Protein AF-0000000084989763 (afdb_homodimer)

Organism: Thermoproteus tenax (strain ATCC 35583 / DSM 2078 / JCM 9277 / NBRC 100435 / Kra 1) (NCBI:txid768679)

Radius of gyration: 21.75 Å; Cα contacts (8 Å, |Δi|>4): 710; chains: 2; bounding box: 57×63×53 Å

Solvent-accessible surface area (backbone atoms only — not comparable to full-atom values): 23289 Å² total; per-residue (Å²): 103,70,65,58,42,51,50,49,52,45,48,52,48,46,46,50,47,49,53,52,47,49,42,39,72,73,65,63,42,58,65,61,62,42,30,52,40,52,25,35,37,29,48,50,50,16,61,47,36,40,51,41,38,16,74,46,88,92,23,65,33,43,52,11,53,61,39,42,52,49,23,50,28,28,46,48,45,36,16,50,30,62,29,41,73,55,35,47,44,52,48,52,40,50,36,54,45,50,54,49,52,52,52,48,31,51,52,60,64,69,45,64,49,71,62,73,62,58,67,63,47,43,61,51,49,54,73,52,71,44,45,64,51,16,50,41,54,15,46,46,56,13,53,48,46,23,34,50,39,38,62,66,47,72,81,56,68,58,58,20,44,63,60,15,46,54,53,17,52,48,47,24,50,66,43,21,48,53,58,44,35,60,89,73,45,59,67,71,58,45,53,50,40,52,50,26,46,50,50,52,54,54,70,45,44,64,58,31,37,48,50,38,57,74,44,45,86,71,21,48,60,54,36,50,49,50,51,51,50,56,69,69,97,102,70,66,57,41,50,50,48,52,45,48,51,48,45,46,51,46,50,53,52,47,48,42,38,70,73,66,64,42,58,65,61,61,42,31,52,42,50,25,36,36,29,47,48,49,16,61,46,37,40,52,41,39,15,75,46,89,90,23,65,35,43,53,12,52,62,38,41,53,49,23,52,28,28,47,48,45,37,15,50,31,63,31,42,72,53,35,46,46,52,49,51,39,50,38,54,44,49,53,49,52,52,52,47,31,52,50,59,66,68,46,63,47,71,64,71,61,58,66,65,48,42,62,51,50,53,75,53,71,43,44,65,51,18,48,38,53,14,45,47,55,13,53,48,47,22,36,48,41,37,63,64,46,74,81,55,68,58,56,19,43,63,59,15,46,55,56,16,52,48,46,24,49,66,44,22,46,54,58,46,35,60,89,74,44,57,67,71,58,44,53,49,39,51,50,25,45,47,50,53,54,52,69,45,44,64,57,32,36,49,50,40,57,75,44,43,86,72,22,49,59,54,38,49,49,49,53,50,50,55,69,69,96

Foldseek 3Di:
DQVVLVVLLCVLLVVLLVVLVCCCVPVVPQSLVSLLVLLLVLLLVLLQQQLDWDDDPRATGRSSLSSNLSSLLSLLLNCLAPNLVRSLVSLVVSLVVLLVLLVVLVVVLVDDDPDDDSVVSCSRSPDDPQQSVQQSVLSSQLSSQLSVQLRPDDDDNLVSLLVRQLVSQLSSLVRRLCSRPNVNDDPVSSVSHSVRSSVSSNVSSVSSSVSNVVCVVSRCDVSVVVVVVVVVD/DQVVLVVLLCVLLVVLLVVLVCCCPPVVPQSLVSLLVLLLVLLLVLLQQQLDWDDDPRATGRSSLSSNLSSLLSLLLNCLAPNLVRSLVSLVVSLVVLLVLLVVLVVVLVDDDPDDDSVVSCSRSPDDPLQSVQQSVLSNQLSSQLSVQLRPDDDDNLVSLLVRQLVSQLSSLVRNLCSRPNVNDDPVSSVSHSVRSSVSSNVSSVSSSVSNVVCVVSRCDVSVVVVVVVVVD

Structure (mmCIF, N/CA/C/O backbone):
data_AF-0000000084989763-model_v1
#
loop_
_entity.id
_entity.type
_entity.pdbx_description
1 polymer 'Probable queuosine precursor transporter'
#
loop_
_atom_site.group_PDB
_atom_site.id
_atom_site.type_symbol
_atom_site.label_atom_id
_atom_site.label_alt_id
_atom_site.label_comp_id
_atom_site.label_asym_id
_atom_site.label_entity_id
_atom_site.label_seq_id
_atom_site.pdbx_PDB_ins_code
_atom_site.Cartn_x
_atom_site.Cartn_y
_atom_site.Cartn_z
_atom_site.occupancy
_atom_site.B_iso_or_equiv
_atom_site.auth_seq_id
_atom_site.auth_comp_id
_atom_site.auth_asym_id
_atom_site.auth_atom_id
_atom_site.pdbx_PDB_model_num
ATOM 1 N N . MET A 1 1 ? 11.539 -2.166 -28.094 1 52 1 MET A N 1
ATOM 2 C CA . MET A 1 1 ? 12.281 -2.055 -26.828 1 52 1 MET A CA 1
ATOM 3 C C . MET A 1 1 ? 12.07 -0.684 -26.203 1 52 1 MET A C 1
ATOM 5 O O . MET A 1 1 ? 11.633 -0.588 -25.047 1 52 1 MET A O 1
ATOM 9 N N . LEU A 1 2 ? 12.406 0.345 -27.016 1 52.53 2 LEU A N 1
ATOM 10 C CA . LEU A 1 2 ? 12.227 1.715 -26.547 1 52.53 2 LEU A CA 1
ATOM 11 C C . LEU A 1 2 ? 10.75 2.035 -26.359 1 52.53 2 LEU A C 1
ATOM 13 O O . LEU A 1 2 ? 10.367 2.664 -25.375 1 52.53 2 LEU A O 1
ATOM 17 N N . ALA A 1 3 ? 9.961 1.456 -27.234 1 56.56 3 ALA A N 1
ATOM 18 C CA . ALA A 1 3 ? 8.523 1.716 -27.188 1 56.56 3 ALA A CA 1
ATOM 19 C C . ALA A 1 3 ? 7.902 1.106 -25.922 1 56.56 3 ALA A C 1
ATOM 21 O O . ALA A 1 3 ? 7.004 1.695 -25.328 1 56.56 3 ALA A O 1
ATOM 22 N N . GLU A 1 4 ? 8.5 0.016 -25.547 1 62.22 4 GLU A N 1
ATOM 23 C CA . GLU A 1 4 ? 7.969 -0.665 -24.359 1 62.22 4 GLU A CA 1
ATOM 24 C C . GLU A 1 4 ? 8.289 0.106 -23.094 1 62.22 4 GLU A C 1
ATOM 26 O O . GLU A 1 4 ? 7.453 0.214 -22.188 1 62.22 4 GLU A O 1
ATOM 31 N N . LEU A 1 5 ? 9.43 0.814 -23.156 1 61.94 5 LEU A N 1
ATOM 32 C CA . LEU A 1 5 ? 9.883 1.572 -22 1 61.94 5 LEU A CA 1
ATOM 33 C C . LEU A 1 5 ? 8.992 2.785 -21.766 1 61.94 5 LEU A C 1
ATOM 35 O O . LEU A 1 5 ? 8.586 3.047 -20.625 1 61.94 5 LEU A O 1
ATOM 39 N N . VAL A 1 6 ? 8.797 3.377 -22.875 1 64.25 6 VAL A N 1
ATOM 40 C CA . VAL A 1 6 ? 8.039 4.617 -22.797 1 64.25 6 VAL A CA 1
ATOM 41 C C . VAL A 1 6 ? 6.605 4.32 -22.375 1 64.25 6 VAL A C 1
ATOM 43 O O . VAL A 1 6 ? 6.027 5.039 -21.547 1 64.25 6 VAL A O 1
ATOM 46 N N . LEU A 1 7 ? 6.199 3.246 -22.844 1 69.88 7 LEU A N 1
ATOM 47 C CA . LEU A 1 7 ? 4.812 2.902 -22.547 1 69.88 7 LEU A CA 1
ATOM 48 C C . LEU A 1 7 ? 4.633 2.582 -21.062 1 69.88 7 LEU A C 1
ATOM 50 O O . LEU A 1 7 ? 3.641 2.988 -20.453 1 69.88 7 LEU A O 1
ATOM 54 N N . TRP A 1 8 ? 5.637 2.088 -20.516 1 75 8 TRP A N 1
ATOM 55 C CA . TRP A 1 8 ? 5.516 1.705 -19.109 1 75 8 TRP A CA 1
ATOM 56 C C . TRP A 1 8 ? 5.641 2.924 -18.203 1 75 8 TRP A C 1
ATOM 58 O O . TRP A 1 8 ? 4.867 3.078 -17.25 1 75 8 TRP A O 1
ATOM 68 N N . ALA A 1 9 ? 6.574 3.686 -18.594 1 71.44 9 ALA A N 1
ATOM 69 C CA . ALA A 1 9 ? 6.781 4.91 -17.828 1 71.44 9 ALA A CA 1
ATOM 70 C C . ALA A 1 9 ? 5.559 5.816 -17.906 1 71.44 9 ALA A C 1
ATOM 72 O O . ALA A 1 9 ? 5.105 6.34 -16.875 1 71.44 9 ALA A O 1
ATOM 73 N N . VAL A 1 10 ? 5.02 5.816 -19.047 1 73.94 10 VAL A N 1
ATOM 74 C CA . VAL A 1 10 ? 3.852 6.664 -19.266 1 73.94 10 VAL A CA 1
ATOM 75 C C . VAL A 1 10 ? 2.652 6.09 -18.516 1 73.94 10 VAL A C 1
ATOM 77 O O . VAL A 1 10 ? 1.857 6.84 -17.938 1 73.94 10 VAL A O 1
ATOM 80 N N . ALA A 1 11 ? 2.691 4.879 -18.453 1 78.44 11 ALA A N 1
ATOM 81 C CA . ALA A 1 11 ? 1.521 4.258 -17.844 1 78.44 11 ALA A CA 1
ATOM 82 C C . ALA A 1 11 ? 1.525 4.453 -16.328 1 78.44 11 ALA A C 1
ATOM 84 O O . ALA A 1 11 ? 0.546 4.938 -15.75 1 78.44 11 ALA A O 1
ATOM 85 N N . VAL A 1 12 ? 2.648 4.195 -15.711 1 81.25 12 VAL A N 1
ATOM 86 C CA . VAL A 1 12 ? 2.689 4.273 -14.258 1 81.25 12 VAL A CA 1
ATOM 87 C C . VAL A 1 12 ? 2.705 5.734 -13.82 1 81.25 12 VAL A C 1
ATOM 89 O O . VAL A 1 12 ? 1.926 6.141 -12.953 1 81.25 12 VAL A O 1
ATOM 92 N N . PHE A 1 13 ? 3.488 6.523 -14.453 1 85.38 13 PHE A N 1
ATOM 93 C CA . PHE A 1 13 ? 3.607 7.93 -14.086 1 85.38 13 PHE A CA 1
ATOM 94 C C . PHE A 1 13 ? 2.371 8.711 -14.523 1 85.38 13 PHE A C 1
ATOM 96 O O . PHE A 1 13 ? 1.857 9.539 -13.773 1 85.38 13 PHE A O 1
ATOM 103 N N . GLY A 1 14 ? 1.989 8.414 -15.703 1 83.56 14 GLY A N 1
ATOM 104 C CA . GLY A 1 14 ? 0.788 9.062 -16.203 1 83.56 14 GLY A CA 1
ATOM 105 C C . GLY A 1 14 ? -0.442 8.766 -15.359 1 83.56 14 GLY A C 1
ATOM 106 O O . GLY A 1 14 ? -1.206 9.672 -15.023 1 83.56 14 GLY A O 1
ATOM 107 N N . LEU A 1 15 ? -0.58 7.57 -14.984 1 83.81 15 LEU A N 1
ATOM 108 C CA . LEU A 1 15 ? -1.708 7.164 -14.156 1 83.81 15 LEU A CA 1
ATOM 109 C C . LEU A 1 15 ? -1.617 7.789 -12.766 1 83.81 15 LEU A C 1
ATOM 111 O O . LEU A 1 15 ? -2.617 8.273 -12.234 1 83.81 15 LEU A O 1
ATOM 115 N N . THR A 1 16 ? -0.433 7.746 -12.25 1 84.56 16 THR A N 1
ATOM 116 C CA . THR A 1 16 ? -0.231 8.344 -10.93 1 84.56 16 THR A CA 1
ATOM 117 C C . THR A 1 16 ? -0.57 9.828 -10.961 1 84.56 16 THR A C 1
ATOM 119 O O . THR A 1 16 ? -1.315 10.32 -10.109 1 84.56 16 THR A O 1
ATOM 122 N N . ALA A 1 17 ? -0.058 10.484 -11.961 1 85.19 17 ALA A N 1
ATOM 123 C CA . ALA A 1 17 ? -0.316 11.914 -12.094 1 85.19 17 ALA A CA 1
ATOM 124 C C . ALA A 1 17 ? -1.799 12.188 -12.328 1 85.19 17 ALA A C 1
ATOM 126 O O . ALA A 1 17 ? -2.375 13.086 -11.719 1 85.19 17 ALA A O 1
ATOM 127 N N . LEU A 1 18 ? -2.355 11.43 -13.164 1 82.31 18 LEU A N 1
ATOM 128 C CA . LEU A 1 18 ? -3.76 11.594 -13.523 1 82.31 18 LEU A CA 1
ATOM 129 C C . LEU A 1 18 ? -4.66 11.367 -12.312 1 82.31 18 LEU A C 1
ATOM 131 O O . LEU A 1 18 ? -5.531 12.188 -12.023 1 82.31 18 LEU A O 1
ATOM 135 N N . PHE A 1 19 ? -4.449 10.32 -11.609 1 82.62 19 PHE A N 1
ATOM 136 C CA . PHE A 1 19 ? -5.293 9.992 -10.469 1 82.62 19 PHE A CA 1
ATOM 137 C C . PHE A 1 19 ? -5.074 10.992 -9.336 1 82.62 19 PHE A C 1
ATOM 139 O O . PHE A 1 19 ? -6.027 11.406 -8.672 1 82.62 19 PHE A O 1
ATOM 146 N N . TYR A 1 20 ? -3.844 11.336 -9.164 1 84.81 20 TYR A N 1
ATOM 147 C CA . TYR A 1 20 ? -3.541 12.328 -8.141 1 84.81 20 TYR A CA 1
ATOM 148 C C . TYR A 1 20 ? -4.246 13.648 -8.43 1 84.81 20 TYR A C 1
ATOM 150 O O . TYR A 1 20 ? -4.91 14.211 -7.559 1 84.81 20 TYR A O 1
ATOM 158 N N . ARG A 1 21 ? -4.262 14.109 -9.633 1 82.62 21 ARG A N 1
ATOM 159 C CA . ARG A 1 21 ? -4.859 15.383 -10.031 1 82.62 21 ARG A CA 1
ATOM 160 C C . ARG A 1 21 ? -6.383 15.305 -10 1 82.62 21 ARG A C 1
ATOM 162 O O . ARG A 1 21 ? -7.047 16.266 -9.602 1 82.62 21 ARG A O 1
ATOM 169 N N . LEU A 1 22 ? -6.809 14.305 -10.5 1 78.38 22 LEU A N 1
ATOM 170 C CA . LEU A 1 22 ? -8.258 14.125 -10.508 1 78.38 22 LEU A CA 1
ATOM 171 C C . LEU A 1 22 ? -8.828 14.203 -9.102 1 78.38 22 LEU A C 1
ATOM 173 O O . LEU A 1 22 ? -9.812 14.906 -8.859 1 78.38 22 LEU A O 1
ATOM 177 N N . LEU A 1 23 ? -8.133 13.586 -8.266 1 75.31 23 LEU A N 1
ATOM 178 C CA . LEU A 1 23 ? -8.617 13.523 -6.887 1 75.31 23 LEU A CA 1
ATOM 179 C C . LEU A 1 23 ? -8.445 14.875 -6.195 1 75.31 23 LEU A C 1
ATOM 181 O O . LEU A 1 23 ? -9.289 15.273 -5.387 1 75.31 23 LEU A O 1
ATOM 185 N N . LEU A 1 24 ? -7.445 15.469 -6.535 1 79.25 24 LEU A N 1
ATOM 186 C CA . LEU A 1 24 ? -7.195 16.797 -5.973 1 79.25 24 LEU A CA 1
ATOM 187 C C . LEU A 1 24 ? -8.227 17.797 -6.473 1 79.25 24 LEU A C 1
ATOM 189 O O . LEU A 1 24 ? -8.797 18.547 -5.68 1 79.25 24 LEU A O 1
ATOM 193 N N . ASP A 1 25 ? -8.523 17.766 -7.688 1 79.69 25 ASP A N 1
ATOM 194 C CA . ASP A 1 25 ? -9.352 18.797 -8.32 1 79.69 25 ASP A CA 1
ATOM 195 C C . ASP A 1 25 ? -10.836 18.5 -8.117 1 79.69 25 ASP A C 1
ATOM 197 O O . ASP A 1 25 ? -11.625 19.422 -7.91 1 79.69 25 ASP A O 1
ATOM 201 N N . VAL A 1 26 ? -11.172 17.297 -8.109 1 73.88 26 VAL A N 1
ATOM 202 C CA . VAL A 1 26 ? -12.578 16.938 -8.078 1 73.88 26 VAL A CA 1
ATOM 203 C C . VAL A 1 26 ? -13.039 16.781 -6.629 1 73.88 26 VAL A C 1
ATOM 205 O O . VAL A 1 26 ? -14.078 17.312 -6.238 1 73.88 26 VAL A O 1
ATOM 208 N N . LEU A 1 27 ? -12.234 16.219 -5.828 1 77.38 27 LEU A N 1
ATOM 209 C CA . LEU A 1 27 ? -12.703 15.852 -4.496 1 77.38 27 LEU A CA 1
ATOM 210 C C . LEU A 1 27 ? -12.109 16.781 -3.438 1 77.38 27 LEU A C 1
ATOM 212 O O . LEU A 1 27 ? -12.508 16.734 -2.27 1 77.38 27 LEU A O 1
ATOM 216 N N . LYS A 1 28 ? -11.211 17.641 -3.859 1 81.5 28 LYS A N 1
ATOM 217 C CA . LYS A 1 28 ? -10.633 18.672 -2.996 1 81.5 28 LYS A CA 1
ATOM 218 C C . LYS A 1 28 ? -10.047 18.062 -1.728 1 81.5 28 LYS A C 1
ATOM 220 O O . LYS A 1 28 ? -10.273 18.562 -0.626 1 81.5 28 LYS A O 1
ATOM 225 N N . ILE A 1 29 ? -9.43 16.859 -1.889 1 85.38 29 ILE A N 1
ATOM 226 C CA . ILE A 1 29 ? -8.734 16.188 -0.789 1 85.38 29 ILE A CA 1
ATOM 227 C C . ILE A 1 29 ? -7.445 16.953 -0.467 1 85.38 29 ILE A C 1
ATOM 229 O O . ILE A 1 29 ? -6.816 17.516 -1.358 1 85.38 29 ILE A O 1
ATOM 233 N N . ASP A 1 30 ? -7.148 17 0.791 1 86.88 30 ASP A N 1
ATOM 234 C CA . ASP A 1 30 ? -5.879 17.594 1.188 1 86.88 30 ASP A CA 1
ATOM 235 C C . ASP A 1 30 ? -4.715 16.969 0.431 1 86.88 30 ASP A C 1
ATOM 237 O O . ASP A 1 30 ? -4.57 15.742 0.414 1 86.88 30 ASP A O 1
ATOM 241 N N . PRO A 1 31 ? -3.914 17.797 -0.228 1 88.94 31 PRO A N 1
ATOM 242 C CA . PRO A 1 31 ? -2.832 17.297 -1.069 1 88.94 31 PRO A CA 1
ATOM 243 C C . PRO A 1 31 ? -1.849 16.406 -0.295 1 88.94 31 PRO A C 1
ATOM 245 O O . PRO A 1 31 ? -1.323 15.438 -0.84 1 88.94 31 PRO A O 1
ATOM 248 N N . THR A 1 32 ? -1.594 16.781 0.93 1 91.88 32 THR A N 1
ATOM 249 C CA . THR A 1 32 ? -0.653 16 1.73 1 91.88 32 THR A CA 1
ATOM 250 C C . THR A 1 32 ? -1.207 14.609 2.018 1 91.88 32 THR A C 1
ATOM 252 O O . THR A 1 32 ? -0.488 13.617 1.908 1 91.88 32 THR A O 1
ATOM 255 N N . THR A 1 33 ? -2.494 14.555 2.35 1 92.81 33 THR A N 1
ATOM 256 C CA . THR A 1 33 ? -3.148 13.273 2.598 1 92.81 33 THR A CA 1
ATOM 257 C C . THR A 1 33 ? -3.107 12.398 1.352 1 92.81 33 THR A C 1
ATOM 259 O O . THR A 1 33 ? -2.797 11.203 1.435 1 92.81 33 THR A O 1
ATOM 262 N N . LEU A 1 34 ? -3.354 12.984 0.312 1 93.69 34 LEU A N 1
ATOM 263 C CA . LEU A 1 34 ? -3.371 12.25 -0.949 1 93.69 34 LEU A CA 1
ATOM 264 C C . LEU A 1 34 ? -1.971 11.766 -1.316 1 93.69 34 LEU A C 1
ATOM 266 O O . LEU A 1 34 ? -1.795 10.625 -1.731 1 93.69 34 LEU A O 1
ATOM 270 N N . ALA A 1 35 ? -0.982 12.617 -1.182 1 94.88 35 ALA A N 1
ATOM 271 C CA . ALA A 1 35 ? 0.395 12.258 -1.503 1 94.88 35 ALA A CA 1
ATOM 272 C C . ALA A 1 35 ? 0.882 11.117 -0.614 1 94.88 35 ALA A C 1
ATOM 274 O O . ALA A 1 35 ? 1.562 10.195 -1.085 1 94.88 35 ALA A O 1
ATOM 275 N N . MET A 1 36 ? 0.51 11.148 0.612 1 96.31 36 MET A N 1
ATOM 276 C CA . MET A 1 36 ? 0.905 10.086 1.536 1 96.31 36 MET A CA 1
ATOM 277 C C . MET A 1 36 ? 0.249 8.766 1.158 1 96.31 36 MET A C 1
ATOM 279 O O . MET A 1 36 ? 0.891 7.715 1.204 1 96.31 36 MET A O 1
ATOM 283 N N . ALA A 1 37 ? -0.984 8.852 0.826 1 96.12 37 ALA A N 1
ATOM 284 C CA . ALA A 1 37 ? -1.706 7.645 0.429 1 96.12 37 ALA A CA 1
ATOM 285 C C . ALA A 1 37 ? -1.07 7.008 -0.802 1 96.12 37 ALA A C 1
ATOM 287 O O . ALA A 1 37 ? -0.75 5.816 -0.795 1 96.12 37 ALA A O 1
ATOM 288 N N . PHE A 1 38 ? -0.855 7.797 -1.777 1 95.81 38 PHE A N 1
ATOM 289 C CA . PHE A 1 38 ? -0.279 7.273 -3.012 1 95.81 38 PHE A CA 1
ATOM 290 C C . PHE A 1 38 ? 1.149 6.797 -2.781 1 95.81 38 PHE A C 1
ATOM 292 O O . PHE A 1 38 ? 1.588 5.816 -3.389 1 95.81 38 PHE A O 1
ATOM 299 N N . TYR A 1 39 ? 1.87 7.547 -1.95 1 97.56 39 TYR A N 1
ATOM 300 C CA . TYR A 1 39 ? 3.229 7.137 -1.61 1 97.56 39 TYR A CA 1
ATOM 301 C C . TYR A 1 39 ? 3.244 5.727 -1.036 1 97.56 39 TYR A C 1
ATOM 303 O O . TYR A 1 39 ? 3.996 4.867 -1.504 1 97.56 39 TYR A O 1
ATOM 311 N N . MET A 1 40 ? 2.391 5.449 -0.09 1 98 40 MET A N 1
ATOM 312 C CA . MET A 1 40 ? 2.371 4.152 0.583 1 98 40 MET A CA 1
ATOM 313 C C . MET A 1 40 ? 1.857 3.062 -0.351 1 98 40 MET A C 1
ATOM 315 O O . MET A 1 40 ? 2.367 1.941 -0.342 1 98 40 MET A O 1
ATOM 319 N N . VAL A 1 41 ?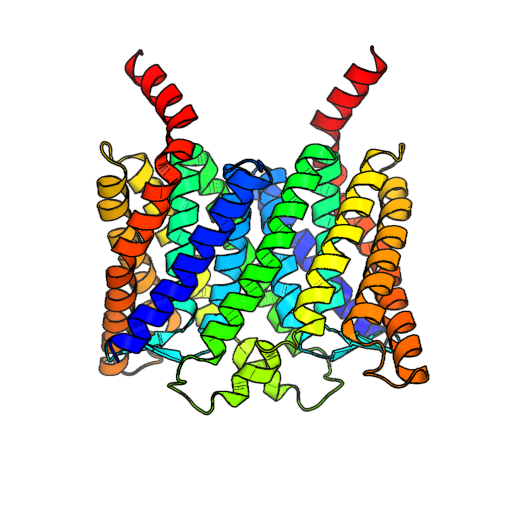 0.89 3.395 -1.115 1 97.44 41 VAL A N 1
ATOM 320 C CA . VAL A 1 41 ? 0.301 2.438 -2.047 1 97.44 41 VAL A CA 1
ATOM 321 C C . VAL A 1 41 ? 1.327 2.053 -3.109 1 97.44 41 VAL A C 1
ATOM 323 O O . VAL A 1 41 ? 1.54 0.867 -3.375 1 97.44 41 VAL A O 1
ATOM 326 N N . LEU A 1 42 ? 1.971 3.029 -3.674 1 96.88 42 LEU A N 1
ATOM 327 C CA . LEU A 1 42 ? 2.971 2.77 -4.703 1 96.88 42 LEU A CA 1
ATOM 328 C C . LEU A 1 42 ? 4.145 1.979 -4.137 1 96.88 42 LEU A C 1
ATOM 330 O O . LEU A 1 42 ? 4.688 1.1 -4.805 1 96.88 42 LEU A O 1
ATOM 334 N N . LEU A 1 43 ? 4.504 2.357 -2.957 1 97.69 43 LEU A N 1
ATOM 335 C CA . LEU A 1 43 ? 5.582 1.631 -2.291 1 97.69 43 LEU A CA 1
ATOM 336 C C . LEU A 1 43 ? 5.219 0.159 -2.121 1 97.69 43 LEU A C 1
ATOM 338 O O . LEU A 1 43 ? 6.035 -0.722 -2.398 1 97.69 43 LEU A O 1
ATOM 342 N N . THR A 1 44 ? 4.039 -0.091 -1.724 1 97.94 44 THR A N 1
ATOM 343 C CA . THR A 1 44 ? 3.576 -1.458 -1.51 1 97.94 44 THR A CA 1
ATOM 344 C C . THR A 1 44 ? 3.467 -2.205 -2.836 1 97.94 44 THR A C 1
ATOM 346 O O . THR A 1 44 ? 3.906 -3.352 -2.947 1 97.94 44 THR A O 1
ATOM 349 N N . ILE A 1 45 ? 2.9 -1.558 -3.836 1 97.19 45 ILE A N 1
ATOM 350 C CA . ILE A 1 45 ? 2.805 -2.158 -5.164 1 97.19 45 ILE A CA 1
ATOM 351 C C . ILE A 1 45 ? 4.199 -2.549 -5.652 1 97.19 45 ILE A C 1
ATOM 353 O O . ILE A 1 45 ? 4.375 -3.602 -6.27 1 97.19 45 ILE A O 1
ATOM 357 N N . SER A 1 46 ? 5.125 -1.697 -5.41 1 96.44 46 SER A N 1
ATOM 358 C CA . SER A 1 46 ? 6.48 -1.922 -5.895 1 96.44 46 SER A CA 1
ATOM 359 C C . SER A 1 46 ? 7.066 -3.211 -5.324 1 96.44 46 SER A C 1
ATOM 361 O O . SER A 1 46 ? 7.82 -3.91 -6.004 1 96.44 46 SER A O 1
ATOM 363 N N . GLN A 1 47 ? 6.746 -3.467 -4.098 1 96.31 47 GLN A N 1
ATOM 364 C CA . GLN A 1 47 ? 7.254 -4.68 -3.465 1 96.31 47 GLN A CA 1
ATOM 365 C C . GLN A 1 47 ? 6.715 -5.93 -4.16 1 96.31 47 GLN A C 1
ATOM 367 O O . GLN A 1 47 ? 7.453 -6.891 -4.379 1 96.31 47 GLN A O 1
ATOM 372 N N . TYR A 1 48 ? 5.484 -5.922 -4.516 1 97.25 48 TYR A N 1
ATOM 373 C CA . TYR A 1 48 ? 4.906 -7.066 -5.207 1 97.25 48 TYR A CA 1
ATOM 374 C C . TYR A 1 48 ? 5.375 -7.121 -6.656 1 97.25 48 TYR A C 1
ATOM 376 O O . TYR A 1 48 ? 5.73 -8.188 -7.16 1 97.25 48 TYR A O 1
ATOM 384 N N . ALA A 1 49 ? 5.398 -5.98 -7.297 1 95.56 49 ALA A N 1
ATOM 385 C CA . ALA A 1 49 ? 5.785 -5.914 -8.703 1 95.56 49 ALA A CA 1
ATOM 386 C C . ALA A 1 49 ? 7.254 -6.277 -8.891 1 95.56 49 ALA A C 1
ATOM 388 O O . ALA A 1 49 ? 7.676 -6.656 -9.984 1 95.56 49 ALA A O 1
ATOM 389 N N . ALA A 1 50 ? 8.039 -6.164 -7.863 1 95.5 50 ALA A N 1
ATOM 390 C CA . ALA A 1 50 ? 9.461 -6.484 -7.918 1 95.5 50 ALA A CA 1
ATOM 391 C C . ALA A 1 50 ? 9.672 -7.977 -8.164 1 95.5 50 ALA A C 1
ATOM 393 O O . ALA A 1 50 ? 10.766 -8.398 -8.555 1 95.5 50 ALA A O 1
ATOM 394 N N . SER A 1 51 ? 8.672 -8.789 -7.938 1 95.12 51 SER A N 1
ATOM 395 C CA . SER A 1 51 ? 8.766 -10.234 -8.156 1 95.12 51 SER A CA 1
ATOM 396 C C . SER A 1 51 ? 8.922 -10.555 -9.641 1 95.12 51 SER A C 1
ATOM 398 O O . SER A 1 51 ? 9.445 -11.617 -9.992 1 95.12 51 SER A O 1
ATOM 400 N N . LYS A 1 52 ? 8.508 -9.688 -10.469 1 94.56 52 LYS A N 1
ATOM 401 C CA . LYS A 1 52 ? 8.625 -9.898 -11.906 1 94.56 52 LYS A CA 1
ATOM 402 C C . LYS A 1 52 ? 9.805 -9.117 -12.484 1 94.56 52 LYS A C 1
ATOM 404 O O . LYS A 1 52 ? 9.867 -7.895 -12.359 1 94.56 52 LYS A O 1
ATOM 409 N N . LEU A 1 53 ? 10.695 -9.875 -13.062 1 94.5 53 LEU A N 1
ATOM 410 C CA . LEU A 1 53 ? 11.781 -9.242 -13.812 1 94.5 53 LEU A CA 1
ATOM 411 C C . LEU A 1 53 ? 11.367 -9.008 -15.258 1 94.5 53 LEU A C 1
ATOM 413 O O . LEU A 1 53 ? 10.719 -9.859 -15.875 1 94.5 53 LEU A O 1
ATOM 417 N N . THR A 1 54 ? 11.672 -7.855 -15.758 1 92.81 54 THR A N 1
ATOM 418 C CA . THR A 1 54 ? 11.336 -7.477 -17.125 1 92.81 54 THR A CA 1
ATOM 419 C C . THR A 1 54 ? 12.523 -6.805 -17.812 1 92.81 54 THR A C 1
ATOM 421 O O . THR A 1 54 ? 13.633 -6.789 -17.266 1 92.81 54 THR A O 1
ATOM 424 N N . TYR A 1 55 ? 12.25 -6.352 -19.031 1 90.38 55 TYR A N 1
ATOM 425 C CA . TYR A 1 55 ? 13.305 -5.703 -19.797 1 90.38 55 TYR A CA 1
ATOM 426 C C . TYR A 1 55 ? 13.07 -4.199 -19.875 1 90.38 55 TYR A C 1
ATOM 428 O O . TYR A 1 55 ? 11.938 -3.746 -20.078 1 90.38 55 TYR A O 1
ATOM 436 N N . TYR A 1 56 ? 14.117 -3.49 -19.609 1 88.31 56 TYR A N 1
ATOM 437 C CA . TYR A 1 56 ? 14.109 -2.037 -19.734 1 88.31 56 TYR A CA 1
ATOM 438 C C . TYR A 1 56 ? 15.438 -1.526 -20.266 1 88.31 56 TYR A C 1
ATOM 440 O O . TYR A 1 56 ? 16.484 -1.745 -19.656 1 88.31 56 TYR A O 1
ATOM 448 N N . LEU A 1 57 ? 15.438 -0.836 -21.438 1 88.69 57 LEU A N 1
ATOM 449 C CA . LEU A 1 57 ? 16.609 -0.28 -22.094 1 88.69 57 LEU A CA 1
ATOM 450 C C . LEU A 1 57 ? 17.688 -1.35 -22.281 1 88.69 57 LEU A C 1
ATOM 452 O O . LEU A 1 57 ? 18.859 -1.108 -22.016 1 88.69 57 LEU A O 1
ATOM 456 N N . GLY A 1 58 ? 17.266 -2.535 -22.594 1 88.44 58 GLY A N 1
ATOM 457 C CA . GLY A 1 58 ? 18.188 -3.623 -22.875 1 88.44 58 GLY A CA 1
ATOM 458 C C . GLY A 1 58 ? 18.688 -4.332 -21.625 1 88.44 58 GLY A C 1
ATOM 459 O O . GLY A 1 58 ? 19.469 -5.277 -21.719 1 88.44 58 GLY A O 1
ATOM 460 N N . PHE A 1 59 ? 18.234 -3.922 -20.453 1 92.56 59 PHE A N 1
ATOM 461 C CA . PHE A 1 59 ? 18.625 -4.535 -19.188 1 92.56 59 PHE A CA 1
ATOM 462 C C . PHE A 1 59 ? 17.469 -5.285 -18.562 1 92.56 59 PHE A C 1
ATOM 464 O O . PHE A 1 59 ? 16.297 -5.012 -18.875 1 92.56 59 PHE A O 1
ATOM 471 N N . VAL A 1 60 ? 17.797 -6.25 -17.75 1 92.44 60 VAL A N 1
ATOM 472 C CA . VAL A 1 60 ? 16.797 -6.93 -16.938 1 92.44 60 VAL A CA 1
ATOM 473 C C . VAL A 1 60 ? 16.625 -6.207 -15.602 1 92.44 60 VAL A C 1
ATOM 475 O O . VAL A 1 60 ? 17.594 -6.039 -14.852 1 92.44 60 VAL A O 1
ATOM 478 N N . VAL A 1 61 ? 15.422 -5.754 -15.367 1 92.88 61 VAL A N 1
ATOM 479 C CA . VAL A 1 61 ? 15.156 -5.008 -14.141 1 92.88 61 VAL A CA 1
ATOM 480 C C . VAL A 1 61 ? 13.82 -5.453 -13.547 1 92.88 61 VAL A C 1
ATOM 482 O O . VAL A 1 61 ? 12.953 -5.945 -14.266 1 92.88 61 VAL A O 1
ATOM 485 N N . PRO A 1 62 ? 13.734 -5.324 -12.234 1 94.25 62 PRO A N 1
ATOM 486 C CA . PRO A 1 62 ? 12.414 -5.609 -11.656 1 94.25 62 PRO A CA 1
ATOM 487 C C . PRO A 1 62 ? 11.336 -4.656 -12.156 1 94.25 62 PRO A C 1
ATOM 489 O O . PRO A 1 62 ? 11.57 -3.453 -12.281 1 94.25 62 PRO A O 1
ATOM 492 N N . ALA A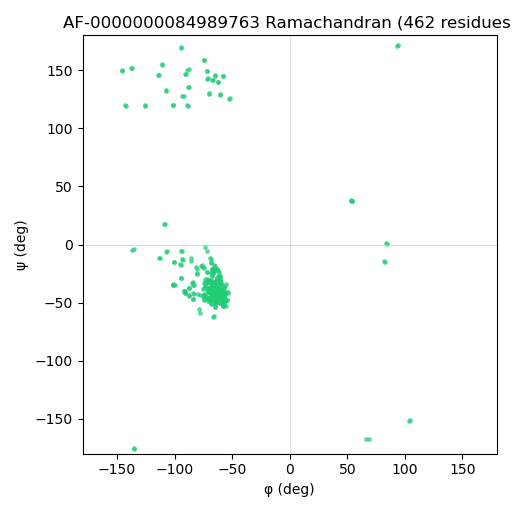 1 63 ? 10.133 -5.207 -12.43 1 92.88 63 ALA A N 1
ATOM 493 C CA . ALA A 1 63 ? 9.008 -4.398 -12.891 1 92.88 63 ALA A CA 1
ATOM 494 C C . ALA A 1 63 ? 8.633 -3.336 -11.859 1 92.88 63 ALA A C 1
ATOM 496 O O . ALA A 1 63 ? 8.141 -2.264 -12.211 1 92.88 63 ALA A O 1
ATOM 497 N N . GLY A 1 64 ? 8.883 -3.557 -10.594 1 93.81 64 GLY A N 1
ATOM 498 C CA . GLY A 1 64 ? 8.57 -2.641 -9.508 1 93.81 64 GLY A CA 1
ATOM 499 C C . GLY A 1 64 ? 9.422 -1.383 -9.531 1 93.81 64 GLY A C 1
ATOM 500 O O . GLY A 1 64 ? 9.102 -0.401 -8.859 1 93.81 64 GLY A O 1
ATOM 501 N N . THR A 1 65 ? 10.461 -1.36 -10.336 1 92.88 65 THR A N 1
ATOM 502 C CA . THR A 1 65 ? 11.352 -0.21 -10.398 1 92.88 65 THR A CA 1
ATOM 503 C C . THR A 1 65 ? 10.602 1.04 -10.844 1 92.88 65 THR A C 1
ATOM 505 O O . THR A 1 65 ? 10.805 2.123 -10.289 1 92.88 65 THR A O 1
ATOM 508 N N . MET A 1 66 ? 9.719 0.892 -11.727 1 89.19 66 MET A N 1
ATOM 509 C CA . MET A 1 66 ? 8.977 2.041 -12.242 1 89.19 66 MET A CA 1
ATOM 510 C C . MET A 1 66 ? 8.047 2.609 -11.18 1 89.19 66 MET A C 1
ATOM 512 O O . MET A 1 66 ? 7.961 3.826 -11.008 1 89.19 66 MET A O 1
ATOM 516 N N . THR A 1 67 ? 7.336 1.733 -10.508 1 92.25 67 THR A N 1
ATOM 517 C CA . THR A 1 67 ? 6.438 2.199 -9.461 1 92.25 67 THR A CA 1
ATOM 518 C C . THR A 1 67 ? 7.23 2.793 -8.297 1 92.25 67 THR A C 1
ATOM 520 O O . THR A 1 67 ? 6.793 3.762 -7.672 1 92.25 67 THR A O 1
ATOM 523 N N . TYR A 1 68 ? 8.352 2.24 -8.078 1 95 68 TYR A N 1
ATOM 524 C CA . TYR A 1 68 ? 9.195 2.746 -7.004 1 95 68 TYR A CA 1
ATOM 525 C C . TYR A 1 68 ? 9.664 4.164 -7.301 1 95 68 TYR A C 1
ATOM 527 O O . TYR A 1 68 ? 9.68 5.023 -6.414 1 95 68 TYR A O 1
ATOM 535 N N . VAL A 1 69 ? 10.055 4.395 -8.492 1 94.12 69 VAL A N 1
ATOM 536 C CA . VAL A 1 69 ? 10.492 5.738 -8.859 1 94.12 69 VAL A CA 1
ATOM 537 C C . VAL A 1 69 ? 9.32 6.715 -8.75 1 94.12 69 VAL A C 1
ATOM 539 O O . VAL A 1 69 ? 9.508 7.871 -8.367 1 94.12 69 VAL A O 1
ATOM 542 N N . ALA A 1 70 ? 8.156 6.246 -9.047 1 93.31 70 ALA A N 1
ATOM 543 C CA . ALA A 1 70 ? 6.973 7.094 -8.922 1 93.31 70 ALA A CA 1
ATOM 544 C C . ALA A 1 70 ? 6.742 7.492 -7.465 1 93.31 70 ALA A C 1
ATOM 546 O O . ALA A 1 70 ? 6.199 8.562 -7.188 1 93.31 70 ALA A O 1
ATOM 547 N N . THR A 1 71 ? 7.113 6.617 -6.5 1 95.38 71 THR A N 1
ATOM 548 C CA . THR A 1 71 ? 6.977 6.957 -5.086 1 95.38 71 THR A CA 1
ATOM 549 C C . THR A 1 71 ? 7.793 8.203 -4.75 1 95.38 71 THR A C 1
ATOM 551 O O . THR A 1 71 ? 7.402 8.984 -3.881 1 95.38 71 THR A O 1
ATOM 554 N N . VAL A 1 72 ? 8.906 8.359 -5.418 1 95.5 72 VAL A N 1
ATOM 555 C CA . VAL A 1 72 ? 9.805 9.477 -5.133 1 95.5 72 VAL A CA 1
ATOM 556 C C . VAL A 1 72 ? 9.102 10.797 -5.445 1 95.5 72 VAL A C 1
ATOM 558 O O . VAL A 1 72 ? 9.297 11.789 -4.738 1 95.5 72 VAL A O 1
ATOM 561 N N . ALA A 1 73 ? 8.312 10.82 -6.477 1 93.81 73 ALA A N 1
ATOM 562 C CA . ALA A 1 73 ? 7.539 12.016 -6.816 1 93.81 73 ALA A CA 1
ATOM 563 C C . ALA A 1 73 ? 6.605 12.406 -5.676 1 93.81 73 ALA A C 1
ATOM 565 O O . ALA A 1 73 ? 6.5 13.586 -5.328 1 93.81 73 ALA A O 1
ATOM 566 N N . MET A 1 74 ? 5.961 11.453 -5.133 1 95.38 74 MET A N 1
ATOM 567 C CA . MET A 1 74 ? 5.039 11.719 -4.027 1 95.38 74 MET A CA 1
ATOM 568 C C . MET A 1 74 ? 5.793 12.219 -2.801 1 95.38 74 MET A C 1
ATOM 570 O O . MET A 1 74 ? 5.336 13.133 -2.119 1 95.38 74 MET A O 1
ATOM 574 N N . LEU A 1 75 ? 6.91 11.57 -2.545 1 96.62 75 LEU A N 1
ATOM 575 C CA . LEU A 1 75 ? 7.711 12 -1.402 1 96.62 75 LEU A CA 1
ATOM 576 C C . LEU A 1 75 ? 8.219 13.422 -1.591 1 96.62 75 LEU A C 1
ATOM 578 O O . LEU A 1 75 ? 8.281 14.195 -0.632 1 96.62 75 LEU A O 1
ATOM 582 N N . ASP A 1 76 ? 8.602 13.742 -2.803 1 95.31 76 ASP A N 1
ATOM 583 C CA . ASP A 1 76 ? 9.031 15.109 -3.094 1 95.31 76 ASP A CA 1
ATOM 584 C C . ASP A 1 76 ? 7.91 16.109 -2.818 1 95.31 76 ASP A C 1
ATOM 586 O O . ASP A 1 76 ? 8.141 17.172 -2.232 1 95.31 76 ASP A O 1
ATOM 590 N N . ILE A 1 77 ? 6.742 15.781 -3.266 1 93.44 77 ILE A N 1
ATOM 591 C CA . ILE A 1 77 ? 5.586 16.641 -3.025 1 93.44 77 ILE A CA 1
ATOM 592 C C . ILE A 1 77 ? 5.387 16.812 -1.522 1 93.44 77 ILE A C 1
ATOM 594 O O . ILE A 1 77 ? 5.195 17.938 -1.048 1 93.44 77 ILE A O 1
ATOM 598 N N . ILE A 1 78 ? 5.477 15.781 -0.762 1 94.81 78 ILE A N 1
ATOM 599 C CA . ILE A 1 78 ? 5.305 15.828 0.687 1 94.81 78 ILE A CA 1
ATOM 600 C C . ILE A 1 78 ? 6.387 16.703 1.308 1 94.81 78 ILE A C 1
ATOM 602 O O . ILE A 1 78 ? 6.094 17.562 2.141 1 94.81 78 ILE A O 1
ATOM 606 N N . THR A 1 79 ? 7.605 16.484 0.878 1 95.25 79 THR A N 1
ATOM 607 C CA . THR A 1 79 ? 8.734 17.188 1.466 1 95.25 79 THR A CA 1
ATOM 608 C C . THR A 1 79 ? 8.648 18.688 1.166 1 95.25 79 THR A C 1
ATOM 610 O O . THR A 1 79 ? 8.875 19.516 2.049 1 95.25 79 THR A O 1
ATOM 613 N N . LEU A 1 80 ? 8.312 19 -0.017 1 93 80 LEU A N 1
ATOM 614 C CA . LEU A 1 80 ? 8.258 20.406 -0.431 1 93 80 LEU A CA 1
ATOM 615 C C . LEU A 1 80 ? 7.066 21.109 0.198 1 93 80 LEU A C 1
ATOM 617 O O . LEU A 1 80 ? 7.105 22.328 0.413 1 93 80 LEU A O 1
ATOM 621 N N . ARG A 1 81 ? 6.066 20.359 0.555 1 91 81 ARG A N 1
ATOM 622 C CA . ARG A 1 81 ? 4.863 20.953 1.128 1 91 81 ARG A CA 1
ATOM 623 C C . ARG A 1 81 ? 4.957 21.031 2.648 1 91 81 ARG A C 1
ATOM 625 O O . ARG A 1 81 ? 4.535 22.016 3.26 1 91 81 ARG A O 1
ATOM 632 N N . GLU A 1 82 ? 5.496 19.953 3.209 1 91.81 82 GLU A N 1
ATOM 633 C CA . GLU A 1 82 ? 5.379 19.812 4.656 1 91.81 82 GLU A CA 1
ATOM 634 C C . GLU A 1 82 ? 6.738 19.922 5.336 1 91.81 82 GLU A C 1
ATOM 636 O O . GLU A 1 82 ? 6.82 20.062 6.559 1 91.81 82 GLU A O 1
ATOM 641 N N . GLY A 1 83 ? 7.789 19.891 4.57 1 91.81 83 GLY A N 1
ATOM 642 C CA . GLY A 1 83 ? 9.125 20.016 5.125 1 91.81 83 GLY A CA 1
ATOM 643 C C . GLY A 1 83 ? 9.773 18.672 5.422 1 91.81 83 GLY A C 1
ATOM 644 O O . GLY A 1 83 ? 9.133 17.641 5.324 1 91.81 83 GLY A O 1
ATOM 645 N N . PHE A 1 84 ? 11.039 18.688 5.754 1 94.25 84 PHE A N 1
ATOM 646 C CA . PHE A 1 84 ? 11.859 17.484 5.914 1 94.25 84 PHE A CA 1
ATOM 647 C C . PHE A 1 84 ? 11.414 16.688 7.133 1 94.25 84 PHE A C 1
ATOM 649 O O . PHE A 1 84 ? 11.367 15.453 7.086 1 94.25 84 PHE A O 1
ATOM 656 N N . ARG A 1 85 ? 11.102 17.344 8.242 1 92.44 85 ARG A N 1
ATOM 657 C CA . ARG A 1 85 ? 10.75 16.625 9.461 1 92.44 85 ARG A CA 1
ATOM 658 C C . ARG A 1 85 ? 9.508 15.773 9.258 1 92.44 85 ARG A C 1
ATOM 660 O O . ARG A 1 85 ? 9.469 14.609 9.68 1 92.44 85 ARG A O 1
ATOM 667 N N . PHE A 1 86 ? 8.547 16.359 8.594 1 92.31 86 PHE A N 1
ATOM 668 C CA . PHE A 1 86 ? 7.324 15.617 8.297 1 92.31 86 PHE A CA 1
ATOM 669 C C . PHE A 1 86 ? 7.609 14.477 7.324 1 92.31 86 PHE A C 1
ATOM 671 O O . PHE A 1 86 ? 7.168 13.344 7.543 1 92.31 86 PHE A O 1
ATOM 678 N N . ALA A 1 87 ? 8.367 14.758 6.328 1 95.31 87 ALA A N 1
ATOM 679 C CA . ALA A 1 87 ? 8.703 13.75 5.316 1 95.31 87 ALA A CA 1
ATOM 680 C C . ALA A 1 87 ? 9.469 12.586 5.934 1 95.31 87 ALA A C 1
ATOM 682 O O . ALA A 1 87 ? 9.25 11.43 5.574 1 95.31 87 ALA A O 1
ATOM 683 N N . ARG A 1 88 ? 10.344 12.914 6.824 1 94.25 88 ARG A N 1
ATOM 684 C CA . ARG A 1 88 ? 11.117 11.875 7.496 1 94.25 88 ARG A CA 1
ATOM 685 C C . ARG A 1 88 ? 10.211 10.922 8.266 1 94.25 88 ARG A C 1
ATOM 687 O O . ARG A 1 88 ? 10.438 9.711 8.273 1 94.25 88 ARG A O 1
ATOM 694 N N . ASN A 1 89 ? 9.195 11.461 8.883 1 92.75 89 ASN A N 1
ATOM 695 C CA . ASN A 1 89 ? 8.227 10.625 9.586 1 92.75 89 ASN A CA 1
ATOM 696 C C . ASN A 1 89 ? 7.484 9.695 8.625 1 92.75 89 ASN A C 1
ATOM 698 O O . ASN A 1 89 ? 7.215 8.539 8.953 1 92.75 89 ASN A O 1
ATOM 702 N N . VAL A 1 90 ? 7.148 10.227 7.516 1 95.62 90 VAL A N 1
ATOM 703 C CA . VAL A 1 90 ? 6.469 9.43 6.5 1 95.62 90 VAL A CA 1
ATOM 704 C C . VAL A 1 90 ? 7.395 8.312 6.016 1 95.62 90 VAL A C 1
ATOM 706 O O . VAL A 1 90 ? 6.965 7.164 5.863 1 95.62 90 VAL A O 1
ATOM 709 N N . VAL A 1 91 ? 8.648 8.609 5.824 1 97 91 VAL A N 1
ATOM 710 C CA . VAL A 1 91 ? 9.641 7.637 5.367 1 97 91 VAL A CA 1
ATOM 711 C C . VAL A 1 91 ? 9.82 6.547 6.422 1 97 91 VAL A C 1
ATOM 713 O O . VAL A 1 91 ? 9.898 5.363 6.09 1 97 91 VAL A O 1
ATOM 716 N N . LEU A 1 92 ? 9.891 6.938 7.652 1 94.12 92 LEU A N 1
ATOM 717 C CA . LEU A 1 92 ? 10.039 5.969 8.734 1 94.12 92 LEU A CA 1
ATOM 718 C C . LEU A 1 92 ? 8.82 5.055 8.82 1 94.12 92 LEU A C 1
ATOM 720 O O . LEU A 1 92 ? 8.953 3.855 9.062 1 94.12 92 LEU A O 1
ATOM 724 N N . ALA A 1 93 ? 7.66 5.625 8.625 1 93.81 93 ALA A N 1
ATOM 725 C CA . ALA A 1 93 ? 6.449 4.809 8.586 1 93.81 93 ALA A CA 1
ATOM 726 C C . ALA A 1 93 ? 6.504 3.803 7.438 1 93.81 93 ALA A C 1
ATOM 728 O O . ALA A 1 93 ? 6.113 2.645 7.598 1 93.81 93 ALA A O 1
ATOM 729 N N . GLY A 1 94 ? 6.953 4.289 6.324 1 94.94 94 GLY A N 1
ATOM 730 C CA . GLY A 1 94 ? 7.141 3.395 5.195 1 94.94 94 GLY A CA 1
ATOM 731 C C . GLY A 1 94 ? 8.148 2.295 5.461 1 94.94 94 GLY A C 1
ATOM 732 O O . GLY A 1 94 ? 7.953 1.149 5.051 1 94.94 94 GLY A O 1
ATOM 733 N N . PHE A 1 95 ? 9.219 2.645 6.113 1 94.62 95 PHE A N 1
ATOM 734 C CA . PHE A 1 95 ? 10.266 1.697 6.461 1 94.62 95 PHE A CA 1
ATOM 735 C C . PHE A 1 95 ? 9.703 0.543 7.285 1 94.62 95 PHE A C 1
ATOM 737 O O . PHE A 1 95 ? 9.922 -0.625 6.953 1 94.62 95 PHE A O 1
ATOM 744 N N . LEU A 1 96 ? 8.969 0.801 8.219 1 90.75 96 LEU A N 1
ATOM 745 C CA . LEU A 1 96 ? 8.398 -0.222 9.086 1 90.75 96 LEU A CA 1
ATOM 746 C C . LEU A 1 96 ? 7.316 -1.015 8.359 1 90.75 96 LEU A C 1
ATOM 748 O O . LEU A 1 96 ? 7.133 -2.205 8.617 1 90.75 96 LEU A O 1
ATOM 752 N N . SER A 1 97 ? 6.645 -0.337 7.5 1 93.12 97 SER A N 1
ATOM 753 C CA . SER A 1 97 ? 5.602 -0.998 6.723 1 93.12 97 SER A CA 1
ATOM 754 C C . SER A 1 97 ? 6.184 -2.094 5.84 1 93.12 97 SER A C 1
ATOM 756 O O . SER A 1 97 ? 5.52 -3.094 5.559 1 93.12 97 SER A O 1
ATOM 758 N N . GLN A 1 98 ? 7.441 -1.931 5.43 1 94.31 98 GLN A N 1
ATOM 759 C CA . GLN A 1 98 ? 8.062 -2.939 4.574 1 94.31 98 GLN A CA 1
ATOM 760 C C . GLN A 1 98 ? 8.242 -4.254 5.324 1 94.31 98 GLN A C 1
ATOM 762 O O . GLN A 1 98 ? 8.117 -5.332 4.738 1 94.31 98 GLN A O 1
ATOM 767 N N . PHE A 1 99 ? 8.523 -4.164 6.562 1 92.06 99 PHE A N 1
ATOM 768 C CA . PHE A 1 99 ? 8.633 -5.367 7.375 1 92.06 99 PHE A CA 1
ATOM 769 C C . PHE A 1 99 ? 7.258 -6 7.586 1 92.06 99 PHE A C 1
ATOM 771 O O . PHE A 1 99 ? 7.129 -7.227 7.605 1 92.06 99 PHE A O 1
ATOM 778 N N . LEU A 1 100 ? 6.316 -5.148 7.785 1 92.12 100 LEU A N 1
ATOM 779 C CA . LEU A 1 100 ? 4.953 -5.652 7.926 1 92.12 100 LEU A CA 1
ATOM 780 C C . LEU A 1 100 ? 4.512 -6.391 6.668 1 92.12 100 LEU A C 1
ATOM 782 O O . LEU A 1 100 ? 3.908 -7.461 6.754 1 92.12 100 LEU A O 1
ATOM 786 N N . ILE A 1 101 ? 4.785 -5.785 5.516 1 95 101 ILE A N 1
ATOM 787 C CA . ILE A 1 101 ? 4.43 -6.402 4.242 1 95 101 ILE A CA 1
ATOM 788 C C . ILE A 1 101 ? 5.062 -7.789 4.148 1 95 101 ILE A C 1
ATOM 790 O O . ILE A 1 101 ? 4.379 -8.773 3.84 1 95 101 ILE A O 1
ATOM 794 N N . THR A 1 102 ? 6.34 -7.871 4.465 1 94.38 102 THR A N 1
ATOM 795 C CA . THR A 1 102 ? 7.074 -9.125 4.387 1 94.38 102 THR A CA 1
ATOM 796 C C . THR A 1 102 ? 6.488 -10.156 5.352 1 94.38 102 THR A C 1
ATOM 798 O O . THR A 1 102 ? 6.309 -11.32 4.996 1 94.38 102 THR A O 1
ATOM 801 N N . ALA A 1 103 ? 6.207 -9.75 6.531 1 91.62 103 ALA A N 1
ATOM 802 C CA . ALA A 1 103 ? 5.668 -10.656 7.547 1 91.62 103 ALA A CA 1
ATOM 803 C C . ALA A 1 103 ? 4.293 -11.172 7.145 1 91.62 103 ALA A C 1
ATOM 805 O O . ALA A 1 103 ? 4.012 -12.367 7.266 1 91.62 103 ALA A O 1
ATOM 806 N N . VAL A 1 104 ? 3.449 -10.328 6.695 1 92.88 104 VAL A N 1
ATOM 807 C CA . VAL A 1 104 ? 2.104 -10.719 6.293 1 92.88 104 VAL A CA 1
ATOM 808 C C . VAL A 1 104 ? 2.174 -11.656 5.09 1 92.88 104 VAL A C 1
ATOM 810 O O . VAL A 1 104 ? 1.423 -12.633 5.008 1 92.88 104 VAL A O 1
ATOM 813 N N . ASN A 1 105 ? 3.033 -11.328 4.145 1 95.06 105 ASN A N 1
ATOM 814 C CA . ASN A 1 105 ? 3.203 -12.195 2.986 1 95.06 105 ASN A CA 1
ATOM 815 C C . ASN A 1 105 ? 3.602 -13.609 3.402 1 95.06 105 ASN A C 1
ATOM 817 O O . ASN A 1 105 ? 3.143 -14.586 2.807 1 95.06 105 ASN A O 1
ATOM 821 N N . GLN A 1 106 ? 4.48 -13.711 4.387 1 92.38 106 GLN A N 1
ATOM 822 C CA . GLN A 1 106 ? 4.867 -15.023 4.883 1 92.38 106 GLN A CA 1
ATOM 823 C C . GLN A 1 106 ? 3.67 -15.766 5.473 1 92.38 106 GLN A C 1
ATOM 825 O O . GLN A 1 106 ? 3.529 -16.984 5.285 1 92.38 106 GLN A O 1
ATOM 830 N N . VAL A 1 107 ? 2.846 -15.062 6.168 1 91.12 107 VAL A N 1
ATOM 831 C CA . VAL A 1 107 ? 1.64 -15.664 6.73 1 91.12 107 VAL A CA 1
ATOM 832 C C . VAL A 1 107 ? 0.736 -16.156 5.605 1 91.12 107 VAL A C 1
ATOM 834 O O . VAL A 1 107 ? 0.195 -17.266 5.684 1 91.12 107 VAL A O 1
ATOM 837 N N . VAL A 1 108 ? 0.568 -15.367 4.582 1 92 108 VAL A N 1
ATOM 838 C CA . VAL A 1 108 ? -0.27 -15.727 3.443 1 92 108 VAL A CA 1
ATOM 839 C C . VAL A 1 108 ? 0.256 -17.016 2.801 1 92 108 VAL A C 1
ATOM 841 O O . VAL A 1 108 ? -0.523 -17.891 2.438 1 92 108 VAL A O 1
ATOM 844 N N . LEU A 1 109 ? 1.536 -17.141 2.742 1 92.25 109 LEU A N 1
ATOM 845 C CA . LEU A 1 109 ? 2.154 -18.297 2.123 1 92.25 109 LEU A CA 1
ATOM 846 C C . LEU A 1 109 ? 1.941 -19.547 2.979 1 92.25 109 LEU A C 1
ATOM 848 O O . LEU A 1 109 ? 1.859 -20.656 2.453 1 92.25 109 LEU A O 1
ATOM 852 N N . LEU A 1 110 ? 1.856 -19.375 4.242 1 89.56 110 LEU A N 1
ATOM 853 C CA . LEU A 1 110 ? 1.719 -20.5 5.16 1 89.56 110 LEU A CA 1
ATOM 854 C C . LEU A 1 110 ? 0.272 -20.984 5.219 1 89.56 110 LEU A C 1
ATOM 856 O O . LEU A 1 110 ? 0.005 -22.109 5.629 1 89.56 110 LEU A O 1
ATOM 860 N N . LEU A 1 111 ? -0.648 -20.156 4.84 1 89.69 111 LEU A N 1
ATOM 861 C CA . LEU A 1 111 ? -2.055 -20.531 4.828 1 89.69 111 LEU A CA 1
ATOM 862 C C . LEU A 1 111 ? -2.314 -21.609 3.775 1 89.69 111 LEU A C 1
ATOM 864 O O . LEU A 1 111 ? -1.741 -21.578 2.686 1 89.69 111 LEU A O 1
ATOM 868 N N . PRO A 1 112 ? -3.207 -22.531 4.207 1 90.56 112 PRO A N 1
ATOM 869 C CA . PRO A 1 112 ? -3.561 -23.516 3.186 1 90.56 112 PRO A CA 1
ATOM 870 C C . PRO A 1 112 ? -4.301 -22.891 2.002 1 90.56 112 PRO A C 1
ATOM 872 O O . PRO A 1 112 ? -5.055 -21.938 2.174 1 90.56 112 PRO A O 1
ATOM 875 N N . SER A 1 113 ? -4.055 -23.438 0.84 1 93 113 SER A N 1
ATOM 876 C CA . SER A 1 113 ? -4.73 -22.984 -0.371 1 93 113 SER A CA 1
ATOM 877 C C . SER A 1 113 ? -5.98 -23.812 -0.653 1 93 113 SER A C 1
ATOM 879 O O . SER A 1 113 ? -5.918 -25.047 -0.712 1 93 113 SER A O 1
ATOM 881 N N . ALA A 1 114 ? -7.078 -23.125 -0.847 1 93.19 114 ALA A N 1
ATOM 882 C CA . ALA A 1 114 ? -8.32 -23.812 -1.17 1 93.19 114 ALA A CA 1
ATOM 883 C C . ALA A 1 114 ? -8.375 -24.188 -2.65 1 93.19 114 ALA A C 1
ATOM 885 O O . ALA A 1 114 ? -9.148 -25.062 -3.053 1 93.19 114 ALA A O 1
ATOM 886 N N . VAL A 1 115 ? -7.621 -23.406 -3.402 1 90.44 115 VAL A N 1
ATOM 887 C CA . VAL A 1 115 ? -7.609 -23.625 -4.844 1 90.44 115 VAL A CA 1
ATOM 888 C C . VAL A 1 115 ? -6.172 -23.812 -5.328 1 90.44 115 VAL A C 1
ATOM 890 O O . VAL A 1 115 ? -5.344 -22.906 -5.188 1 90.44 115 VAL A O 1
ATOM 893 N N . GLY A 1 116 ? -5.887 -24.938 -5.891 1 90.25 116 GLY A N 1
ATOM 894 C CA . GLY A 1 116 ? -4.57 -25.188 -6.453 1 90.25 116 GLY A CA 1
ATOM 895 C C . GLY A 1 116 ? -3.482 -25.297 -5.398 1 90.25 116 GLY A C 1
ATOM 896 O O . GLY A 1 116 ? -3.775 -25.453 -4.211 1 90.25 116 GLY A O 1
ATOM 897 N N . SER A 1 117 ? -2.248 -25.25 -5.887 1 92.44 117 SER A N 1
ATOM 898 C CA . SER A 1 117 ? -1.082 -25.391 -5.02 1 92.44 117 SER A CA 1
ATOM 899 C C . SER A 1 117 ? -0.633 -24.031 -4.473 1 92.44 117 SER A C 1
ATOM 901 O O . SER A 1 117 ? -0.765 -23.016 -5.148 1 92.44 117 SER A O 1
ATOM 903 N N . ASN A 1 118 ? -0.063 -24.094 -3.309 1 92.19 118 ASN A N 1
ATOM 904 C CA . ASN A 1 118 ? 0.517 -22.891 -2.707 1 92.19 118 ASN A CA 1
ATOM 905 C C . ASN A 1 118 ? 1.669 -22.344 -3.545 1 92.19 118 ASN A C 1
ATOM 907 O O . ASN A 1 118 ? 2 -21.172 -3.455 1 92.19 118 ASN A O 1
ATOM 911 N N . ALA A 1 119 ? 2.215 -23.172 -4.336 1 91.38 119 ALA A N 1
ATOM 912 C CA . ALA A 1 119 ? 3.391 -22.828 -5.129 1 91.38 119 ALA A CA 1
ATOM 913 C C . ALA A 1 119 ? 3.088 -21.672 -6.074 1 91.38 119 ALA A C 1
ATOM 915 O O . ALA A 1 119 ? 3.971 -20.859 -6.383 1 91.38 119 ALA A O 1
ATOM 916 N N . GLN A 1 120 ? 1.828 -21.594 -6.48 1 91.38 120 GLN A N 1
ATOM 917 C CA . GLN A 1 120 ? 1.466 -20.578 -7.461 1 91.38 120 GLN A CA 1
ATOM 918 C C . GLN A 1 120 ? 1.557 -19.172 -6.859 1 91.38 120 GLN A C 1
ATOM 920 O O . GLN A 1 120 ? 1.617 -18.188 -7.59 1 91.38 120 GLN A O 1
ATOM 925 N N . TYR A 1 121 ? 1.62 -19.109 -5.527 1 95 121 TYR A N 1
ATOM 926 C CA . TYR A 1 121 ? 1.659 -17.812 -4.859 1 95 121 TYR A CA 1
ATOM 927 C C . TYR A 1 121 ? 3.08 -17.453 -4.441 1 95 121 TYR A C 1
ATOM 929 O O . TYR A 1 121 ? 3.367 -16.297 -4.113 1 95 121 TYR A O 1
ATOM 937 N N . GLU A 1 122 ? 3.994 -18.391 -4.438 1 93.94 122 GLU A N 1
ATOM 938 C CA . GLU A 1 122 ? 5.355 -18.203 -3.938 1 93.94 122 GLU A CA 1
ATOM 939 C C . GLU A 1 122 ? 6.129 -17.219 -4.797 1 93.94 122 GLU A C 1
ATOM 941 O O . GLU A 1 122 ? 6.914 -16.422 -4.277 1 93.94 122 GLU A O 1
ATOM 946 N N . THR A 1 123 ? 5.863 -17.203 -6.051 1 93 123 THR A N 1
ATOM 947 C CA . THR A 1 123 ? 6.598 -16.344 -6.977 1 93 123 THR A CA 1
ATOM 948 C C . THR A 1 123 ? 6.402 -14.875 -6.617 1 93 123 THR A C 1
ATOM 950 O O . THR A 1 123 ? 7.328 -14.07 -6.75 1 93 123 THR A O 1
ATOM 953 N N . VAL A 1 124 ? 5.242 -14.57 -6.121 1 95.62 124 VAL A N 1
ATOM 954 C CA . VAL A 1 124 ? 4.922 -13.164 -5.902 1 95.62 124 VAL A CA 1
ATOM 955 C C . VAL A 1 124 ? 5.082 -12.828 -4.422 1 95.62 124 VAL A C 1
ATOM 957 O O . VAL A 1 124 ? 5.594 -11.758 -4.074 1 95.62 124 VAL A O 1
ATOM 960 N N . PHE A 1 125 ? 4.773 -13.742 -3.52 1 96.38 125 PHE A N 1
ATOM 961 C CA . PHE A 1 125 ? 4.684 -13.406 -2.104 1 96.38 125 PHE A CA 1
ATOM 962 C C . PHE A 1 125 ? 6 -13.711 -1.395 1 96.38 125 PHE A C 1
ATOM 964 O O . PHE A 1 125 ? 6.234 -13.234 -0.28 1 96.38 125 PHE A O 1
ATOM 971 N N . SER A 1 126 ? 6.824 -14.492 -2.004 1 93.56 126 SER A N 1
ATOM 972 C CA . SER A 1 126 ? 8.031 -14.922 -1.311 1 93.56 126 SER A CA 1
ATOM 973 C C . SER A 1 126 ? 9.195 -13.969 -1.569 1 93.56 126 SER A C 1
ATOM 975 O O . SER A 1 126 ? 9.234 -13.297 -2.604 1 93.56 126 SER A O 1
ATOM 977 N N . THR A 1 127 ? 10.008 -13.836 -0.603 1 92.12 127 THR A N 1
ATOM 978 C CA . THR A 1 127 ? 11.266 -13.102 -0.706 1 92.12 127 THR A CA 1
ATOM 979 C C . THR A 1 127 ? 12.344 -13.742 0.158 1 92.12 127 THR A C 1
ATOM 981 O O . THR A 1 127 ? 12.039 -14.453 1.115 1 92.12 127 THR A O 1
ATOM 984 N N . THR A 1 128 ? 13.586 -13.602 -0.263 1 89.44 128 THR A N 1
ATOM 985 C CA . THR A 1 128 ? 14.672 -14.109 0.566 1 89.44 128 THR A CA 1
ATOM 986 C C . THR A 1 128 ? 14.914 -13.203 1.767 1 89.44 128 THR A C 1
ATOM 988 O O . THR A 1 128 ? 14.508 -12.039 1.758 1 89.44 128 THR A O 1
ATOM 991 N N . ALA A 1 129 ? 15.516 -13.719 2.756 1 91 129 ALA A N 1
ATOM 992 C CA . ALA A 1 129 ? 15.844 -12.945 3.947 1 91 129 ALA A CA 1
ATOM 993 C C . ALA A 1 129 ? 16.766 -11.781 3.605 1 91 129 ALA A C 1
ATOM 995 O O . ALA A 1 129 ? 16.641 -10.688 4.164 1 91 129 ALA A O 1
ATOM 996 N N . ARG A 1 130 ? 17.703 -12 2.691 1 93.81 130 ARG A N 1
ATOM 997 C CA . ARG A 1 130 ? 18.625 -10.953 2.281 1 93.81 130 ARG A CA 1
ATOM 998 C C . ARG A 1 130 ? 17.891 -9.789 1.637 1 93.81 130 ARG A C 1
ATOM 1000 O O . ARG A 1 130 ? 18.125 -8.633 1.981 1 93.81 130 ARG A O 1
ATOM 1007 N N . ILE A 1 131 ? 16.984 -10.133 0.748 1 93.88 131 ILE A N 1
ATOM 1008 C CA . ILE A 1 131 ? 16.219 -9.094 0.053 1 93.88 131 ILE A CA 1
ATOM 1009 C C . ILE A 1 131 ? 15.297 -8.383 1.038 1 93.88 131 ILE A C 1
ATOM 1011 O O . ILE A 1 131 ? 15.164 -7.156 1.001 1 93.88 131 ILE A O 1
ATOM 1015 N N . ALA A 1 132 ? 14.695 -9.164 1.937 1 94 132 ALA A N 1
ATOM 1016 C CA . ALA A 1 132 ? 13.789 -8.617 2.941 1 94 132 ALA A CA 1
ATOM 1017 C C . ALA A 1 132 ? 14.508 -7.613 3.838 1 94 132 ALA A C 1
ATOM 1019 O O . ALA A 1 132 ? 13.891 -6.664 4.328 1 94 132 ALA A O 1
ATOM 1020 N N . ALA A 1 133 ? 15.734 -7.805 4.035 1 95.25 133 ALA A N 1
ATOM 1021 C CA . ALA A 1 133 ? 16.531 -6.887 4.844 1 95.25 133 ALA A CA 1
ATOM 1022 C C . ALA A 1 133 ? 17.078 -5.75 3.996 1 95.25 133 ALA A C 1
ATOM 1024 O O . ALA A 1 133 ? 17.062 -4.59 4.414 1 95.25 133 ALA A O 1
ATOM 1025 N N . ALA A 1 134 ? 17.578 -6.059 2.834 1 96.94 134 ALA A N 1
ATOM 1026 C CA . ALA A 1 134 ? 18.25 -5.102 1.958 1 96.94 134 ALA A CA 1
ATOM 1027 C C . ALA A 1 134 ? 17.281 -4.008 1.506 1 96.94 134 ALA A C 1
ATOM 1029 O O . ALA A 1 134 ? 17.641 -2.826 1.482 1 96.94 134 ALA A O 1
ATOM 1030 N N . SER A 1 135 ? 16.078 -4.375 1.216 1 96.62 135 SER A N 1
ATOM 1031 C CA . SER A 1 135 ? 15.125 -3.443 0.632 1 96.62 135 SER A CA 1
ATOM 1032 C C . SER A 1 135 ? 14.781 -2.316 1.604 1 96.62 135 SER A C 1
ATOM 1034 O O . SER A 1 135 ? 14.945 -1.139 1.276 1 96.62 135 SER A O 1
ATOM 1036 N N . PRO A 1 136 ? 14.344 -2.658 2.863 1 96.12 136 PRO A N 1
ATOM 1037 C CA . PRO A 1 136 ? 14.023 -1.579 3.801 1 96.12 136 PRO A CA 1
ATOM 1038 C C . PRO A 1 136 ? 15.242 -0.724 4.148 1 96.12 136 PRO A C 1
ATOM 1040 O O . PRO A 1 136 ? 15.117 0.49 4.328 1 96.12 136 PRO A O 1
ATOM 1043 N N . ILE A 1 137 ? 16.406 -1.281 4.219 1 97.06 137 ILE A N 1
ATOM 1044 C CA . ILE A 1 137 ? 17.609 -0.54 4.562 1 97.06 137 ILE A CA 1
ATOM 1045 C C . ILE A 1 137 ? 17.953 0.436 3.441 1 97.06 137 ILE A C 1
ATOM 1047 O O . ILE A 1 137 ? 18.234 1.611 3.693 1 97.06 137 ILE A O 1
ATOM 1051 N N . ALA A 1 138 ? 18 -0.072 2.232 1 98.06 138 ALA A N 1
ATOM 1052 C CA . ALA A 1 138 ? 18.266 0.782 1.077 1 98.06 138 ALA A CA 1
ATOM 1053 C C . ALA A 1 138 ? 17.219 1.88 0.956 1 98.06 138 ALA A C 1
ATOM 1055 O O . ALA A 1 138 ? 17.547 3.041 0.703 1 98.06 138 ALA A O 1
ATOM 1056 N N . TYR A 1 139 ? 16.031 1.508 1.173 1 97.62 139 TYR A N 1
ATOM 1057 C CA . TYR A 1 139 ? 14.898 2.436 1.137 1 97.62 139 TYR A CA 1
ATOM 1058 C C . TYR A 1 139 ? 15.094 3.57 2.135 1 97.62 139 TYR A C 1
ATOM 1060 O O . TYR A 1 139 ? 14.961 4.746 1.784 1 97.62 139 TYR A O 1
ATOM 1068 N N . LEU A 1 140 ? 15.352 3.184 3.363 1 97.38 140 LEU A N 1
ATOM 1069 C CA . LEU A 1 140 ? 15.492 4.176 4.422 1 97.38 140 LEU A CA 1
ATOM 1070 C C . LEU A 1 140 ? 16.609 5.16 4.102 1 97.38 140 LEU A C 1
ATOM 1072 O O . LEU A 1 140 ? 16.438 6.371 4.238 1 97.38 140 LEU A O 1
ATOM 1076 N N . ALA A 1 141 ? 17.719 4.68 3.711 1 98.12 141 ALA A N 1
ATOM 1077 C CA . ALA A 1 141 ? 18.859 5.527 3.385 1 98.12 141 ALA A CA 1
ATOM 1078 C C . ALA A 1 141 ? 18.547 6.441 2.203 1 98.12 141 ALA A C 1
ATOM 1080 O O . ALA A 1 141 ? 18.781 7.652 2.266 1 98.12 141 ALA A O 1
ATOM 1081 N N . ALA A 1 142 ? 18 5.91 1.148 1 98.19 142 ALA A N 1
ATOM 1082 C CA . ALA A 1 142 ? 17.781 6.641 -0.098 1 98.19 142 ALA A CA 1
ATOM 1083 C C . ALA A 1 142 ? 16.688 7.688 0.064 1 98.19 142 ALA A C 1
ATOM 1085 O O . ALA A 1 142 ? 16.844 8.844 -0.342 1 98.19 142 ALA A O 1
ATOM 1086 N N . GLU A 1 143 ? 15.547 7.277 0.632 1 98.06 143 GLU A N 1
ATOM 1087 C CA . GLU A 1 143 ? 14.414 8.195 0.748 1 98.06 143 GLU A CA 1
ATOM 1088 C C . GLU A 1 143 ? 14.711 9.312 1.748 1 98.06 143 GLU A C 1
ATOM 1090 O O . GLU A 1 143 ? 14.25 10.438 1.581 1 98.06 143 GLU A O 1
ATOM 1095 N N . THR A 1 144 ? 15.422 8.938 2.848 1 97.69 144 THR A N 1
ATOM 1096 C CA . THR A 1 144 ? 15.812 9.977 3.799 1 97.69 144 THR A CA 1
ATOM 1097 C C . THR A 1 144 ? 16.75 10.984 3.14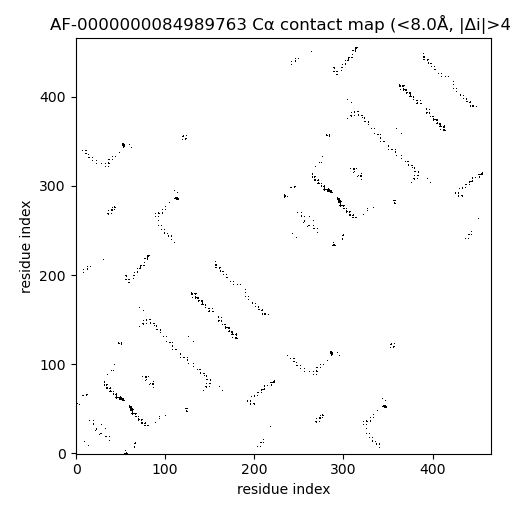5 1 97.69 144 THR A C 1
ATOM 1099 O O . THR A 1 144 ? 16.609 12.188 3.336 1 97.69 144 THR A O 1
ATOM 1102 N N . LEU A 1 145 ? 17.703 10.484 2.41 1 98 145 LEU A N 1
ATOM 1103 C CA . LEU A 1 145 ? 18.625 11.367 1.693 1 98 145 LEU A CA 1
ATOM 1104 C C . LEU A 1 145 ? 17.859 12.25 0.712 1 98 145 LEU A C 1
ATOM 1106 O O . LEU A 1 145 ? 18.141 13.453 0.619 1 98 145 LEU A O 1
ATOM 1110 N N . ASP A 1 146 ? 16.969 11.688 -0.048 1 97.56 146 ASP A N 1
ATOM 1111 C CA . ASP A 1 146 ? 16.203 12.43 -1.029 1 97.56 146 ASP A CA 1
ATOM 1112 C C . ASP A 1 146 ? 15.445 13.586 -0.369 1 97.56 146 ASP A C 1
ATOM 1114 O O . ASP A 1 146 ? 15.547 14.734 -0.812 1 97.56 146 ASP A O 1
ATOM 1118 N N . ALA A 1 147 ? 14.711 13.219 0.68 1 96.5 147 ALA A N 1
ATOM 1119 C CA . ALA A 1 147 ? 13.93 14.234 1.391 1 96.5 147 ALA A CA 1
ATOM 1120 C C . ALA A 1 147 ? 14.836 15.312 1.974 1 96.5 147 ALA A C 1
ATOM 1122 O O . ALA A 1 147 ? 14.492 16.5 1.96 1 96.5 147 ALA A O 1
ATOM 1123 N N . TYR A 1 148 ? 15.961 14.867 2.459 1 96.25 148 TYR A N 1
ATOM 1124 C CA . TYR A 1 148 ? 16.906 15.812 3.033 1 96.25 148 TYR A CA 1
ATOM 1125 C C . TYR A 1 148 ? 17.453 16.766 1.97 1 96.25 148 TYR A C 1
ATOM 1127 O O . TYR A 1 148 ? 17.438 17.984 2.156 1 96.25 148 TYR A O 1
ATOM 1135 N N . VAL A 1 149 ? 17.859 16.281 0.888 1 96.25 149 VAL A N 1
ATOM 1136 C CA . VAL A 1 149 ? 18.5 17.078 -0.154 1 96.25 149 VAL A CA 1
ATOM 1137 C C . VAL A 1 149 ? 17.484 18.016 -0.789 1 96.25 149 VAL A C 1
ATOM 1139 O O . VAL A 1 149 ? 17.766 19.203 -0.981 1 96.25 149 VAL A O 1
ATOM 1142 N N . ILE A 1 150 ? 16.359 17.531 -1.102 1 94.31 150 ILE A N 1
ATOM 1143 C CA . ILE A 1 150 ? 15.375 18.359 -1.784 1 94.31 150 ILE A CA 1
ATOM 1144 C C . ILE A 1 150 ? 14.945 19.516 -0.872 1 94.31 150 ILE A C 1
ATOM 1146 O O . ILE A 1 150 ? 14.578 20.578 -1.348 1 94.31 150 ILE A O 1
ATOM 1150 N N . SER A 1 151 ? 14.945 19.312 0.441 1 92.5 151 SER A N 1
ATOM 1151 C CA . SER A 1 151 ? 14.562 20.328 1.407 1 92.5 151 SER A CA 1
ATOM 1152 C C . SER A 1 151 ? 15.664 21.375 1.575 1 92.5 151 SER A C 1
ATOM 1154 O O . SER A 1 151 ? 15.414 22.484 2.043 1 92.5 151 SER A O 1
ATOM 1156 N N . ARG A 1 152 ? 16.859 21.031 1.181 1 92.75 152 ARG A N 1
ATOM 1157 C CA . ARG A 1 152 ? 18 21.906 1.426 1 92.75 152 ARG A CA 1
ATOM 1158 C C . ARG A 1 152 ? 18.375 22.672 0.164 1 92.75 152 ARG A C 1
ATOM 1160 O O . ARG A 1 152 ? 18.906 23.781 0.242 1 92.75 152 ARG A O 1
ATOM 1167 N N . VAL A 1 153 ? 18.188 22 -0.909 1 90.38 153 VAL A N 1
ATOM 1168 C CA . VAL A 1 153 ? 18.516 22.656 -2.172 1 90.38 153 VAL A CA 1
ATOM 1169 C C . VAL A 1 153 ? 17.5 23.766 -2.465 1 90.38 153 VAL A C 1
ATOM 1171 O O . VAL A 1 153 ? 16.297 23.562 -2.262 1 90.38 153 VAL A O 1
ATOM 1174 N N . GLY A 1 154 ? 17.938 24.922 -2.758 1 84.5 154 GLY A N 1
ATOM 1175 C CA . GLY A 1 154 ? 17.062 26.047 -3.092 1 84.5 154 GLY A CA 1
ATOM 1176 C C . GLY A 1 154 ? 16.844 26.203 -4.586 1 84.5 154 GLY A C 1
ATOM 1177 O O . GLY A 1 154 ? 17.406 25.453 -5.387 1 84.5 154 GLY A O 1
ATOM 1178 N N . GLY A 1 155 ? 15.852 27.078 -4.93 1 87.12 155 GLY A N 1
ATOM 1179 C CA . GLY A 1 155 ? 15.617 27.406 -6.328 1 87.12 155 GLY A CA 1
ATOM 1180 C C . GLY A 1 155 ? 14.383 26.734 -6.898 1 87.12 155 GLY A C 1
ATOM 1181 O O . GLY A 1 155 ? 13.43 26.453 -6.168 1 87.12 155 GLY A O 1
ATOM 1182 N N . ALA A 1 156 ? 14.484 26.516 -8.211 1 88.69 156 ALA A N 1
ATOM 1183 C CA . ALA A 1 156 ? 13.328 25.984 -8.914 1 88.69 156 ALA A CA 1
ATOM 1184 C C . ALA A 1 156 ? 13.102 24.516 -8.555 1 88.69 156 ALA A C 1
ATOM 1186 O O . ALA A 1 156 ? 14.055 23.781 -8.266 1 88.69 156 ALA A O 1
ATOM 1187 N N . VAL A 1 157 ? 11.859 24.141 -8.594 1 87.38 157 VAL A N 1
ATOM 1188 C CA . VAL A 1 157 ? 11.453 22.797 -8.203 1 87.38 157 VAL A CA 1
ATOM 1189 C C . VAL A 1 157 ? 12.18 21.766 -9.055 1 87.38 157 VAL A C 1
ATOM 1191 O O . VAL A 1 157 ? 12.617 20.734 -8.547 1 87.38 157 VAL A O 1
ATOM 1194 N N . TRP A 1 158 ? 12.328 22.047 -10.32 1 90.31 158 TRP A N 1
ATOM 1195 C CA . TRP A 1 158 ? 12.961 21.078 -11.203 1 90.31 158 TRP A CA 1
ATOM 1196 C C . TRP A 1 158 ? 14.422 20.859 -10.828 1 90.31 158 TRP A C 1
ATOM 1198 O O . TRP A 1 158 ? 14.938 19.75 -10.93 1 90.31 158 TRP A O 1
ATOM 1208 N N . LYS A 1 159 ? 15.117 21.828 -10.422 1 91.38 159 LYS A N 1
ATOM 1209 C CA . LYS A 1 159 ? 16.516 21.703 -9.992 1 91.38 159 LYS A CA 1
ATOM 1210 C C . LYS A 1 159 ? 16.625 20.891 -8.711 1 91.38 159 LYS A C 1
ATOM 1212 O O . LYS A 1 159 ? 17.531 20.062 -8.562 1 91.38 159 LYS A O 1
ATOM 1217 N N . ARG A 1 160 ? 15.711 21.109 -7.812 1 91.62 160 ARG A N 1
ATOM 1218 C CA . ARG A 1 160 ? 15.711 20.375 -6.547 1 91.62 160 ARG A CA 1
ATOM 1219 C C . ARG A 1 160 ? 15.547 18.875 -6.777 1 91.62 160 ARG A C 1
ATOM 1221 O O . ARG A 1 160 ? 16.266 18.078 -6.184 1 91.62 160 ARG A O 1
ATOM 1228 N N . VAL A 1 161 ? 14.609 18.578 -7.676 1 92.31 161 VAL A N 1
ATOM 1229 C CA . VAL A 1 161 ? 14.328 17.172 -7.996 1 92.31 161 VAL A CA 1
ATOM 1230 C C . VAL A 1 161 ? 15.531 16.562 -8.711 1 92.31 161 VAL A C 1
ATOM 1232 O O . VAL A 1 161 ? 15.945 15.445 -8.391 1 92.31 161 VAL A O 1
ATOM 1235 N N . LEU A 1 162 ? 16.125 17.297 -9.625 1 93.81 162 LEU A N 1
ATOM 1236 C CA . LEU A 1 162 ? 17.234 16.797 -10.43 1 93.81 162 LEU A CA 1
ATOM 1237 C C . LEU A 1 162 ? 18.469 16.562 -9.578 1 93.81 162 LEU A C 1
ATOM 1239 O O . LEU A 1 162 ? 19.297 15.703 -9.883 1 93.81 162 LEU A O 1
ATOM 1243 N N . TYR A 1 163 ? 18.609 17.25 -8.523 1 93.06 163 TYR A N 1
ATOM 1244 C CA . TYR A 1 163 ? 19.766 17.094 -7.648 1 93.06 163 TYR A CA 1
ATOM 1245 C C . TYR A 1 163 ? 19.531 16 -6.617 1 93.06 163 TYR A C 1
ATOM 1247 O O . TYR A 1 163 ? 20.453 15.273 -6.242 1 93.06 163 TYR A O 1
ATOM 1255 N N . SER A 1 164 ? 18.391 15.898 -6.148 1 95.81 164 SER A N 1
ATOM 1256 C CA . SER A 1 164 ? 18.094 15 -5.035 1 95.81 164 SER A CA 1
ATOM 1257 C C . SER A 1 164 ? 17.844 13.578 -5.523 1 95.81 164 SER A C 1
ATOM 1259 O O . SER A 1 164 ? 18.453 12.633 -5.023 1 95.81 164 SER A O 1
ATOM 1261 N N . ASP A 1 165 ? 17.031 13.391 -6.566 1 96.56 165 ASP A N 1
ATOM 1262 C CA . ASP A 1 165 ? 16.5 12.078 -6.941 1 96.56 165 ASP A CA 1
ATOM 1263 C C . ASP A 1 165 ? 17.609 11.18 -7.473 1 96.56 165 ASP A C 1
ATOM 1265 O O . ASP A 1 165 ? 17.75 10.031 -7.047 1 96.56 165 ASP A O 1
ATOM 1269 N N . PRO A 1 166 ? 18.484 11.703 -8.422 1 96.5 166 PRO A N 1
ATOM 1270 C CA . PRO A 1 166 ? 19.547 10.828 -8.922 1 96.5 166 PRO A CA 1
ATOM 1271 C C . PRO A 1 166 ? 20.484 10.352 -7.809 1 96.5 166 PRO A C 1
ATOM 1273 O O . PRO A 1 166 ? 20.891 9.188 -7.797 1 96.5 166 PRO A O 1
ATOM 1276 N N . ALA A 1 167 ? 20.844 11.195 -6.918 1 96.75 167 ALA A N 1
ATOM 1277 C CA . ALA A 1 167 ? 21.703 10.812 -5.797 1 96.75 167 ALA A CA 1
ATOM 1278 C C . ALA A 1 167 ? 21.031 9.758 -4.926 1 96.75 167 ALA A C 1
ATOM 1280 O O . ALA A 1 167 ? 21.656 8.766 -4.547 1 96.75 167 ALA A O 1
ATOM 1281 N N . ALA A 1 168 ? 19.812 9.992 -4.598 1 97 168 ALA A N 1
ATOM 1282 C CA . ALA A 1 168 ? 19.062 9.062 -3.75 1 97 168 ALA A CA 1
ATOM 1283 C C . ALA A 1 168 ? 18.906 7.707 -4.43 1 97 168 ALA A C 1
ATOM 1285 O O . ALA A 1 168 ? 19.016 6.664 -3.789 1 97 168 ALA A O 1
ATOM 1286 N N . MET A 1 169 ? 18.625 7.699 -5.695 1 96.56 169 MET A N 1
ATOM 1287 C CA . MET A 1 169 ? 18.422 6.461 -6.438 1 96.56 169 MET A CA 1
ATOM 1288 C C . MET A 1 169 ? 19.734 5.68 -6.566 1 96.56 169 MET A C 1
ATOM 1290 O O . MET A 1 169 ? 19.719 4.449 -6.555 1 96.56 169 MET A O 1
ATOM 1294 N N . ALA A 1 170 ? 20.781 6.418 -6.73 1 97.62 170 ALA A N 1
ATOM 1295 C CA . ALA A 1 170 ? 22.078 5.77 -6.73 1 97.62 170 ALA A CA 1
ATOM 1296 C C . ALA A 1 170 ? 22.375 5.113 -5.383 1 97.62 170 ALA A C 1
ATOM 1298 O O . ALA A 1 170 ? 22.875 3.988 -5.324 1 97.62 170 ALA A O 1
ATOM 1299 N N . VAL A 1 171 ? 22.109 5.789 -4.301 1 98.12 171 VAL A N 1
ATOM 1300 C CA . VAL A 1 171 ? 22.312 5.25 -2.959 1 98.12 171 VAL A CA 1
ATOM 1301 C C . VAL A 1 171 ? 21.438 4.02 -2.756 1 98.12 171 VAL A C 1
ATOM 1303 O O . VAL A 1 171 ? 21.891 3.012 -2.205 1 98.12 171 VAL A O 1
ATOM 1306 N N . ASP A 1 172 ? 20.203 4.117 -3.178 1 98.06 172 ASP A N 1
ATOM 1307 C CA . ASP A 1 172 ? 19.297 2.979 -3.074 1 98.06 172 ASP A CA 1
ATOM 1308 C C . ASP A 1 172 ? 19.891 1.74 -3.738 1 98.06 172 ASP A C 1
ATOM 1310 O O . ASP A 1 172 ? 19.922 0.663 -3.141 1 98.06 172 ASP A O 1
ATOM 1314 N N . THR A 1 173 ? 20.391 1.901 -4.945 1 98 173 THR A N 1
ATOM 1315 C CA . THR A 1 173 ? 20.906 0.791 -5.742 1 98 173 THR A CA 1
ATOM 1316 C C . THR A 1 173 ? 22.203 0.263 -5.16 1 98 173 THR A C 1
ATOM 1318 O O . THR A 1 173 ? 22.406 -0.95 -5.062 1 98 173 THR A O 1
ATOM 1321 N N . MET A 1 174 ? 23.016 1.175 -4.758 1 98 174 MET A N 1
ATOM 1322 C CA . MET A 1 174 ? 24.344 0.803 -4.293 1 98 174 MET A CA 1
ATOM 1323 C C . MET A 1 174 ? 24.297 0.21 -2.891 1 98 174 MET A C 1
ATOM 1325 O O . MET A 1 174 ? 25.234 -0.451 -2.453 1 98 174 MET A O 1
ATOM 1329 N N . VAL A 1 175 ? 23.234 0.408 -2.15 1 98.12 175 VAL A N 1
ATOM 1330 C CA . VAL A 1 175 ? 23.047 -0.234 -0.853 1 98.12 175 VAL A CA 1
ATOM 1331 C C . VAL A 1 175 ? 22.297 -1.553 -1.031 1 98.12 175 VAL A C 1
ATOM 1333 O O . VAL A 1 175 ? 22.688 -2.574 -0.456 1 98.12 175 VAL A O 1
ATOM 1336 N N . PHE A 1 176 ? 21.328 -1.571 -1.83 1 98 176 PHE A N 1
ATOM 1337 C CA . PHE A 1 176 ? 20.484 -2.738 -2.021 1 98 176 PHE A CA 1
ATOM 1338 C C . PHE A 1 176 ? 21.266 -3.891 -2.633 1 98 176 PHE A C 1
ATOM 1340 O O . PHE A 1 176 ? 21.234 -5.012 -2.123 1 98 176 PHE A O 1
ATOM 1347 N N . MET A 1 177 ? 21.953 -3.625 -3.719 1 97.62 177 MET A N 1
ATOM 1348 C CA . MET A 1 177 ? 22.547 -4.68 -4.539 1 97.62 177 MET A CA 1
ATOM 1349 C C . MET A 1 177 ? 23.625 -5.434 -3.762 1 97.62 177 MET A C 1
ATOM 1351 O O . MET A 1 177 ? 23.625 -6.668 -3.736 1 97.62 177 MET A O 1
ATOM 1355 N N . PRO A 1 178 ? 24.531 -4.773 -3.115 1 97.25 178 PRO A N 1
ATOM 1356 C CA . PRO A 1 178 ? 25.516 -5.535 -2.348 1 97.25 178 PRO A CA 1
ATOM 1357 C C . PRO A 1 178 ? 24.875 -6.355 -1.224 1 97.25 178 PRO A C 1
ATOM 1359 O O . PRO A 1 178 ? 25.234 -7.523 -1.034 1 97.25 178 PRO A O 1
ATOM 1362 N N . VAL A 1 179 ? 23.938 -5.805 -0.497 1 96.31 179 VAL A N 1
ATOM 1363 C CA . VAL A 1 179 ? 23.328 -6.488 0.642 1 96.31 179 VAL A CA 1
ATOM 1364 C C . VAL A 1 179 ? 22.484 -7.664 0.15 1 96.31 179 VAL A C 1
ATOM 1366 O O . VAL A 1 179 ? 22.516 -8.742 0.742 1 96.31 179 VAL A O 1
ATOM 1369 N N . ALA A 1 180 ? 21.812 -7.512 -0.914 1 95.56 180 ALA A N 1
ATOM 1370 C CA . ALA A 1 180 ? 20.875 -8.516 -1.397 1 95.56 180 ALA A CA 1
ATOM 1371 C C . ALA A 1 180 ? 21.578 -9.594 -2.207 1 95.56 180 ALA A C 1
ATOM 1373 O O . ALA A 1 180 ? 21.203 -10.766 -2.156 1 95.56 180 ALA A O 1
ATOM 1374 N N . PHE A 1 181 ? 22.688 -9.219 -2.938 1 95.94 181 PHE A N 1
ATOM 1375 C CA . PHE A 1 181 ? 23.062 -10.148 -3.994 1 95.94 181 PHE A CA 1
ATOM 1376 C C . PHE A 1 181 ? 24.562 -10.359 -4.031 1 95.94 181 PHE A C 1
ATOM 1378 O O . PHE A 1 181 ? 25.062 -11.148 -4.836 1 95.94 181 PHE A O 1
ATOM 1385 N N . TRP A 1 182 ? 25.219 -9.586 -3.162 1 92.56 182 TRP A N 1
ATOM 1386 C CA . TRP A 1 182 ? 26.656 -9.836 -3.189 1 92.56 182 TRP A CA 1
ATOM 1387 C C . TRP A 1 182 ? 26.969 -11.281 -2.828 1 92.56 182 TRP A C 1
ATOM 1389 O O . TRP A 1 182 ? 26.484 -11.789 -1.811 1 92.56 182 TRP A O 1
ATOM 1399 N N . GLY A 1 183 ? 27.781 -12 -3.652 1 92.12 183 GLY A N 1
ATOM 1400 C CA . GLY A 1 183 ? 28.094 -13.406 -3.455 1 92.12 183 GLY A CA 1
ATOM 1401 C C . GLY A 1 183 ? 27.031 -14.344 -3.99 1 92.12 183 GLY A C 1
ATOM 1402 O O . GLY A 1 183 ? 27.266 -15.547 -4.125 1 92.12 183 GLY A O 1
ATOM 1403 N N . ALA A 1 184 ? 25.891 -13.867 -4.273 1 92.19 184 ALA A N 1
ATOM 1404 C CA . ALA A 1 184 ? 24.797 -14.688 -4.777 1 92.19 184 ALA A CA 1
ATOM 1405 C C . ALA A 1 184 ? 24.75 -14.664 -6.301 1 92.19 184 ALA A C 1
ATOM 1407 O O . ALA A 1 184 ? 24.219 -15.586 -6.93 1 92.19 184 ALA A O 1
ATOM 1408 N N . LEU A 1 185 ? 25.219 -13.562 -6.906 1 93.56 185 LEU A N 1
ATOM 1409 C CA . LEU A 1 185 ? 25.281 -13.414 -8.359 1 93.56 185 LEU A CA 1
ATOM 1410 C C . LEU A 1 185 ? 26.734 -13.352 -8.828 1 93.56 185 LEU A C 1
ATOM 1412 O O . LEU A 1 185 ? 27.594 -12.805 -8.133 1 93.56 185 LEU A O 1
ATOM 1416 N N . PRO A 1 186 ? 26.984 -13.906 -10.031 1 96.06 186 PRO A N 1
ATOM 1417 C CA . PRO A 1 186 ? 28.297 -13.656 -10.617 1 96.06 186 PRO A CA 1
ATOM 1418 C C . PRO A 1 186 ? 28.578 -12.164 -10.789 1 96.06 186 PRO A C 1
ATOM 1420 O O . PRO A 1 186 ? 27.672 -11.383 -11.086 1 96.06 186 PRO A O 1
ATOM 1423 N N . PRO A 1 187 ? 29.859 -11.789 -10.602 1 95.31 187 PRO A N 1
ATOM 1424 C CA . PRO A 1 187 ? 30.203 -10.367 -10.625 1 95.31 187 PRO A CA 1
ATOM 1425 C C . PRO A 1 187 ? 29.734 -9.656 -11.891 1 95.31 187 PRO A C 1
ATOM 1427 O O . PRO A 1 187 ? 29.266 -8.516 -11.828 1 95.31 187 PRO A O 1
ATOM 1430 N N . ASN A 1 188 ? 29.875 -10.305 -13.055 1 95.31 188 ASN A N 1
ATOM 1431 C CA . ASN A 1 188 ? 29.422 -9.672 -14.297 1 95.31 188 ASN A CA 1
ATOM 1432 C C . ASN A 1 188 ? 27.922 -9.398 -14.281 1 95.31 188 ASN A C 1
ATOM 1434 O O . ASN A 1 188 ? 27.484 -8.32 -14.688 1 95.31 188 ASN A O 1
ATOM 1438 N N . VAL A 1 189 ? 27.188 -10.359 -13.773 1 94.06 189 VAL A N 1
ATOM 1439 C CA . VAL A 1 189 ? 25.734 -10.211 -13.695 1 94.06 189 VAL A CA 1
ATOM 1440 C C . VAL A 1 189 ? 25.375 -9.164 -12.641 1 94.06 189 VAL A C 1
ATOM 1442 O O . VAL A 1 189 ? 24.469 -8.359 -12.844 1 94.06 189 VAL A O 1
ATOM 1445 N N . PHE A 1 190 ? 26.141 -9.18 -11.578 1 96.44 190 PHE A N 1
ATOM 1446 C CA . PHE A 1 190 ? 25.938 -8.219 -10.508 1 96.44 190 PHE A CA 1
ATOM 1447 C C . PHE A 1 190 ? 26.062 -6.789 -11.023 1 96.44 190 PHE A C 1
ATOM 1449 O O . PHE A 1 190 ? 25.156 -5.98 -10.859 1 96.44 190 PHE A O 1
ATOM 1456 N N . TRP A 1 191 ? 27.109 -6.48 -11.695 1 96.44 191 TRP A N 1
ATOM 1457 C CA . TRP A 1 191 ? 27.359 -5.113 -12.141 1 96.44 191 TRP A CA 1
ATOM 1458 C C . TRP A 1 191 ? 26.438 -4.734 -13.297 1 96.44 191 TRP A C 1
ATOM 1460 O O . TRP A 1 191 ? 26.031 -3.576 -13.422 1 96.44 191 TRP A O 1
ATOM 1470 N N . GLN A 1 192 ? 26.078 -5.691 -14.141 1 95.75 192 GLN A N 1
ATOM 1471 C CA . GLN A 1 192 ? 25.094 -5.422 -15.18 1 95.75 192 GLN A CA 1
ATOM 1472 C C . GLN A 1 192 ? 23.75 -5.043 -14.578 1 95.75 192 GLN A C 1
ATOM 1474 O O . GLN A 1 192 ? 23.062 -4.164 -15.094 1 95.75 192 GLN A O 1
ATOM 1479 N N . THR A 1 193 ? 23.406 -5.762 -13.523 1 95.75 193 THR A N 1
ATOM 1480 C CA . THR A 1 193 ? 22.141 -5.465 -12.844 1 95.75 193 THR A CA 1
ATOM 1481 C C . THR A 1 193 ? 22.188 -4.078 -12.203 1 95.75 193 THR A C 1
ATOM 1483 O O . THR A 1 193 ? 21.219 -3.32 -12.281 1 95.75 193 THR A O 1
ATOM 1486 N N . VAL A 1 194 ? 23.281 -3.768 -11.602 1 97.44 194 VAL A N 1
ATOM 1487 C CA . VAL A 1 194 ? 23.469 -2.451 -11.008 1 97.44 194 VAL A CA 1
ATOM 1488 C C . VAL A 1 194 ? 23.312 -1.37 -12.07 1 97.44 194 VAL A C 1
ATOM 1490 O O . VAL A 1 194 ? 22.562 -0.405 -11.883 1 97.44 194 VAL A O 1
ATOM 1493 N N . LEU A 1 195 ? 23.969 -1.547 -13.141 1 97 195 LEU A N 1
ATOM 1494 C CA . LEU A 1 195 ? 23.922 -0.573 -14.227 1 97 195 LEU A CA 1
ATOM 1495 C C . LEU A 1 195 ? 22.516 -0.457 -14.789 1 97 195 LEU A C 1
ATOM 1497 O O . LEU A 1 195 ? 22.062 0.643 -15.109 1 97 195 LEU A O 1
ATOM 1501 N N . GLY A 1 196 ? 21.891 -1.581 -14.977 1 95.06 196 GLY A N 1
ATOM 1502 C CA . GLY A 1 196 ? 20.516 -1.571 -15.461 1 95.06 196 GLY A CA 1
ATOM 1503 C C . GLY A 1 196 ? 19.562 -0.829 -14.539 1 95.06 196 GLY A C 1
ATOM 1504 O O . GLY A 1 196 ? 18.734 -0.043 -15 1 95.06 196 GLY A O 1
ATOM 1505 N N . LEU A 1 197 ? 19.688 -1.109 -13.266 1 96.25 197 LEU A N 1
ATOM 1506 C CA . LEU A 1 197 ? 18.844 -0.45 -12.273 1 96.25 197 LEU A CA 1
ATOM 1507 C C . LEU A 1 197 ? 19.078 1.057 -12.273 1 96.25 197 LEU A C 1
ATOM 1509 O O . LEU A 1 197 ? 18.125 1.838 -12.289 1 96.25 197 LEU A O 1
ATOM 1513 N N . LEU A 1 198 ? 20.328 1.41 -12.281 1 96.88 198 LEU A N 1
ATOM 1514 C CA . LEU A 1 198 ? 20.656 2.83 -12.281 1 96.88 198 LEU A CA 1
ATOM 1515 C C . LEU A 1 198 ? 20.172 3.504 -13.562 1 96.88 198 LEU A C 1
ATOM 1517 O O . LEU A 1 198 ? 19.625 4.609 -13.516 1 96.88 198 LEU A O 1
ATOM 1521 N N . ALA A 1 199 ? 20.375 2.881 -14.641 1 94.44 199 ALA A N 1
ATOM 1522 C CA . ALA A 1 199 ? 19.906 3.428 -15.914 1 94.44 199 ALA A CA 1
ATOM 1523 C C . ALA A 1 199 ? 18.391 3.613 -15.922 1 94.44 199 ALA A C 1
ATOM 1525 O O . ALA A 1 199 ? 17.891 4.645 -16.375 1 94.44 199 ALA A O 1
ATOM 1526 N N . ALA A 1 200 ? 17.734 2.643 -15.453 1 92.25 200 ALA A N 1
ATOM 1527 C CA . ALA A 1 200 ? 16.281 2.703 -15.414 1 92.25 200 ALA A CA 1
ATOM 1528 C C . ALA A 1 200 ? 15.797 3.83 -14.5 1 92.25 200 ALA A C 1
ATOM 1530 O O . ALA A 1 200 ? 14.945 4.637 -14.898 1 92.25 200 ALA A O 1
ATOM 1531 N N . LYS A 1 201 ? 16.328 3.863 -13.352 1 93.75 201 LYS A N 1
ATOM 1532 C CA . LYS A 1 201 ? 15.898 4.863 -12.383 1 93.75 201 LYS A CA 1
ATOM 1533 C C . LYS A 1 201 ? 16.234 6.273 -12.859 1 93.75 201 LYS A C 1
ATOM 1535 O O . LYS A 1 201 ? 15.391 7.172 -12.781 1 93.75 201 LYS A O 1
ATOM 1540 N N . LEU A 1 202 ? 17.406 6.422 -13.359 1 93.44 202 LEU A N 1
ATOM 1541 C CA . LEU A 1 202 ? 17.828 7.742 -13.812 1 93.44 202 LEU A CA 1
ATOM 1542 C C . LEU A 1 202 ? 17.031 8.188 -15.031 1 93.44 202 LEU A C 1
ATOM 1544 O O . LEU A 1 202 ? 16.703 9.367 -15.164 1 93.44 202 LEU A O 1
ATOM 1548 N N . SER A 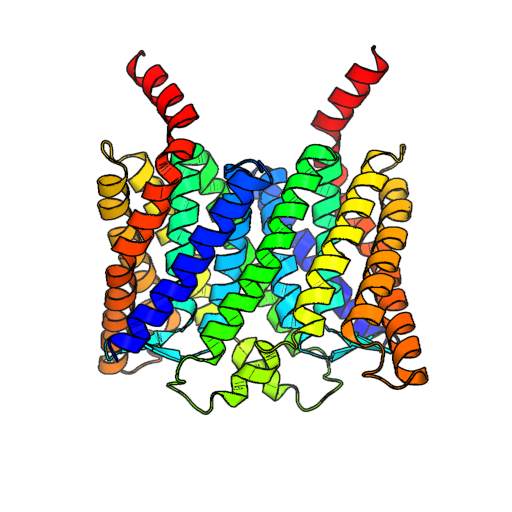1 203 ? 16.719 7.273 -15.898 1 91.88 203 SER A N 1
ATOM 1549 C CA . SER A 1 203 ? 15.961 7.605 -17.109 1 91.88 203 SER A CA 1
ATOM 1550 C C . SER A 1 203 ? 14.539 8.031 -16.766 1 91.88 203 SER A C 1
ATOM 1552 O O . SER A 1 203 ? 13.883 8.711 -17.547 1 91.88 203 SER A O 1
ATOM 1554 N N . LEU A 1 204 ? 14.039 7.668 -15.609 1 91.38 204 LEU A N 1
ATOM 1555 C CA . LEU A 1 204 ? 12.672 7.969 -15.219 1 91.38 204 LEU A CA 1
ATOM 1556 C C . LEU A 1 204 ? 12.609 9.258 -14.406 1 91.38 204 LEU A C 1
ATOM 1558 O O . LEU A 1 204 ? 11.516 9.758 -14.117 1 91.38 204 LEU A O 1
ATOM 1562 N N . THR A 1 205 ? 13.773 9.828 -14.086 1 92.31 205 THR A N 1
ATOM 1563 C CA . THR A 1 205 ? 13.859 11.023 -13.25 1 92.31 205 THR A CA 1
ATOM 1564 C C . THR A 1 205 ? 13.109 12.188 -13.898 1 92.31 205 THR A C 1
ATOM 1566 O O . THR A 1 205 ? 12.422 12.953 -13.211 1 92.31 205 THR A O 1
ATOM 1569 N N . PRO A 1 206 ? 13.18 12.398 -15.242 1 90.62 206 PRO A N 1
ATOM 1570 C CA . PRO A 1 206 ? 12.414 13.492 -15.844 1 90.62 206 PRO A CA 1
ATOM 1571 C C . PRO A 1 206 ? 10.906 13.352 -15.609 1 90.62 206 PRO A C 1
ATOM 1573 O O . PRO A 1 206 ? 10.203 14.359 -15.5 1 90.62 206 PRO A O 1
ATOM 1576 N N . ALA A 1 207 ? 10.422 12.141 -15.586 1 91.12 207 ALA A N 1
ATOM 1577 C CA . ALA A 1 207 ? 9.008 11.93 -15.289 1 91.12 207 ALA A CA 1
ATOM 1578 C C . ALA A 1 207 ? 8.664 12.383 -13.875 1 91.12 207 ALA A C 1
ATOM 1580 O O . ALA A 1 207 ? 7.582 12.922 -13.633 1 91.12 207 ALA A O 1
ATOM 1581 N N . VAL A 1 208 ? 9.578 12.148 -12.961 1 93.38 208 VAL A N 1
ATOM 1582 C CA . VAL A 1 208 ? 9.391 12.602 -11.586 1 93.38 208 VAL A CA 1
ATOM 1583 C C . VAL A 1 208 ? 9.32 14.125 -11.555 1 93.38 208 VAL A C 1
ATOM 1585 O O . VAL A 1 208 ? 8.43 14.703 -10.922 1 93.38 208 VAL A O 1
ATOM 1588 N N . VAL A 1 209 ? 10.211 14.727 -12.258 1 92.56 209 VAL A N 1
ATOM 1589 C CA . VAL A 1 209 ? 10.219 16.188 -12.359 1 92.56 209 VAL A CA 1
ATOM 1590 C C . VAL A 1 209 ? 8.875 16.672 -12.898 1 92.56 209 VAL A C 1
ATOM 1592 O O . VAL A 1 209 ? 8.305 17.641 -12.383 1 92.56 209 VAL A O 1
ATOM 1595 N N . GLY A 1 210 ? 8.414 16.016 -13.914 1 90.94 210 GLY A N 1
ATOM 1596 C CA . GLY A 1 210 ? 7.137 16.391 -14.5 1 90.94 210 GLY A CA 1
ATOM 1597 C C . GLY A 1 210 ? 5.984 16.328 -13.516 1 90.94 210 GLY A C 1
ATOM 1598 O O . GLY A 1 210 ? 5.195 17.281 -13.43 1 90.94 210 GLY A O 1
ATOM 1599 N N . ILE A 1 211 ? 5.906 15.289 -12.742 1 90.69 211 ILE A N 1
ATOM 1600 C CA . ILE A 1 211 ? 4.812 15.117 -11.797 1 90.69 211 ILE A CA 1
ATOM 1601 C C . ILE A 1 211 ? 4.895 16.203 -10.719 1 90.69 211 ILE A C 1
ATOM 1603 O O . ILE A 1 211 ? 3.889 16.828 -10.375 1 90.69 211 ILE A O 1
ATOM 1607 N N . VAL A 1 212 ? 6.055 16.406 -10.203 1 90.06 212 VAL A N 1
ATOM 1608 C CA . VAL A 1 212 ? 6.227 17.375 -9.133 1 90.06 212 VAL A CA 1
ATOM 1609 C C . VAL A 1 212 ? 5.961 18.781 -9.664 1 90.06 212 VAL A C 1
ATOM 1611 O O . VAL A 1 212 ? 5.266 19.578 -9.023 1 90.06 212 VAL A O 1
ATOM 1614 N N . TYR A 1 213 ? 6.449 19.016 -10.852 1 86.75 213 TYR A N 1
ATOM 1615 C CA . TYR A 1 213 ? 6.266 20.328 -11.469 1 86.75 213 TYR A CA 1
ATOM 1616 C C . TYR A 1 213 ? 4.789 20.594 -11.742 1 86.75 213 TYR A C 1
ATOM 1618 O O . TYR A 1 213 ? 4.309 21.703 -11.539 1 86.75 213 TYR A O 1
ATOM 1626 N N . LEU A 1 214 ? 4.102 19.625 -12.227 1 84.88 214 LEU A N 1
ATOM 1627 C CA . LEU A 1 214 ? 2.686 19.766 -12.539 1 84.88 214 LEU A CA 1
ATOM 1628 C C . LEU A 1 214 ? 1.885 20.094 -11.281 1 84.88 214 LEU A C 1
ATOM 1630 O O . LEU A 1 214 ? 0.796 20.672 -11.367 1 84.88 214 LEU A O 1
ATOM 1634 N N . ASN A 1 215 ? 2.398 19.75 -10.125 1 84.25 215 ASN A N 1
ATOM 1635 C CA . ASN A 1 215 ? 1.679 19.984 -8.875 1 84.25 215 ASN A CA 1
ATOM 1636 C C . ASN A 1 215 ? 2.318 21.109 -8.062 1 84.25 215 ASN A C 1
ATOM 1638 O O . ASN A 1 215 ? 2.057 21.234 -6.863 1 84.25 215 ASN A O 1
ATOM 1642 N N . ARG A 1 216 ? 3.109 21.891 -8.664 1 80.56 216 ARG A N 1
ATOM 1643 C CA . ARG A 1 216 ? 3.896 22.922 -7.996 1 80.56 216 ARG A CA 1
ATOM 1644 C C . ARG A 1 216 ? 2.992 23.953 -7.309 1 80.56 216 ARG A C 1
ATOM 1646 O O . ARG A 1 216 ? 3.377 24.547 -6.301 1 80.56 216 ARG A O 1
ATOM 1653 N N . ARG A 1 217 ? 1.8 24.141 -7.766 1 78.19 217 ARG A N 1
ATOM 1654 C CA . ARG A 1 217 ? 0.891 25.125 -7.184 1 78.19 217 ARG A CA 1
ATOM 1655 C C . ARG A 1 217 ? 0.462 24.703 -5.781 1 78.19 217 ARG A C 1
ATOM 1657 O O . ARG A 1 217 ? 0.065 25.547 -4.973 1 78.19 217 ARG A O 1
ATOM 1664 N N . TYR A 1 218 ? 0.532 23.406 -5.543 1 77.44 218 TYR A N 1
ATOM 1665 C CA . TYR A 1 218 ? 0.1 22.906 -4.246 1 77.44 218 TYR A CA 1
ATOM 1666 C C . TYR A 1 218 ? 1.276 22.797 -3.281 1 77.44 218 TYR A C 1
ATOM 1668 O O . TYR A 1 218 ? 1.098 22.469 -2.107 1 77.44 218 TYR A O 1
ATOM 1676 N N . LEU A 1 219 ? 2.43 22.891 -3.707 1 72.12 219 LEU A N 1
ATOM 1677 C CA . LEU A 1 219 ? 3.635 22.703 -2.91 1 72.12 219 LEU A CA 1
ATOM 1678 C C . LEU A 1 219 ? 3.928 23.922 -2.057 1 72.12 219 LEU A C 1
ATOM 1680 O O . LEU A 1 219 ? 4.383 23.797 -0.917 1 72.12 219 LEU A O 1
ATOM 1684 N N . LEU A 1 220 ? 4.137 25.172 -2.566 1 58.44 220 LEU A N 1
ATOM 1685 C CA . LEU A 1 220 ? 4.805 26.344 -2.039 1 58.44 220 LEU A CA 1
ATOM 1686 C C . LEU A 1 220 ? 3.984 26.984 -0.924 1 58.44 220 LEU A C 1
ATOM 1688 O O . LEU A 1 220 ? 4.441 27.922 -0.269 1 58.44 220 LEU A O 1
ATOM 1692 N N . LYS A 1 221 ? 2.891 26.578 -0.656 1 52.16 221 LYS A N 1
ATOM 1693 C CA . LYS A 1 221 ? 2.287 27.531 0.268 1 52.16 221 LYS A CA 1
ATOM 1694 C C . LYS A 1 221 ? 3.027 27.562 1.602 1 52.16 221 LYS A C 1
ATOM 1696 O O . LYS A 1 221 ? 3.391 28.625 2.102 1 52.16 221 LYS A O 1
ATOM 1701 N N . ARG A 1 222 ? 3.104 26.422 2.385 1 51.66 222 ARG A N 1
ATOM 1702 C CA . ARG A 1 222 ? 3.594 26.578 3.75 1 51.66 222 ARG A CA 1
ATOM 1703 C C . ARG A 1 222 ? 5.117 26.578 3.789 1 51.66 222 ARG A C 1
ATOM 1705 O O . ARG A 1 222 ? 5.723 27.281 4.598 1 51.66 222 ARG A O 1
ATOM 1712 N N . ALA A 1 223 ? 5.711 25.75 3.084 1 47.75 223 ALA A N 1
ATOM 1713 C CA . ALA A 1 223 ? 7.168 25.781 3.105 1 47.75 223 ALA A CA 1
ATOM 1714 C C . ALA A 1 223 ? 7.699 27.141 2.674 1 47.75 223 ALA A C 1
ATOM 1716 O O . ALA A 1 223 ? 8.672 27.641 3.24 1 47.75 223 ALA A O 1
ATOM 1717 N N . TYR A 1 224 ? 7.141 27.734 1.634 1 43.59 224 TYR A N 1
ATOM 1718 C CA . TYR A 1 224 ? 7.477 29.094 1.224 1 43.59 224 TYR A CA 1
ATOM 1719 C C . TYR A 1 224 ? 7.18 30.094 2.338 1 43.59 224 TYR A C 1
ATOM 1721 O O . TYR A 1 224 ? 7.965 31.016 2.584 1 43.59 224 TYR A O 1
ATOM 1729 N N . GLU A 1 225 ? 6.074 29.828 2.949 1 45.69 225 GLU A N 1
ATOM 1730 C CA . GLU A 1 225 ? 5.797 30.781 4.008 1 45.69 225 GLU A CA 1
ATOM 1731 C C . GLU A 1 225 ? 6.758 30.609 5.18 1 45.69 225 GLU A C 1
ATOM 1733 O O . GLU A 1 225 ? 7.184 31.594 5.793 1 45.69 225 GLU A O 1
ATOM 1738 N N . ALA A 1 226 ? 7.129 29.375 5.52 1 48.56 226 ALA A N 1
ATOM 1739 C CA . ALA A 1 226 ? 8.055 29.172 6.629 1 48.56 226 ALA A CA 1
ATOM 1740 C C . ALA A 1 226 ? 9.477 29.578 6.238 1 48.56 226 ALA A C 1
ATOM 1742 O O . ALA A 1 226 ? 10.234 30.094 7.066 1 48.56 226 ALA A O 1
ATOM 1743 N N . SER A 1 227 ? 9.93 29.203 5.078 1 45.72 227 SER A N 1
ATOM 1744 C CA . SER A 1 227 ? 11.242 29.688 4.648 1 45.72 227 SER A CA 1
ATOM 1745 C C . SER A 1 227 ? 11.297 31.219 4.652 1 45.72 227 SER A C 1
ATOM 1747 O O . SER A 1 227 ? 12.344 31.797 4.945 1 45.72 227 SER A O 1
ATOM 1749 N N . ARG A 1 228 ? 10.18 31.906 4.305 1 44.19 228 ARG A N 1
ATOM 1750 C CA . ARG A 1 228 ? 10.117 33.344 4.383 1 44.19 228 ARG A CA 1
ATOM 1751 C C . ARG A 1 228 ? 10.203 33.844 5.828 1 44.19 228 ARG A C 1
ATOM 1753 O O . ARG A 1 228 ? 10.719 34.906 6.102 1 44.19 228 ARG A O 1
ATOM 1760 N N . SER A 1 229 ? 9.633 33 6.621 1 44.97 229 SER A N 1
ATOM 1761 C CA . SER A 1 229 ? 9.758 33.438 8.008 1 44.97 229 SER A CA 1
ATOM 1762 C C . SER A 1 229 ? 11.164 33.219 8.539 1 44.97 229 SER A C 1
ATOM 1764 O O . SER A 1 229 ? 11.648 33.969 9.383 1 44.97 229 SER A O 1
ATOM 1766 N N . TYR A 1 230 ? 11.867 32.094 8.172 1 44.12 230 TYR A N 1
ATOM 1767 C CA . TYR A 1 230 ? 13.25 31.906 8.602 1 44.12 230 TYR A CA 1
ATOM 1768 C C . TYR A 1 230 ? 14.172 32.906 7.91 1 44.12 230 TYR A C 1
ATOM 1770 O O . TYR A 1 230 ? 15.188 33.344 8.484 1 44.12 230 TYR A O 1
ATOM 1778 N N . ASN A 1 231 ? 13.922 33.219 6.695 1 39.44 231 ASN A N 1
ATOM 1779 C CA . ASN A 1 231 ? 14.719 34.281 6.086 1 39.44 231 ASN A CA 1
ATOM 1780 C C . ASN A 1 231 ? 14.438 35.625 6.715 1 39.44 231 ASN A C 1
ATOM 1782 O O . ASN A 1 231 ? 15.18 36.594 6.5 1 39.44 231 ASN A O 1
ATOM 1786 N N . GLN A 1 232 ? 13.289 35.812 7.34 1 37.19 232 GLN A N 1
ATOM 1787 C CA . GLN A 1 232 ? 13.047 37.094 8.023 1 37.19 232 GLN A CA 1
ATOM 1788 C C . GLN A 1 232 ? 13.617 37.062 9.438 1 37.19 232 GLN A C 1
ATOM 1790 O O . GLN A 1 232 ? 13.648 38.094 10.117 1 37.19 232 GLN A O 1
ATOM 1795 N N . LEU A 1 233 ? 14.008 35.844 9.914 1 32.19 233 LEU A N 1
ATOM 1796 C CA . LEU A 1 233 ? 14.789 36.031 11.133 1 32.19 233 LEU A CA 1
ATOM 1797 C C . LEU A 1 233 ? 16.281 36.156 10.812 1 32.19 233 LEU A C 1
ATOM 1799 O O . LEU A 1 233 ? 16.766 35.5 9.891 1 32.19 233 LEU A O 1
ATOM 1803 N N . MET B 1 1 ? -8.125 -26.625 12.344 1 52.66 1 MET B N 1
ATOM 1804 C CA . MET B 1 1 ? -8.992 -25.641 11.703 1 52.66 1 MET B CA 1
ATOM 1805 C C . MET B 1 1 ? -9.078 -24.375 12.547 1 52.66 1 MET B C 1
ATOM 1807 O O . MET B 1 1 ? -8.805 -23.281 12.055 1 52.66 1 MET B O 1
ATOM 1811 N N . LEU B 1 2 ? -9.484 -24.594 13.82 1 53.06 2 LEU B N 1
ATOM 1812 C CA . LEU B 1 2 ? -9.578 -23.469 14.742 1 53.06 2 LEU B CA 1
ATOM 1813 C C . LEU B 1 2 ? -8.203 -22.891 15.039 1 53.06 2 LEU B C 1
ATOM 1815 O O . LEU B 1 2 ? -8.039 -21.672 15.07 1 53.06 2 LEU B O 1
ATOM 1819 N N . ALA B 1 3 ? -7.25 -23.797 15.062 1 56.41 3 ALA B N 1
ATOM 1820 C CA . ALA B 1 3 ? -5.891 -23.375 15.383 1 56.41 3 ALA B CA 1
ATOM 1821 C C . ALA B 1 3 ? -5.305 -22.531 14.258 1 56.41 3 ALA B C 1
ATOM 1823 O O . ALA B 1 3 ? -4.578 -21.562 14.508 1 56.41 3 ALA B O 1
ATOM 1824 N N . GLU B 1 4 ? -5.758 -22.844 13.062 1 62.41 4 GLU B N 1
ATOM 1825 C CA . GLU B 1 4 ? -5.242 -22.125 11.906 1 62.41 4 GLU B CA 1
ATOM 1826 C C . GLU B 1 4 ? -5.809 -20.703 11.852 1 62.41 4 GLU B C 1
ATOM 1828 O O . GLU B 1 4 ? -5.09 -19.75 11.547 1 62.41 4 GLU B O 1
ATOM 1833 N N . LEU B 1 5 ? -7.02 -20.578 12.391 1 62.72 5 LEU B N 1
ATOM 1834 C CA . LEU B 1 5 ? -7.695 -19.281 12.383 1 62.72 5 LEU B CA 1
ATOM 1835 C C . LEU B 1 5 ? -7.039 -18.328 13.359 1 62.72 5 LEU B C 1
ATOM 1837 O O . LEU B 1 5 ? -6.785 -17.156 13.023 1 62.72 5 LEU B O 1
ATOM 1841 N N . VAL B 1 6 ? -6.84 -18.922 14.469 1 65.06 6 VAL B N 1
ATOM 1842 C CA . VAL B 1 6 ? -6.305 -18.094 15.547 1 65.06 6 VAL B CA 1
ATOM 1843 C C . VAL B 1 6 ? -4.887 -17.656 15.195 1 65.06 6 VAL B C 1
ATOM 1845 O O . VAL B 1 6 ? -4.52 -16.5 15.414 1 65.06 6 VAL B O 1
ATOM 1848 N N . LEU B 1 7 ? -4.27 -18.531 14.578 1 70.31 7 LEU B N 1
ATOM 1849 C CA . LEU B 1 7 ? -2.881 -18.234 14.25 1 70.31 7 LEU B CA 1
ATOM 1850 C C . LEU B 1 7 ? -2.795 -17.125 13.211 1 70.31 7 LEU B C 1
ATOM 1852 O O . LEU B 1 7 ? -1.947 -16.234 13.32 1 70.31 7 LEU B O 1
ATOM 1856 N N . TRP B 1 8 ? -3.748 -17.094 12.398 1 75.44 8 TRP B N 1
ATOM 1857 C CA . TRP B 1 8 ? -3.703 -16.078 11.344 1 75.44 8 TRP B CA 1
ATOM 1858 C C . TRP B 1 8 ? -4.109 -14.711 11.883 1 75.44 8 TRP B C 1
ATOM 1860 O O . TRP B 1 8 ? -3.465 -13.703 11.578 1 75.44 8 TRP B O 1
ATOM 1870 N N . ALA B 1 9 ? -5.129 -14.828 12.633 1 71.56 9 ALA B N 1
ATOM 1871 C CA . ALA B 1 9 ? -5.609 -13.586 13.234 1 71.56 9 ALA B CA 1
ATOM 1872 C C . ALA B 1 9 ? -4.551 -12.977 14.148 1 71.56 9 ALA B C 1
ATOM 1874 O O . ALA B 1 9 ? -4.289 -11.766 14.086 1 71.56 9 ALA B O 1
ATOM 1875 N N . VAL B 1 10 ? -3.908 -13.836 14.828 1 74.12 10 VAL B N 1
ATOM 1876 C CA . VAL B 1 10 ? -2.885 -13.383 15.758 1 74.12 10 VAL B CA 1
ATOM 1877 C C . VAL B 1 10 ? -1.683 -12.844 14.992 1 74.12 10 VAL B C 1
ATOM 1879 O O . VAL B 1 10 ? -1.087 -11.836 15.383 1 74.12 10 VAL B O 1
ATOM 1882 N N . ALA B 1 11 ? -1.521 -13.422 13.938 1 78.44 11 ALA B N 1
ATOM 1883 C CA . ALA B 1 11 ? -0.326 -13.031 13.195 1 78.44 11 ALA B CA 1
ATOM 1884 C C . ALA B 1 11 ? -0.509 -11.656 12.547 1 78.44 11 ALA B C 1
ATOM 1886 O O . ALA B 1 11 ? 0.318 -10.766 12.727 1 78.44 11 ALA B O 1
ATOM 1887 N N . VAL B 1 12 ? -1.63 -11.469 11.891 1 81.31 12 VAL B N 1
ATOM 1888 C CA . VAL B 1 12 ? -1.823 -10.211 11.172 1 81.31 12 VAL B CA 1
ATOM 1889 C C . VAL B 1 12 ? -2.129 -9.094 12.164 1 81.31 12 VAL B C 1
ATOM 1891 O O . VAL B 1 12 ? -1.516 -8.023 12.117 1 81.31 12 VAL B O 1
ATOM 1894 N N . PHE B 1 13 ? -2.961 -9.352 13.094 1 85.19 13 PHE B N 1
ATOM 1895 C CA . PHE B 1 13 ? -3.348 -8.336 14.07 1 85.19 13 PHE B CA 1
ATOM 1896 C C . PHE B 1 13 ? -2.223 -8.094 15.062 1 85.19 13 PHE B C 1
ATOM 1898 O O . PHE B 1 13 ? -1.926 -6.941 15.406 1 85.19 13 PHE B O 1
ATOM 1905 N N . GLY B 1 14 ? -1.691 -9.172 15.484 1 83.5 14 GLY B N 1
ATOM 1906 C CA . GLY B 1 14 ? -0.573 -9.047 16.406 1 83.5 14 GLY B CA 1
ATOM 1907 C C . GLY B 1 14 ? 0.603 -8.297 15.82 1 83.5 14 GLY B C 1
ATOM 1908 O O . GLY B 1 14 ? 1.172 -7.414 16.469 1 83.5 14 GLY B O 1
ATOM 1909 N N . LEU B 1 15 ? 0.903 -8.57 14.625 1 83.56 15 LEU B N 1
ATOM 1910 C CA . LEU B 1 15 ? 2 -7.898 13.938 1 83.56 15 LEU B CA 1
ATOM 1911 C C . LEU B 1 15 ? 1.675 -6.426 13.711 1 83.56 15 LEU B C 1
ATOM 1913 O O . LEU B 1 15 ? 2.527 -5.559 13.914 1 83.56 15 LEU B O 1
ATOM 1917 N N . THR B 1 16 ? 0.476 -6.215 13.289 1 84.38 16 THR B N 1
ATOM 1918 C CA . THR B 1 16 ? 0.053 -4.836 13.062 1 84.38 16 THR B CA 1
ATOM 1919 C C . THR B 1 16 ? 0.137 -4.027 14.359 1 84.38 16 THR B C 1
ATOM 1921 O O . THR B 1 16 ? 0.706 -2.936 14.375 1 84.38 16 THR B O 1
ATOM 1924 N N . ALA B 1 17 ? -0.379 -4.621 15.398 1 84.88 17 ALA B N 1
ATOM 1925 C CA . ALA B 1 17 ? -0.354 -3.947 16.688 1 84.88 17 ALA B CA 1
ATOM 1926 C C . ALA B 1 17 ? 1.078 -3.748 17.188 1 84.88 17 ALA B C 1
ATOM 1928 O O . ALA B 1 17 ? 1.433 -2.67 17.656 1 84.88 17 ALA B O 1
ATOM 1929 N N . LEU B 1 18 ? 1.829 -4.75 17.047 1 81.81 18 LEU B N 1
ATOM 1930 C CA . LEU B 1 18 ? 3.213 -4.723 17.516 1 81.81 18 LEU B CA 1
ATOM 1931 C C . LEU B 1 18 ? 4.016 -3.672 16.75 1 81.81 18 LEU B C 1
ATOM 1933 O O . LEU B 1 18 ? 4.703 -2.85 17.359 1 81.81 18 LEU B O 1
ATOM 1937 N N . PHE B 1 19 ? 3.91 -3.66 15.477 1 81.81 19 PHE B N 1
ATOM 1938 C CA . PHE B 1 19 ? 4.68 -2.723 14.672 1 81.81 19 PHE B CA 1
ATOM 1939 C C . PHE B 1 19 ? 4.191 -1.295 14.883 1 81.81 19 PHE B C 1
ATOM 1941 O O . PHE B 1 19 ? 4.996 -0.364 14.961 1 81.81 19 PHE B O 1
ATOM 1948 N N . TYR B 1 20 ? 2.928 -1.179 14.961 1 84.62 20 TYR B N 1
ATOM 1949 C CA . TYR B 1 20 ? 2.365 0.142 15.219 1 84.62 20 TYR B CA 1
ATOM 1950 C C . TYR B 1 20 ? 2.863 0.697 16.547 1 84.62 20 TYR B C 1
ATOM 1952 O O . TYR B 1 20 ? 3.34 1.832 16.609 1 84.62 20 TYR B O 1
ATOM 1960 N N . ARG B 1 21 ? 2.916 -0.079 17.578 1 82.31 21 ARG B N 1
ATOM 1961 C CA . ARG B 1 21 ? 3.33 0.347 18.922 1 82.31 21 ARG B CA 1
ATOM 1962 C C . ARG B 1 21 ? 4.832 0.593 18.969 1 82.31 21 ARG B C 1
ATOM 1964 O O . ARG B 1 21 ? 5.289 1.537 19.625 1 82.31 21 ARG B O 1
ATOM 1971 N N . LEU B 1 22 ? 5.469 -0.265 18.438 1 77.75 22 LEU B N 1
ATOM 1972 C CA . LEU B 1 22 ? 6.922 -0.121 18.422 1 77.75 22 LEU B CA 1
ATOM 1973 C C . LEU B 1 22 ? 7.328 1.203 17.781 1 77.75 22 LEU B C 1
ATOM 1975 O O . LEU B 1 22 ? 8.156 1.933 18.328 1 77.75 22 LEU B O 1
ATOM 1979 N N . LEU B 1 23 ? 6.664 1.465 16.75 1 74.44 23 LEU B N 1
ATOM 1980 C CA . LEU B 1 23 ? 7.016 2.668 16 1 74.44 23 LEU B CA 1
ATOM 1981 C C . LEU B 1 23 ? 6.559 3.92 16.75 1 74.44 23 LEU B C 1
ATOM 1983 O O . LEU B 1 23 ? 7.246 4.945 16.734 1 74.44 23 LEU B O 1
ATOM 1987 N N . LEU B 1 24 ? 5.52 3.773 17.344 1 78.69 24 LEU B N 1
ATOM 1988 C CA . LEU B 1 24 ? 5 4.891 18.125 1 78.69 24 LEU B CA 1
ATOM 1989 C C . LEU B 1 24 ? 5.887 5.164 19.328 1 78.69 24 LEU B C 1
ATOM 1991 O O . LEU B 1 24 ? 6.258 6.312 19.594 1 78.69 24 LEU B O 1
ATOM 1995 N N . ASP B 1 25 ? 6.293 4.18 20 1 79.19 25 ASP B N 1
ATOM 1996 C CA . ASP B 1 25 ? 6.988 4.324 21.266 1 79.19 25 ASP B CA 1
ATOM 1997 C C . ASP B 1 25 ? 8.477 4.594 21.062 1 79.19 25 ASP B C 1
ATOM 1999 O O . ASP B 1 25 ? 9.078 5.375 21.797 1 79.19 25 ASP B O 1
ATOM 2003 N N . VAL B 1 26 ? 9.016 4.027 20.078 1 73.12 26 VAL B N 1
ATOM 2004 C CA . VAL B 1 26 ? 10.461 4.102 19.891 1 73.12 26 VAL B CA 1
ATOM 2005 C C . VAL B 1 26 ? 10.805 5.301 19.016 1 73.12 26 VAL B C 1
ATOM 2007 O O . VAL B 1 26 ? 11.695 6.086 19.344 1 73.12 26 VAL B O 1
ATOM 2010 N N . LEU B 1 27 ? 10.031 5.531 18.031 1 77.25 27 LEU B N 1
ATOM 2011 C CA . LEU B 1 27 ? 10.43 6.531 17.047 1 77.25 27 LEU B CA 1
ATOM 2012 C C . LEU B 1 27 ? 9.594 7.801 17.203 1 77.25 27 LEU B C 1
ATOM 2014 O O . LEU B 1 27 ? 9.883 8.812 16.547 1 77.25 27 LEU B O 1
ATOM 2018 N N . LYS B 1 28 ? 8.602 7.754 18.078 1 81.5 28 LYS B N 1
ATOM 2019 C CA . LYS B 1 28 ? 7.789 8.914 18.406 1 81.5 28 LYS B CA 1
ATOM 2020 C C . LYS B 1 28 ? 7.195 9.555 17.156 1 81.5 28 LYS B C 1
ATOM 2022 O O . LYS B 1 28 ? 7.23 10.781 17 1 81.5 28 LYS B O 1
ATOM 2027 N N . ILE B 1 29 ? 6.797 8.688 16.172 1 85.44 29 ILE B N 1
ATOM 2028 C CA . ILE B 1 29 ? 6.121 9.148 14.969 1 85.44 29 ILE B CA 1
ATOM 2029 C C . ILE B 1 29 ? 4.699 9.586 15.305 1 85.44 29 ILE B C 1
ATOM 2031 O O . ILE B 1 29 ? 4.066 9.023 16.203 1 85.44 29 ILE B O 1
ATOM 2035 N N . ASP B 1 30 ? 4.285 10.617 14.656 1 86.81 30 ASP B N 1
ATOM 2036 C CA . ASP B 1 30 ? 2.902 11.047 14.828 1 86.81 30 ASP B CA 1
ATOM 2037 C C . ASP B 1 30 ? 1.935 9.883 14.602 1 86.81 30 ASP B C 1
ATOM 2039 O O . ASP B 1 30 ? 1.999 9.211 13.57 1 86.81 30 ASP B O 1
ATOM 2043 N N . PRO B 1 31 ? 1.068 9.641 15.578 1 88.94 31 PRO B N 1
ATOM 2044 C CA . PRO B 1 31 ? 0.169 8.484 15.5 1 88.94 31 PRO B CA 1
ATOM 2045 C C . PRO B 1 31 ? -0.721 8.516 14.258 1 88.94 31 PRO B C 1
ATOM 2047 O O . PRO B 1 31 ? -1.024 7.461 13.688 1 88.94 31 PRO B O 1
ATOM 2050 N N . THR B 1 32 ? -1.146 9.68 13.891 1 91.94 32 THR B N 1
ATOM 2051 C CA . THR B 1 32 ? -2.014 9.789 12.719 1 91.94 32 THR B CA 1
ATOM 2052 C C . THR B 1 32 ? -1.263 9.398 11.453 1 91.94 32 THR B C 1
ATOM 2054 O O . THR B 1 32 ? -1.792 8.664 10.609 1 91.94 32 THR B O 1
ATOM 2057 N N . THR B 1 33 ? -0.025 9.867 11.336 1 92.81 33 THR B N 1
ATOM 2058 C CA . THR B 1 33 ? 0.808 9.516 10.195 1 92.81 33 THR B CA 1
ATOM 2059 C C . THR B 1 33 ? 1.027 8.008 10.125 1 92.81 33 THR B C 1
ATOM 2061 O O . THR B 1 33 ? 0.912 7.406 9.055 1 92.81 33 THR B O 1
ATOM 2064 N N . LEU B 1 34 ? 1.275 7.48 11.203 1 93.56 34 LEU B N 1
ATOM 2065 C CA . LEU B 1 34 ? 1.531 6.043 11.266 1 93.56 34 LEU B CA 1
ATOM 2066 C C . LEU B 1 34 ? 0.272 5.254 10.93 1 93.56 34 LEU B C 1
ATOM 2068 O O . LEU B 1 34 ? 0.329 4.277 10.18 1 93.56 34 LEU B O 1
ATOM 2072 N N . ALA B 1 35 ? -0.849 5.645 11.484 1 94.81 35 ALA B N 1
ATOM 2073 C CA . ALA B 1 35 ? -2.109 4.957 11.219 1 94.81 35 ALA B CA 1
ATOM 2074 C C . ALA B 1 35 ? -2.479 5.027 9.742 1 94.81 35 ALA B C 1
ATOM 2076 O O . ALA B 1 35 ? -2.947 4.047 9.164 1 94.81 35 ALA B O 1
ATOM 2077 N N . MET B 1 36 ? -2.236 6.141 9.141 1 96.25 36 MET B N 1
ATOM 2078 C CA . MET B 1 36 ? -2.531 6.297 7.723 1 96.25 36 MET B CA 1
ATOM 2079 C C . MET B 1 36 ? -1.631 5.402 6.875 1 96.25 36 MET B C 1
ATOM 2081 O O . MET B 1 36 ? -2.09 4.789 5.91 1 96.25 36 MET B O 1
ATOM 2085 N N . ALA B 1 37 ? -0.403 5.383 7.246 1 96.19 37 ALA B N 1
ATOM 2086 C CA . ALA B 1 37 ? 0.542 4.543 6.512 1 96.19 37 ALA B CA 1
ATOM 2087 C C . ALA B 1 37 ? 0.139 3.072 6.578 1 96.19 37 ALA B C 1
ATOM 2089 O O . ALA B 1 37 ? 0.024 2.406 5.547 1 96.19 37 ALA B O 1
ATOM 2090 N N . PHE B 1 38 ? -0.107 2.621 7.746 1 95.69 38 PHE B N 1
ATOM 2091 C CA . PHE B 1 38 ? -0.47 1.219 7.918 1 95.69 38 PHE B CA 1
ATOM 2092 C C . PHE B 1 38 ? -1.816 0.925 7.266 1 95.69 38 PHE B C 1
ATOM 2094 O O . PHE B 1 38 ? -2.029 -0.167 6.734 1 95.69 38 PHE B O 1
ATOM 2101 N N . TYR B 1 39 ? -2.723 1.895 7.383 1 97.5 39 TYR B N 1
ATOM 2102 C CA . TYR B 1 39 ? -4.02 1.74 6.73 1 97.5 39 TYR B CA 1
ATOM 2103 C C . TYR B 1 39 ? -3.854 1.485 5.238 1 97.5 39 TYR B C 1
ATOM 2105 O O . TYR B 1 39 ? -4.406 0.521 4.699 1 97.5 39 TYR B O 1
ATOM 2113 N N . MET B 1 40 ? -3.062 2.279 4.574 1 98 40 MET B N 1
ATOM 2114 C CA . MET B 1 40 ? -2.893 2.174 3.127 1 98 40 MET B CA 1
ATOM 2115 C C . MET B 1 40 ? -2.117 0.912 2.762 1 98 40 MET B C 1
ATOM 2117 O O . MET B 1 40 ? -2.43 0.251 1.771 1 98 40 MET B O 1
ATOM 2121 N N . VAL B 1 41 ? -1.145 0.605 3.539 1 97.44 41 VAL B N 1
ATOM 2122 C CA . VAL B 1 41 ? -0.317 -0.571 3.293 1 97.44 41 VAL B CA 1
ATOM 2123 C C . VAL B 1 41 ? -1.158 -1.836 3.447 1 97.44 41 VAL B C 1
ATOM 2125 O O . VAL B 1 41 ? -1.142 -2.709 2.576 1 97.44 41 VAL B O 1
ATOM 2128 N N . LEU B 1 42 ? -1.898 -1.915 4.508 1 96.81 42 LEU B N 1
ATOM 2129 C CA . LEU B 1 42 ? -2.738 -3.084 4.754 1 96.81 42 LEU B CA 1
ATOM 2130 C C . LEU B 1 42 ? -3.811 -3.215 3.678 1 96.81 42 LEU B C 1
ATOM 2132 O O . LEU B 1 42 ? -4.133 -4.324 3.25 1 96.81 42 LEU B O 1
ATOM 2136 N N . LEU B 1 43 ? -4.344 -2.092 3.328 1 97.62 43 LEU B N 1
ATOM 2137 C CA . LEU B 1 43 ? -5.34 -2.094 2.264 1 97.62 43 LEU B CA 1
ATOM 2138 C C . LEU B 1 43 ? -4.754 -2.654 0.972 1 97.62 43 LEU B C 1
ATOM 2140 O O . LEU B 1 43 ? -5.379 -3.484 0.309 1 97.62 43 LEU B O 1
ATOM 2144 N N . THR B 1 44 ? -3.59 -2.244 0.649 1 97.94 44 THR B N 1
ATOM 2145 C CA . THR B 1 44 ? -2.928 -2.697 -0.569 1 97.94 44 THR B CA 1
ATOM 2146 C C . THR B 1 44 ? -2.57 -4.176 -0.473 1 97.94 44 THR B C 1
ATOM 2148 O O . THR B 1 44 ? -2.799 -4.938 -1.415 1 97.94 44 THR B O 1
ATOM 2151 N N . ILE B 1 45 ? -2.025 -4.59 0.656 1 97.12 45 ILE B N 1
ATOM 2152 C CA . ILE B 1 45 ? -1.705 -5.996 0.874 1 97.12 45 ILE B CA 1
ATOM 2153 C C . ILE B 1 45 ? -2.959 -6.844 0.685 1 97.12 45 ILE B C 1
ATOM 2155 O O . ILE B 1 45 ? -2.896 -7.938 0.117 1 97.12 45 ILE B O 1
ATOM 2159 N N . SER B 1 46 ? -4.031 -6.359 1.186 1 96.38 46 SER B N 1
ATOM 2160 C CA . SER B 1 46 ? -5.281 -7.117 1.134 1 96.38 46 SER B CA 1
ATOM 2161 C C . SER B 1 46 ? -5.691 -7.406 -0.305 1 96.38 46 SER B C 1
ATOM 2163 O O . SER B 1 46 ? -6.25 -8.469 -0.594 1 96.38 46 SER B O 1
ATOM 2165 N N . GLN B 1 47 ? -5.453 -6.457 -1.152 1 96.19 47 GLN B N 1
ATOM 2166 C CA . GLN B 1 47 ? -5.809 -6.645 -2.557 1 96.19 47 GLN B CA 1
ATOM 2167 C C . GLN B 1 47 ? -5.004 -7.781 -3.18 1 96.19 47 GLN B C 1
ATOM 2169 O O . GLN B 1 47 ? -5.547 -8.594 -3.934 1 96.19 47 GLN B O 1
ATOM 2174 N N . TYR B 1 48 ? -3.764 -7.863 -2.867 1 97.25 48 TYR B N 1
ATOM 2175 C CA . TYR B 1 48 ? -2.938 -8.938 -3.4 1 97.25 48 TYR B CA 1
ATOM 2176 C C . TYR B 1 48 ? -3.254 -10.266 -2.711 1 97.25 48 TYR B C 1
ATOM 2178 O O . TYR B 1 48 ? -3.377 -11.297 -3.369 1 97.25 48 TYR B O 1
ATOM 2186 N N . ALA B 1 49 ? -3.402 -10.219 -1.42 1 95.56 49 ALA B N 1
ATOM 2187 C CA . ALA B 1 49 ? -3.66 -11.43 -0.645 1 95.56 49 ALA B CA 1
ATOM 2188 C C . ALA B 1 49 ? -5.027 -12.016 -0.987 1 95.56 49 ALA B C 1
ATOM 2190 O O . ALA B 1 49 ? -5.273 -13.203 -0.755 1 95.56 49 ALA B O 1
ATOM 2191 N N . ALA B 1 50 ? -5.91 -11.227 -1.505 1 95.56 50 ALA B N 1
ATOM 2192 C CA . ALA B 1 50 ? -7.246 -11.68 -1.88 1 95.56 50 ALA B CA 1
ATOM 2193 C C . ALA B 1 50 ? -7.18 -12.695 -3.02 1 95.56 50 ALA B C 1
ATOM 2195 O O . ALA B 1 50 ? -8.141 -13.43 -3.262 1 95.56 50 ALA B O 1
ATOM 2196 N N . SER B 1 51 ? -6.086 -12.75 -3.736 1 95.19 51 SER B N 1
ATOM 2197 C CA . SER B 1 51 ? -5.914 -13.695 -4.832 1 95.19 51 SER B CA 1
ATOM 2198 C C . SER B 1 51 ? -5.879 -15.133 -4.324 1 95.19 51 SER B C 1
ATOM 2200 O O . SER B 1 51 ? -6.172 -16.062 -5.07 1 95.19 51 SER B O 1
ATOM 2202 N N . LYS B 1 52 ? -5.539 -15.305 -3.102 1 94.62 52 LYS B N 1
ATOM 2203 C CA . LYS B 1 52 ? -5.484 -16.641 -2.516 1 94.62 52 LYS B CA 1
ATOM 2204 C C . LYS B 1 52 ? -6.719 -16.922 -1.661 1 94.62 52 LYS B C 1
ATOM 2206 O O . LYS B 1 52 ? -6.996 -16.188 -0.708 1 94.62 52 LYS B O 1
ATOM 2211 N N . LEU B 1 53 ? -7.414 -17.938 -2.064 1 94.62 53 LEU B N 1
ATOM 2212 C CA . LEU B 1 53 ? -8.516 -18.422 -1.23 1 94.62 53 LEU B CA 1
ATOM 2213 C C . LEU B 1 53 ? -8.016 -19.438 -0.213 1 94.62 53 LEU B C 1
ATOM 2215 O O . LEU B 1 53 ? -7.176 -20.281 -0.535 1 94.62 53 LEU B O 1
ATOM 2219 N N . THR B 1 54 ? -8.461 -19.312 0.997 1 93 54 THR B N 1
ATOM 2220 C CA . THR B 1 54 ? -8.07 -20.219 2.08 1 93 54 THR B CA 1
ATOM 2221 C C . THR B 1 54 ? -9.281 -20.625 2.904 1 93 54 THR B C 1
ATOM 2223 O O . THR B 1 54 ? -10.422 -20.359 2.523 1 93 54 THR B O 1
ATOM 2226 N N . TYR B 1 55 ? -8.977 -21.359 3.959 1 90.31 55 TYR B N 1
ATOM 2227 C CA . TYR B 1 55 ? -10.047 -21.844 4.82 1 90.31 55 TYR B CA 1
ATOM 2228 C C . TYR B 1 55 ? -10.07 -21.094 6.145 1 90.31 55 TYR B C 1
ATOM 2230 O O . TYR B 1 55 ? -9.016 -20.828 6.73 1 90.31 55 TYR B O 1
ATOM 2238 N N . TYR B 1 56 ? -11.234 -20.688 6.492 1 88.38 56 TYR B N 1
ATOM 2239 C CA . TYR B 1 56 ? -11.461 -20.031 7.773 1 88.38 56 TYR B CA 1
ATOM 2240 C C . TYR B 1 56 ? -12.797 -20.453 8.375 1 88.38 56 TYR B C 1
ATOM 2242 O O . TYR B 1 56 ? -13.852 -20.234 7.77 1 88.38 56 TYR B O 1
ATOM 2250 N N . LEU B 1 57 ? -12.789 -21.078 9.578 1 88.75 57 LEU B N 1
ATOM 2251 C CA . LEU B 1 57 ? -13.977 -21.547 10.289 1 88.75 57 LEU B CA 1
ATOM 2252 C C . LEU B 1 57 ? -14.828 -22.438 9.391 1 88.75 57 LEU B C 1
ATOM 2254 O O . LEU B 1 57 ? -16.047 -22.281 9.344 1 88.75 57 LEU B O 1
ATOM 2258 N N . GLY B 1 58 ? -14.195 -23.234 8.594 1 88.56 58 GLY B N 1
ATOM 2259 C CA . GLY B 1 58 ? -14.891 -24.188 7.75 1 88.56 58 GLY B CA 1
ATOM 2260 C C . GLY B 1 58 ? -15.375 -23.594 6.441 1 88.56 58 GLY B C 1
ATOM 2261 O O . GLY B 1 58 ? -15.977 -24.281 5.621 1 88.56 58 GLY B O 1
ATOM 2262 N N . PHE B 1 59 ? -15.125 -22.312 6.199 1 92.62 59 PHE B N 1
ATOM 2263 C CA . PHE B 1 59 ? -15.531 -21.641 4.973 1 92.62 59 PHE B CA 1
ATOM 2264 C C . PHE B 1 59 ? -14.32 -21.297 4.113 1 92.62 59 PHE B C 1
ATOM 2266 O O . PHE B 1 59 ? -13.195 -21.219 4.621 1 92.62 59 PHE B O 1
ATOM 2273 N N . VAL B 1 60 ? -14.555 -21.188 2.834 1 92.56 60 VAL B N 1
ATOM 2274 C CA . VAL B 1 60 ? -13.539 -20.688 1.916 1 92.56 60 VAL B CA 1
ATOM 2275 C C . VAL B 1 60 ? -13.625 -19.156 1.823 1 92.56 60 VAL B C 1
ATOM 2277 O O . VAL B 1 60 ? -14.672 -18.609 1.473 1 92.56 60 VAL B O 1
ATOM 2280 N N . VAL B 1 61 ? -12.539 -18.531 2.195 1 92.94 61 VAL B N 1
ATOM 2281 C CA . VAL B 1 61 ? -12.516 -17.062 2.186 1 92.94 61 VAL B CA 1
ATOM 2282 C C . VAL B 1 61 ? -11.188 -16.578 1.613 1 92.94 61 VAL B C 1
ATOM 2284 O O . VAL B 1 61 ? -10.18 -17.281 1.667 1 92.94 61 VAL B O 1
ATOM 2287 N N . PRO B 1 62 ? -11.234 -15.398 1.02 1 94.38 62 PRO B N 1
ATOM 2288 C CA . PRO B 1 62 ? -9.953 -14.844 0.592 1 94.38 62 PRO B CA 1
ATOM 2289 C C . PRO B 1 62 ? -9 -14.586 1.761 1 94.38 62 PRO B C 1
ATOM 2291 O O . PRO B 1 62 ? -9.43 -14.102 2.812 1 94.38 62 PRO B O 1
ATOM 2294 N N . ALA B 1 63 ? -7.711 -14.898 1.555 1 93 63 ALA B N 1
ATOM 2295 C CA . ALA B 1 63 ? -6.699 -14.672 2.588 1 93 63 ALA B CA 1
ATOM 2296 C C . ALA B 1 63 ? -6.609 -13.195 2.957 1 93 63 ALA B C 1
ATOM 2298 O O . ALA B 1 63 ? -6.273 -12.852 4.094 1 93 63 ALA B O 1
ATOM 2299 N N . GLY B 1 64 ? -6.926 -12.297 2.068 1 93.88 64 GLY B N 1
ATOM 2300 C CA . GLY B 1 64 ? -6.883 -10.859 2.281 1 93.88 64 GLY B CA 1
ATOM 2301 C C . GLY B 1 64 ? -7.926 -10.367 3.268 1 93.88 64 GLY B C 1
ATOM 2302 O O . GLY B 1 64 ? -7.84 -9.242 3.758 1 93.88 64 GLY B O 1
ATOM 2303 N N . THR B 1 65 ? -8.875 -11.195 3.613 1 92.81 65 THR B N 1
ATOM 2304 C CA . THR B 1 65 ? -9.938 -10.805 4.531 1 92.81 65 THR B CA 1
ATOM 2305 C C . THR B 1 65 ? -9.359 -10.406 5.887 1 92.81 65 THR B C 1
ATOM 2307 O O . THR B 1 65 ? -9.797 -9.414 6.484 1 92.81 65 THR B O 1
ATOM 2310 N N . MET B 1 66 ? -8.391 -11.078 6.332 1 89 66 MET B N 1
ATOM 2311 C CA . MET B 1 66 ? -7.809 -10.789 7.641 1 89 66 MET B CA 1
ATOM 2312 C C . MET B 1 66 ? -7.086 -9.445 7.637 1 89 66 MET B C 1
ATOM 2314 O O . MET B 1 66 ? -7.227 -8.664 8.578 1 89 66 MET B O 1
ATOM 2318 N N . THR B 1 67 ? -6.312 -9.227 6.605 1 92.19 67 THR B N 1
ATOM 2319 C CA . THR B 1 67 ? -5.605 -7.949 6.516 1 92.19 67 THR B CA 1
ATOM 2320 C C . THR B 1 67 ? -6.59 -6.801 6.32 1 92.19 67 THR B C 1
ATOM 2322 O O . THR B 1 67 ? -6.383 -5.703 6.84 1 92.19 67 THR B O 1
ATOM 2325 N N . TYR B 1 68 ? -7.613 -7.09 5.633 1 94.94 68 TYR B N 1
ATOM 2326 C CA . TYR B 1 68 ? -8.625 -6.066 5.398 1 94.94 68 TYR B CA 1
ATOM 2327 C C . TYR B 1 68 ? -9.297 -5.66 6.703 1 94.94 68 TYR B C 1
ATOM 2329 O O . TYR B 1 68 ? -9.539 -4.473 6.945 1 94.94 68 TYR B O 1
ATOM 2337 N N . VAL B 1 69 ? -9.602 -6.602 7.5 1 94 69 VAL B N 1
ATOM 2338 C CA . VAL B 1 69 ? -10.227 -6.285 8.781 1 94 69 VAL B CA 1
ATOM 2339 C C . VAL B 1 69 ? -9.258 -5.488 9.648 1 94 69 VAL B C 1
ATOM 2341 O O . VAL B 1 69 ? -9.664 -4.598 10.398 1 94 69 VAL B O 1
ATOM 2344 N N . ALA B 1 70 ? -8 -5.785 9.523 1 93.19 70 ALA B N 1
ATOM 2345 C CA . ALA B 1 70 ? -6.996 -5.031 10.273 1 93.19 70 ALA B CA 1
ATOM 2346 C C . ALA B 1 70 ? -6.977 -3.568 9.844 1 93.19 70 ALA B C 1
ATOM 2348 O O . ALA B 1 70 ? -6.652 -2.686 10.648 1 93.19 70 ALA B O 1
ATOM 2349 N N . THR B 1 71 ? -7.297 -3.277 8.562 1 95.25 71 THR B N 1
ATOM 2350 C CA . THR B 1 71 ? -7.355 -1.896 8.102 1 95.25 71 THR B CA 1
ATOM 2351 C C . THR B 1 71 ? -8.398 -1.104 8.883 1 95.25 71 THR B C 1
ATOM 2353 O O . THR B 1 71 ? -8.227 0.094 9.117 1 95.25 71 THR B O 1
ATOM 2356 N N . VAL B 1 72 ? -9.453 -1.773 9.273 1 95.38 72 VAL B N 1
ATOM 2357 C CA . VAL B 1 72 ? -10.547 -1.107 9.977 1 95.38 72 VAL B CA 1
ATOM 2358 C C . VAL B 1 72 ? -10.047 -0.565 11.312 1 95.38 72 VAL B C 1
ATOM 2360 O O . VAL B 1 72 ? -10.469 0.512 11.75 1 95.38 72 VAL B O 1
ATOM 2363 N N . ALA B 1 73 ? -9.18 -1.286 11.953 1 93.69 73 ALA B N 1
ATOM 2364 C CA . ALA B 1 73 ? -8.594 -0.82 13.211 1 93.69 73 ALA B CA 1
ATOM 2365 C C . ALA B 1 73 ? -7.848 0.497 13.016 1 93.69 73 ALA B C 1
ATOM 2367 O O . ALA B 1 73 ? -7.973 1.416 13.828 1 93.69 73 ALA B O 1
ATOM 2368 N N . MET B 1 74 ? -7.098 0.563 11.984 1 95.25 74 MET B N 1
ATOM 2369 C CA . MET B 1 74 ? -6.34 1.777 11.703 1 95.25 74 MET B CA 1
ATOM 2370 C C . MET B 1 74 ? -7.273 2.941 11.391 1 95.25 74 MET B C 1
ATOM 2372 O O . MET B 1 74 ? -7.039 4.066 11.836 1 95.25 74 MET B O 1
ATOM 2376 N N . LEU B 1 75 ? -8.289 2.637 10.609 1 96.5 75 LEU B N 1
ATOM 2377 C CA . LEU B 1 75 ? -9.25 3.682 10.273 1 96.5 75 LEU B CA 1
ATOM 2378 C C . LEU B 1 75 ? -9.977 4.176 11.523 1 96.5 75 LEU B C 1
ATOM 2380 O O . LEU B 1 75 ? -10.25 5.371 11.648 1 96.5 75 LEU B O 1
ATOM 2384 N N . ASP B 1 76 ? -10.289 3.264 12.398 1 95.19 76 ASP B N 1
ATOM 2385 C CA . ASP B 1 76 ? -10.914 3.656 13.664 1 95.19 76 ASP B CA 1
ATOM 2386 C C . ASP B 1 76 ? -10.016 4.594 14.453 1 95.19 76 ASP B C 1
ATOM 2388 O O . ASP B 1 76 ? -10.477 5.594 15.008 1 95.19 76 ASP B O 1
ATOM 2392 N N . ILE B 1 77 ? -8.758 4.246 14.531 1 93.19 77 ILE B N 1
ATOM 2393 C CA . ILE B 1 77 ? -7.797 5.09 15.227 1 93.19 77 ILE B CA 1
ATOM 2394 C C . ILE B 1 77 ? -7.77 6.477 14.594 1 93.19 77 ILE B C 1
ATOM 2396 O O . ILE B 1 77 ? -7.816 7.488 15.297 1 93.19 77 ILE B O 1
ATOM 2400 N N . ILE B 1 78 ? -7.762 6.559 13.305 1 94.69 78 ILE B N 1
ATOM 2401 C CA . ILE B 1 78 ? -7.734 7.824 12.578 1 94.69 78 ILE B CA 1
ATOM 2402 C C . ILE B 1 78 ? -9 8.617 12.883 1 94.69 78 ILE B C 1
ATOM 2404 O O . ILE B 1 78 ? -8.938 9.812 13.18 1 94.69 78 ILE B O 1
ATOM 2408 N N . THR B 1 79 ? -10.117 7.941 12.812 1 95.19 79 THR B N 1
ATOM 2409 C CA . THR B 1 79 ? -11.398 8.609 12.992 1 95.19 79 THR B CA 1
ATOM 2410 C C . THR B 1 79 ? -11.531 9.148 14.414 1 95.19 79 THR B C 1
ATOM 2412 O O . THR B 1 79 ? -11.977 10.281 14.617 1 95.19 79 THR B O 1
ATOM 2415 N N . LEU B 1 80 ? -11.156 8.375 15.352 1 92.94 80 LEU B N 1
ATOM 2416 C CA . LEU B 1 80 ? -11.305 8.766 16.75 1 92.94 80 LEU B CA 1
ATOM 2417 C C . LEU B 1 80 ? -10.305 9.859 17.109 1 92.94 80 LEU B C 1
ATOM 2419 O O . LEU B 1 80 ? -10.57 10.664 18.016 1 92.94 80 LEU B O 1
ATOM 2423 N N . ARG B 1 81 ? -9.227 9.938 16.375 1 91 81 ARG B N 1
ATOM 2424 C CA . ARG B 1 81 ? -8.195 10.93 16.688 1 91 81 ARG B CA 1
ATOM 2425 C C . ARG B 1 81 ? -8.438 12.227 15.914 1 91 81 ARG B C 1
ATOM 2427 O O . ARG B 1 81 ? -8.242 13.312 16.453 1 91 81 ARG B O 1
ATOM 2434 N N . GLU B 1 82 ? -8.844 12.047 14.664 1 91.75 82 GLU B N 1
ATOM 2435 C CA . GLU B 1 82 ? -8.836 13.211 13.789 1 91.75 82 GLU B CA 1
ATOM 2436 C C . GLU B 1 82 ? -10.258 13.609 13.391 1 91.75 82 GLU B C 1
ATOM 2438 O O . GLU B 1 82 ? -10.469 14.695 12.844 1 91.75 82 GLU B O 1
ATOM 2443 N N . GLY B 1 83 ? -11.219 12.766 13.664 1 91.75 83 GLY B N 1
ATOM 2444 C CA . GLY B 1 83 ? -12.602 13.07 13.344 1 91.75 83 GLY B CA 1
ATOM 2445 C C . GLY B 1 83 ? -13.039 12.516 12.008 1 91.75 83 GLY B C 1
ATOM 2446 O O . GLY B 1 83 ? -12.219 12 11.242 1 91.75 83 GLY B O 1
ATOM 2447 N N . PHE B 1 84 ? -14.312 12.594 11.719 1 94.25 84 PHE B N 1
ATOM 2448 C CA . PHE B 1 84 ? -14.938 11.969 10.562 1 94.25 84 PHE B CA 1
ATOM 2449 C C . PHE B 1 84 ? -14.477 12.641 9.273 1 94.25 84 PHE B C 1
ATOM 2451 O O . PHE B 1 84 ? -14.219 11.961 8.273 1 94.25 84 PHE B O 1
ATOM 2458 N N . ARG B 1 85 ? -14.375 13.961 9.242 1 92.38 85 ARG B N 1
ATOM 2459 C CA . ARG B 1 85 ? -14.023 14.68 8.023 1 92.38 85 ARG B CA 1
ATOM 2460 C C . ARG B 1 85 ? -12.641 14.266 7.531 1 92.38 85 ARG B C 1
ATOM 2462 O O . ARG B 1 85 ? -12.445 14.023 6.34 1 92.38 85 ARG B O 1
ATOM 2469 N N . PHE B 1 86 ? -11.742 14.172 8.469 1 92.31 86 PHE B N 1
ATOM 2470 C CA . PHE B 1 86 ? -10.391 13.742 8.125 1 92.31 86 PHE B CA 1
ATOM 2471 C C . PHE B 1 86 ? -10.383 12.289 7.668 1 92.31 86 PHE B C 1
ATOM 2473 O O . PHE B 1 86 ? -9.781 11.961 6.645 1 92.31 86 PHE B O 1
ATOM 2480 N N . ALA B 1 87 ? -11.086 11.461 8.375 1 95.31 87 ALA B N 1
ATOM 2481 C CA . ALA B 1 87 ? -11.156 10.039 8.047 1 95.31 87 ALA B CA 1
ATOM 2482 C C . ALA B 1 87 ? -11.773 9.828 6.668 1 95.31 87 ALA B C 1
ATOM 2484 O O . ALA B 1 87 ? -11.328 8.961 5.91 1 95.31 87 ALA B O 1
ATOM 2485 N N . ARG B 1 88 ? -12.758 10.594 6.375 1 94.19 88 ARG B N 1
ATOM 2486 C CA . ARG B 1 88 ? -13.406 10.492 5.074 1 94.19 88 ARG B CA 1
ATOM 2487 C C . ARG B 1 88 ? -12.422 10.797 3.947 1 94.19 88 ARG B C 1
ATOM 2489 O O . ARG B 1 88 ? -12.445 10.141 2.904 1 94.19 88 ARG B O 1
ATOM 2496 N N . ASN B 1 89 ? -11.578 11.766 4.16 1 92.62 89 ASN B N 1
ATOM 2497 C CA . ASN B 1 89 ? -10.555 12.094 3.174 1 92.62 89 ASN B CA 1
ATOM 2498 C C . ASN B 1 89 ? -9.578 10.938 2.98 1 92.62 89 ASN B C 1
ATOM 2500 O O . ASN B 1 89 ? -9.148 10.664 1.858 1 92.62 89 ASN B O 1
ATOM 2504 N N . VAL B 1 90 ? -9.234 10.328 4.051 1 95.56 90 VAL B N 1
ATOM 2505 C CA . VAL B 1 90 ? -8.344 9.18 3.99 1 95.56 90 VAL B CA 1
ATOM 2506 C C . VAL B 1 90 ? -9.008 8.039 3.227 1 95.56 90 VAL B C 1
ATOM 2508 O O . VAL B 1 90 ? -8.383 7.395 2.385 1 95.56 90 VAL B O 1
ATOM 2511 N N . VAL B 1 91 ? -10.273 7.816 3.457 1 96.94 91 VAL B N 1
ATOM 2512 C CA . VAL B 1 91 ? -11.039 6.766 2.799 1 96.94 91 VAL B CA 1
ATOM 2513 C C . VAL B 1 91 ? -11.133 7.051 1.302 1 96.94 91 VAL B C 1
ATOM 2515 O O . VAL B 1 91 ? -10.984 6.145 0.478 1 96.94 91 VAL B O 1
ATOM 2518 N N . LEU B 1 92 ? -11.375 8.281 0.971 1 94.06 92 LEU B N 1
ATOM 2519 C CA . LEU B 1 92 ? -11.469 8.664 -0.434 1 94.06 92 LEU B CA 1
ATOM 2520 C C . LEU B 1 92 ? -10.125 8.469 -1.138 1 94.06 92 LEU B C 1
ATOM 2522 O O . LEU B 1 92 ? -10.086 8.031 -2.291 1 94.06 92 LEU B O 1
ATOM 2526 N N . ALA B 1 93 ? -9.07 8.797 -0.457 1 93.75 93 ALA B N 1
ATOM 2527 C CA . ALA B 1 93 ? -7.738 8.547 -1.009 1 93.75 93 ALA B CA 1
ATOM 2528 C C . ALA B 1 93 ? -7.52 7.055 -1.243 1 93.75 93 ALA B C 1
ATOM 2530 O O . ALA B 1 93 ? -6.961 6.656 -2.268 1 93.75 93 ALA B O 1
ATOM 2531 N N . GLY B 1 94 ? -7.934 6.297 -0.281 1 94.88 94 GLY B N 1
ATOM 2532 C CA . GLY B 1 94 ? -7.855 4.855 -0.439 1 94.88 94 GLY B CA 1
ATOM 2533 C C . GLY B 1 94 ? -8.688 4.332 -1.594 1 94.88 94 GLY B C 1
ATOM 2534 O O . GLY B 1 94 ? -8.258 3.434 -2.318 1 94.88 94 GLY B O 1
ATOM 2535 N N . PHE B 1 95 ? -9.859 4.879 -1.751 1 94.56 95 PHE B N 1
ATOM 2536 C CA . PHE B 1 95 ? -10.766 4.5 -2.828 1 94.56 95 PHE B CA 1
ATOM 2537 C C . PHE B 1 95 ? -10.102 4.684 -4.188 1 94.56 95 PHE B C 1
ATOM 2539 O O . PHE B 1 95 ? -10.086 3.764 -5.008 1 94.56 95 PHE B O 1
ATOM 2546 N N . LEU B 1 96 ? -9.516 5.719 -4.41 1 90.5 96 LEU B N 1
ATOM 2547 C CA . LEU B 1 96 ? -8.875 6.02 -5.688 1 90.5 96 LEU B CA 1
ATOM 2548 C C . LEU B 1 96 ? -7.609 5.191 -5.867 1 90.5 96 LEU B C 1
ATOM 2550 O O . LEU B 1 96 ? -7.258 4.82 -6.988 1 90.5 96 LEU B O 1
ATOM 2554 N N . SER B 1 97 ? -6.977 4.934 -4.766 1 92.94 97 SER B N 1
ATOM 2555 C CA . SER B 1 97 ? -5.766 4.121 -4.812 1 92.94 97 SER B CA 1
ATOM 2556 C C . SER B 1 97 ? -6.062 2.709 -5.305 1 92.94 97 SER B C 1
ATOM 2558 O O . SER B 1 97 ? -5.215 2.07 -5.93 1 92.94 97 SER B O 1
ATOM 2560 N N . GLN B 1 98 ? -7.281 2.246 -5.07 1 94.12 98 GLN B N 1
ATOM 2561 C CA . GLN B 1 98 ? -7.637 0.901 -5.508 1 94.12 98 GLN B CA 1
ATOM 2562 C C . GLN B 1 98 ? -7.664 0.808 -7.031 1 94.12 98 GLN B C 1
ATOM 2564 O O . GLN B 1 98 ? -7.309 -0.224 -7.602 1 94.12 98 GLN B O 1
ATOM 2569 N N . PHE B 1 99 ? -8.07 1.834 -7.645 1 91.94 99 PHE B N 1
ATOM 2570 C CA . PHE B 1 99 ? -8.047 1.865 -9.102 1 91.94 99 PHE B CA 1
ATOM 2571 C C . PHE B 1 99 ? -6.617 1.949 -9.617 1 91.94 99 PHE B C 1
ATOM 2573 O O . PHE B 1 99 ? -6.289 1.35 -10.648 1 91.94 99 PHE B O 1
ATOM 2580 N N . LEU B 1 100 ? -5.855 2.723 -8.922 1 92 100 LEU B N 1
ATOM 2581 C CA . LEU B 1 100 ? -4.449 2.814 -9.297 1 92 100 LEU B CA 1
ATOM 2582 C C . LEU B 1 100 ? -3.77 1.452 -9.203 1 92 100 LEU B C 1
ATOM 2584 O O . LEU B 1 100 ? -3.006 1.067 -10.086 1 92 100 LEU B O 1
ATOM 2588 N N . ILE B 1 101 ? -4.027 0.749 -8.094 1 94.94 101 ILE B N 1
ATOM 2589 C CA . ILE B 1 101 ? -3.459 -0.58 -7.891 1 94.94 101 ILE B CA 1
ATOM 2590 C C . ILE B 1 101 ? -3.836 -1.486 -9.062 1 94.94 101 ILE B C 1
ATOM 2592 O O . ILE B 1 101 ? -2.973 -2.141 -9.648 1 94.94 101 ILE B O 1
ATOM 2596 N N . THR B 1 102 ? -5.102 -1.473 -9.414 1 94.31 102 THR B N 1
ATOM 2597 C CA . THR B 1 102 ? -5.602 -2.318 -10.492 1 94.31 102 THR B CA 1
ATOM 2598 C C . THR B 1 102 ? -4.945 -1.943 -11.82 1 94.31 102 THR B C 1
ATOM 2600 O O . THR B 1 102 ? -4.539 -2.818 -12.586 1 94.31 102 THR B O 1
ATOM 2603 N N . ALA B 1 103 ? -4.852 -0.708 -12.102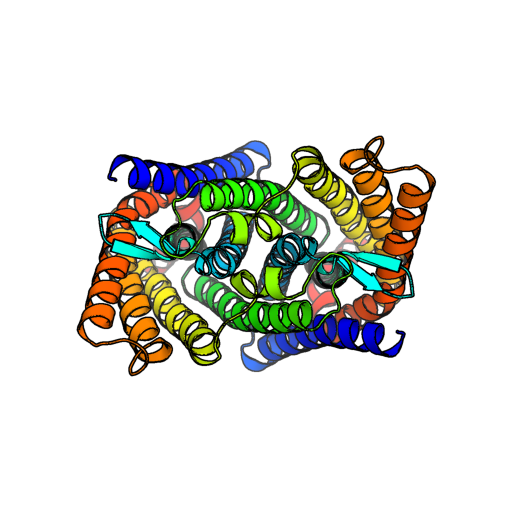 1 91.56 103 ALA B N 1
ATOM 2604 C CA . ALA B 1 103 ? -4.266 -0.236 -13.352 1 91.56 103 ALA B CA 1
ATOM 2605 C C . ALA B 1 103 ? -2.789 -0.611 -13.445 1 91.56 103 ALA B C 1
ATOM 2607 O O . ALA B 1 103 ? -2.324 -1.086 -14.484 1 91.56 103 ALA B O 1
ATOM 2608 N N . VAL B 1 104 ? -2.066 -0.412 -12.406 1 92.81 104 VAL B N 1
ATOM 2609 C CA . VAL B 1 104 ? -0.641 -0.725 -12.398 1 92.81 104 VAL B CA 1
ATOM 2610 C C . VAL B 1 104 ? -0.441 -2.232 -12.539 1 92.81 104 VAL B C 1
ATOM 2612 O O . VAL B 1 104 ? 0.467 -2.682 -13.242 1 92.81 104 VAL B O 1
ATOM 2615 N N . ASN B 1 105 ? -1.259 -2.99 -11.828 1 95 105 ASN B N 1
ATOM 2616 C CA . ASN B 1 105 ? -1.174 -4.441 -11.945 1 95 105 ASN B CA 1
ATOM 2617 C C . ASN B 1 105 ? -1.364 -4.898 -13.391 1 95 105 ASN B C 1
ATOM 2619 O O . ASN B 1 105 ? -0.697 -5.832 -13.844 1 95 105 ASN B O 1
ATOM 2623 N N . GLN B 1 106 ? -2.289 -4.262 -14.086 1 92.19 106 GLN B N 1
ATOM 2624 C CA . GLN B 1 106 ? -2.494 -4.598 -15.492 1 92.19 106 GLN B CA 1
ATOM 2625 C C . GLN B 1 106 ? -1.249 -4.289 -16.312 1 92.19 106 GLN B C 1
ATOM 2627 O O . GLN B 1 106 ? -0.891 -5.051 -17.219 1 92.19 106 GLN B O 1
ATOM 2632 N N . VAL B 1 107 ? -0.627 -3.211 -16.031 1 91 107 VAL B N 1
ATOM 2633 C CA . VAL B 1 107 ? 0.604 -2.848 -16.734 1 91 107 VAL B CA 1
ATOM 2634 C C . VAL B 1 107 ? 1.679 -3.898 -16.453 1 91 107 VAL B C 1
ATOM 2636 O O . VAL B 1 107 ? 2.389 -4.316 -17.375 1 91 107 VAL B O 1
ATOM 2639 N N . VAL B 1 108 ? 1.81 -4.312 -15.227 1 91.81 108 VAL B N 1
ATOM 2640 C CA . VAL B 1 108 ? 2.799 -5.312 -14.836 1 91.81 108 VAL B CA 1
ATOM 2641 C C . VAL B 1 108 ? 2.559 -6.609 -15.609 1 91.81 108 VAL B C 1
ATOM 2643 O O . VAL B 1 108 ? 3.508 -7.242 -16.078 1 91.81 108 VAL B O 1
ATOM 2646 N N . LEU B 1 109 ? 1.331 -6.934 -15.805 1 92.06 109 LEU B N 1
ATOM 2647 C CA . LEU B 1 109 ? 0.979 -8.164 -16.5 1 92.06 109 LEU B CA 1
ATOM 2648 C C . LEU B 1 109 ? 1.315 -8.062 -17.984 1 92.06 109 LEU B C 1
ATOM 2650 O O . LEU B 1 109 ? 1.628 -9.07 -18.625 1 92.06 109 LEU B O 1
ATOM 2654 N N . LEU B 1 110 ? 1.256 -6.898 -18.516 1 89.38 110 LEU B N 1
ATOM 2655 C CA . LEU B 1 110 ? 1.494 -6.695 -19.953 1 89.38 110 LEU B CA 1
ATOM 2656 C C . LEU B 1 110 ? 2.988 -6.652 -20.25 1 89.38 110 LEU B C 1
ATOM 2658 O O . LEU B 1 110 ? 3.4 -6.855 -21.391 1 89.38 110 LEU B O 1
ATOM 2662 N N . LEU B 1 111 ? 3.789 -6.402 -19.266 1 89.44 111 LEU B N 1
ATOM 2663 C CA . LEU B 1 111 ? 5.234 -6.375 -19.453 1 89.44 111 LEU B CA 1
ATOM 2664 C C . LEU B 1 111 ? 5.77 -7.77 -19.766 1 89.44 111 LEU B C 1
ATOM 2666 O O . LEU B 1 111 ? 5.301 -8.758 -19.188 1 89.44 111 LEU B O 1
ATOM 2670 N N . PRO B 1 112 ? 6.762 -7.723 -20.688 1 90.5 112 PRO B N 1
ATOM 2671 C CA . PRO B 1 112 ? 7.375 -9.031 -20.922 1 90.5 112 PRO B CA 1
ATOM 2672 C C . PRO B 1 112 ? 8.109 -9.578 -19.703 1 90.5 112 PRO B C 1
ATOM 2674 O O . PRO B 1 112 ? 8.664 -8.805 -18.922 1 90.5 112 PRO B O 1
ATOM 2677 N N . SER B 1 113 ? 8.055 -10.883 -19.547 1 92.88 113 SER B N 1
ATOM 2678 C CA . SER B 1 113 ? 8.75 -11.547 -18.453 1 92.88 113 SER B CA 1
ATOM 2679 C C . SER B 1 113 ? 10.148 -11.992 -18.875 1 92.88 113 SER B C 1
ATOM 2681 O O . SER B 1 113 ? 10.305 -12.695 -19.875 1 92.88 113 SER B O 1
ATOM 2683 N N . ALA B 1 114 ? 11.125 -11.609 -18.094 1 93.19 114 ALA B N 1
ATOM 2684 C CA . ALA B 1 114 ? 12.492 -12.023 -18.391 1 93.19 114 ALA B CA 1
ATOM 2685 C C . ALA B 1 114 ? 12.75 -13.445 -17.891 1 93.19 114 ALA B C 1
ATOM 2687 O O . ALA B 1 114 ? 13.695 -14.102 -18.328 1 93.19 114 ALA B O 1
ATOM 2688 N N . VAL B 1 115 ? 11.953 -13.805 -16.906 1 90.44 115 VAL B N 1
ATOM 2689 C CA . VAL B 1 115 ? 12.109 -15.125 -16.312 1 90.44 115 VAL B CA 1
ATOM 2690 C C . VAL B 1 115 ? 10.773 -15.867 -16.344 1 90.44 115 VAL B C 1
ATOM 2692 O O . VAL B 1 115 ? 9.797 -15.414 -15.734 1 90.44 115 VAL B O 1
ATOM 2695 N N . GLY B 1 116 ? 10.734 -16.969 -16.984 1 90.25 116 GLY B N 1
ATOM 2696 C CA . GLY B 1 116 ? 9.539 -17.797 -17.031 1 90.25 116 GLY B CA 1
ATOM 2697 C C . GLY B 1 116 ? 8.391 -17.141 -17.781 1 90.25 116 GLY B C 1
ATOM 2698 O O . GLY B 1 116 ? 8.594 -16.172 -18.516 1 90.25 116 GLY B O 1
ATOM 2699 N N . SER B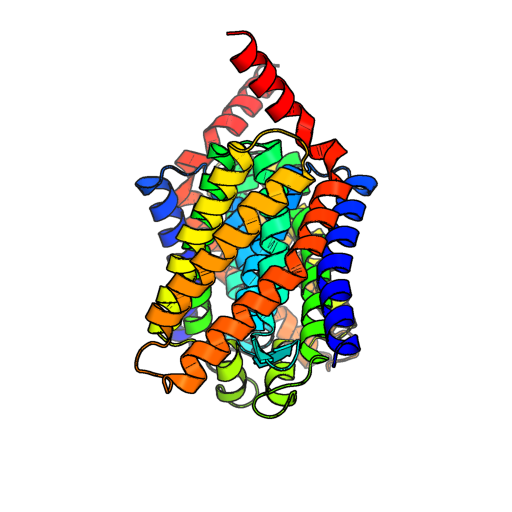 1 117 ? 7.215 -17.75 -17.609 1 92.44 117 SER B N 1
ATOM 2700 C CA . SER B 1 117 ? 6.012 -17.281 -18.297 1 92.44 117 SER B CA 1
ATOM 2701 C C . SER B 1 117 ? 5.293 -16.203 -17.5 1 92.44 117 SER B C 1
ATOM 2703 O O . SER B 1 117 ? 5.316 -16.219 -16.266 1 92.44 117 SER B O 1
ATOM 2705 N N . ASN B 1 118 ? 4.641 -15.359 -18.219 1 92.19 118 ASN B N 1
ATOM 2706 C CA . ASN B 1 118 ? 3.812 -14.336 -17.594 1 92.19 118 ASN B CA 1
ATOM 2707 C C . ASN B 1 118 ? 2.668 -14.945 -16.797 1 92.19 118 ASN B C 1
ATOM 2709 O O . ASN B 1 118 ? 2.131 -14.312 -15.883 1 92.19 118 ASN B O 1
ATOM 2713 N N . ALA B 1 119 ? 2.348 -16.125 -17.109 1 91.38 119 ALA B N 1
ATOM 2714 C CA . ALA B 1 119 ? 1.209 -16.812 -16.5 1 91.38 119 ALA B CA 1
ATOM 2715 C C . ALA B 1 119 ? 1.398 -16.938 -15 1 91.38 119 ALA B C 1
ATOM 2717 O O . ALA B 1 119 ? 0.425 -16.938 -14.242 1 91.38 119 ALA B O 1
ATOM 2718 N N . GLN B 1 120 ? 2.66 -17.031 -14.594 1 91.25 120 GLN B N 1
ATOM 2719 C CA . GLN B 1 120 ? 2.934 -17.266 -13.18 1 91.25 120 GLN B CA 1
ATOM 2720 C C . GLN B 1 120 ? 2.553 -16.047 -12.336 1 91.25 120 GLN B C 1
ATOM 2722 O O . GLN B 1 120 ? 2.387 -16.156 -11.125 1 91.25 120 GLN B O 1
ATOM 2727 N N . TYR B 1 121 ? 2.354 -14.906 -13.008 1 95 121 TYR B N 1
ATOM 2728 C CA . TYR B 1 121 ? 2.035 -13.68 -12.281 1 95 121 TYR B CA 1
ATOM 2729 C C . TYR B 1 121 ? 0.541 -13.391 -12.344 1 95 121 TYR B C 1
ATOM 2731 O O . TYR B 1 121 ? 0.034 -12.555 -11.586 1 95 121 TYR B O 1
ATOM 2739 N N . GLU B 1 122 ? -0.189 -14.023 -13.219 1 93.94 122 GLU B N 1
ATOM 2740 C CA . GLU B 1 122 ? -1.6 -13.734 -13.461 1 93.94 122 GLU B CA 1
ATOM 2741 C C . GLU B 1 122 ? -2.451 -14.07 -12.242 1 93.94 122 GLU B C 1
ATOM 2743 O O . GLU B 1 122 ? -3.404 -13.352 -11.93 1 93.94 122 GLU B O 1
ATOM 2748 N N . THR B 1 123 ? -2.078 -15.07 -11.539 1 93.06 123 THR B N 1
ATOM 2749 C CA . THR B 1 123 ? -2.857 -15.523 -10.391 1 93.06 123 THR B CA 1
ATOM 2750 C C . THR B 1 123 ? -2.949 -14.43 -9.328 1 93.06 123 THR B C 1
ATOM 2752 O O . THR B 1 123 ? -3.979 -14.289 -8.664 1 93.06 123 THR B O 1
ATOM 2755 N N . VAL B 1 124 ? -1.91 -13.664 -9.234 1 95.62 124 VAL B N 1
ATOM 2756 C CA . VAL B 1 124 ? -1.854 -12.695 -8.148 1 95.62 124 VAL B CA 1
ATOM 2757 C C . VAL B 1 124 ? -2.207 -11.305 -8.672 1 95.62 124 VAL B C 1
ATOM 2759 O O . VAL B 1 124 ? -2.926 -10.547 -8.008 1 95.62 124 VAL B O 1
ATOM 2762 N N . PHE B 1 125 ? -1.834 -10.969 -9.891 1 96.31 125 PHE B N 1
ATOM 2763 C CA . PHE B 1 125 ? -1.938 -9.594 -10.367 1 96.31 125 PHE B CA 1
ATOM 2764 C C . PHE B 1 125 ? -3.244 -9.383 -11.117 1 96.31 125 PHE B C 1
ATOM 2766 O O . PHE B 1 125 ? -3.656 -8.242 -11.344 1 96.31 125 PHE B O 1
ATOM 2773 N N . SER B 1 126 ? -3.865 -10.438 -11.523 1 93.56 126 SER B N 1
ATOM 2774 C CA . SER B 1 126 ? -5.039 -10.281 -12.375 1 93.56 126 SER B CA 1
ATOM 2775 C C . SER B 1 126 ? -6.316 -10.188 -11.539 1 93.56 126 SER B C 1
ATOM 2777 O O . SER B 1 126 ? -6.375 -10.711 -10.43 1 93.56 126 SER B O 1
ATOM 2779 N N . THR B 1 127 ? -7.223 -9.438 -12.023 1 92.12 127 THR B N 1
ATOM 2780 C CA . THR B 1 127 ? -8.562 -9.344 -11.461 1 92.12 127 THR B CA 1
ATOM 2781 C C . THR B 1 127 ? -9.594 -9.133 -12.562 1 92.12 127 THR B C 1
ATOM 2783 O O . THR B 1 127 ? -9.266 -8.641 -13.641 1 92.12 127 THR B O 1
ATOM 2786 N N . THR B 1 128 ? -10.797 -9.633 -12.336 1 89.44 128 THR B N 1
ATOM 2787 C CA . THR B 1 128 ? -11.859 -9.383 -13.305 1 89.44 128 THR B CA 1
ATOM 2788 C C . THR B 1 128 ? -12.359 -7.941 -13.211 1 89.44 128 THR B C 1
ATOM 2790 O O . THR B 1 128 ? -12.156 -7.277 -12.188 1 89.44 128 THR B O 1
ATOM 2793 N N . ALA B 1 129 ? -12.953 -7.48 -14.234 1 91.06 129 ALA B N 1
ATOM 2794 C CA . ALA B 1 129 ? -13.516 -6.133 -14.258 1 91.06 129 ALA B CA 1
ATOM 2795 C C . ALA B 1 129 ? -14.594 -5.973 -13.188 1 91.06 129 ALA B C 1
ATOM 2797 O O . ALA B 1 129 ? -14.703 -4.918 -12.562 1 91.06 129 ALA B O 1
ATOM 2798 N N . ARG B 1 130 ? -15.383 -7.012 -12.969 1 93.88 130 ARG B N 1
ATOM 2799 C CA . ARG B 1 130 ? -16.438 -6.969 -11.953 1 93.88 130 ARG B CA 1
ATOM 2800 C C . ARG B 1 130 ? -15.852 -6.781 -10.562 1 93.88 130 ARG B C 1
ATOM 2802 O O . ARG B 1 130 ? -16.312 -5.93 -9.797 1 93.88 130 ARG B O 1
ATOM 2809 N N . ILE B 1 131 ? -14.82 -7.551 -10.289 1 93.88 131 ILE B N 1
ATOM 2810 C CA . ILE B 1 131 ? -14.188 -7.469 -8.977 1 93.88 131 ILE B CA 1
ATOM 2811 C C . ILE B 1 131 ? -13.492 -6.117 -8.82 1 93.88 131 ILE B C 1
ATOM 2813 O O . ILE B 1 131 ? -13.57 -5.492 -7.758 1 93.88 131 ILE B O 1
ATOM 2817 N N . ALA B 1 132 ? -12.852 -5.672 -9.898 1 93.94 132 ALA B N 1
ATOM 2818 C CA . ALA B 1 132 ? -12.148 -4.395 -9.891 1 93.94 132 ALA B CA 1
ATOM 2819 C C . ALA B 1 132 ? -13.102 -3.24 -9.602 1 93.94 132 ALA B C 1
ATOM 2821 O O . ALA B 1 132 ? -12.703 -2.234 -9.008 1 93.94 132 ALA B O 1
ATOM 2822 N N . ALA B 1 133 ? -14.297 -3.381 -9.992 1 95.19 133 ALA B N 1
ATOM 2823 C CA . ALA B 1 133 ? -15.305 -2.361 -9.727 1 95.19 133 ALA B CA 1
ATOM 2824 C C . ALA B 1 133 ? -15.969 -2.576 -8.367 1 95.19 133 ALA B C 1
ATOM 2826 O O . ALA B 1 133 ? -16.188 -1.621 -7.621 1 95.19 133 ALA B O 1
ATOM 2827 N N . ALA B 1 134 ? -16.297 -3.797 -8.055 1 96.88 134 ALA B N 1
ATOM 2828 C CA . ALA B 1 134 ? -17.031 -4.145 -6.84 1 96.88 134 ALA B CA 1
ATOM 2829 C C . ALA B 1 134 ? -16.234 -3.795 -5.59 1 96.88 134 ALA B C 1
ATOM 2831 O O . ALA B 1 134 ? -16.781 -3.262 -4.621 1 96.88 134 ALA B O 1
ATOM 2832 N N . SER B 1 135 ? -14.953 -4.035 -5.629 1 96.5 135 SER B N 1
ATOM 2833 C CA . SER B 1 135 ? -14.117 -3.879 -4.445 1 96.5 135 SER B CA 1
ATOM 2834 C C . SER B 1 135 ? -14.062 -2.424 -3.992 1 96.5 135 SER B C 1
ATOM 2836 O O . SER B 1 135 ? -14.383 -2.113 -2.844 1 96.5 135 SER B O 1
ATOM 2838 N N . PRO B 1 136 ? -13.695 -1.469 -4.914 1 96.06 136 PRO B N 1
ATOM 2839 C CA . PRO B 1 136 ? -13.648 -0.07 -4.48 1 96.06 136 PRO B CA 1
ATOM 2840 C C . PRO B 1 136 ? -15.016 0.461 -4.062 1 96.06 136 PRO B C 1
ATOM 2842 O O . PRO B 1 136 ? -15.117 1.261 -3.127 1 96.06 136 PRO B O 1
ATOM 2845 N N . ILE B 1 137 ? -16.078 0.04 -4.68 1 97.06 137 ILE B N 1
ATOM 2846 C CA . ILE B 1 137 ? -17.406 0.513 -4.355 1 97.06 137 ILE B CA 1
ATOM 2847 C C . ILE B 1 137 ? -17.812 0.017 -2.969 1 97.06 137 ILE B C 1
ATOM 2849 O O . ILE B 1 137 ? -18.297 0.792 -2.143 1 97.06 137 ILE B O 1
ATOM 2853 N N . ALA B 1 138 ? -17.656 -1.271 -2.748 1 98 138 ALA B N 1
ATOM 2854 C CA . ALA B 1 138 ? -17.953 -1.841 -1.436 1 98 138 ALA B CA 1
ATOM 2855 C C . ALA B 1 138 ? -17.094 -1.197 -0.351 1 98 138 ALA B C 1
ATOM 2857 O O . ALA B 1 138 ? -17.594 -0.861 0.726 1 98 138 ALA B O 1
ATOM 2858 N N . TYR B 1 139 ? -15.891 -1.01 -0.666 1 97.56 139 TYR B N 1
ATOM 2859 C CA . TYR B 1 139 ? -14.938 -0.37 0.237 1 97.56 139 TYR B CA 1
ATOM 2860 C C . TYR B 1 139 ? -15.414 1.022 0.633 1 97.56 139 TYR B C 1
ATOM 2862 O O . TYR B 1 139 ? -15.445 1.361 1.818 1 97.56 139 TYR B O 1
ATOM 2870 N N . LEU B 1 140 ? -15.719 1.804 -0.377 1 97.31 140 LEU B N 1
ATOM 2871 C CA . LEU B 1 140 ? -16.125 3.184 -0.127 1 97.31 140 LEU B CA 1
ATOM 2872 C C . LEU B 1 140 ? -17.359 3.234 0.763 1 97.31 140 LEU B C 1
ATOM 2874 O O . LEU B 1 140 ? -17.406 4.012 1.72 1 97.31 140 LEU B O 1
ATOM 2878 N N . ALA B 1 141 ? -18.328 2.48 0.459 1 98.12 141 ALA B N 1
ATOM 2879 C CA . ALA B 1 141 ? -19.562 2.453 1.237 1 98.12 141 ALA B CA 1
ATOM 2880 C C . ALA B 1 141 ? -19.297 1.99 2.668 1 98.12 141 ALA B C 1
ATOM 2882 O O . ALA B 1 141 ? -19.734 2.633 3.625 1 98.12 141 ALA B O 1
ATOM 2883 N N . ALA B 1 142 ? -18.562 0.922 2.85 1 98.12 142 ALA B N 1
ATOM 2884 C CA . ALA B 1 142 ? -18.359 0.293 4.152 1 98.12 142 ALA B CA 1
ATOM 2885 C C . ALA B 1 142 ? -17.469 1.159 5.043 1 98.12 142 ALA B C 1
ATOM 2887 O O . ALA B 1 142 ? -17.797 1.39 6.211 1 98.12 142 ALA B O 1
ATOM 2888 N N . GLU B 1 143 ? -16.344 1.613 4.508 1 98 143 GLU B N 1
ATOM 2889 C CA . GLU B 1 143 ? -15.398 2.377 5.316 1 98 143 GLU B CA 1
ATOM 2890 C C . GLU B 1 143 ? -15.969 3.746 5.684 1 98 143 GLU B C 1
ATOM 2892 O O . GLU B 1 143 ? -15.688 4.27 6.766 1 98 143 GLU B O 1
ATOM 2897 N N . THR B 1 144 ? -16.719 4.355 4.707 1 97.62 144 THR B N 1
ATOM 2898 C CA . THR B 1 144 ? -17.359 5.621 5.031 1 97.62 144 THR B CA 1
ATOM 2899 C C . THR B 1 144 ? -18.391 5.438 6.137 1 97.62 144 THR B C 1
ATOM 2901 O O . THR B 1 144 ? -18.469 6.25 7.062 1 97.62 144 THR B O 1
ATOM 2904 N N . LEU B 1 145 ? -19.172 4.406 6.027 1 97.94 145 LEU B N 1
ATOM 2905 C CA . LEU B 1 145 ? -20.156 4.109 7.066 1 97.94 145 LEU B CA 1
ATOM 2906 C C . LEU B 1 145 ? -19.469 3.875 8.406 1 97.94 145 LEU B C 1
ATOM 2908 O O . LEU B 1 145 ? -19.938 4.375 9.438 1 97.94 145 LEU B O 1
ATOM 2912 N N . ASP B 1 146 ? -18.438 3.086 8.43 1 97.5 146 ASP B N 1
ATOM 2913 C CA . ASP B 1 146 ? -17.703 2.783 9.656 1 97.5 146 ASP B CA 1
ATOM 2914 C C . ASP B 1 146 ? -17.219 4.062 10.336 1 97.5 146 ASP B C 1
ATOM 2916 O O . ASP B 1 146 ? -17.469 4.273 11.523 1 97.5 146 ASP B O 1
ATOM 2920 N N . ALA B 1 147 ? -16.531 4.879 9.531 1 96.38 147 ALA B N 1
ATOM 2921 C CA . ALA B 1 147 ? -16 6.129 10.062 1 96.38 147 ALA B CA 1
ATOM 2922 C C . ALA B 1 147 ? -17.125 7.027 10.57 1 96.38 147 ALA B C 1
ATOM 2924 O O . ALA B 1 147 ? -16.984 7.691 11.602 1 96.38 147 ALA B O 1
ATOM 2925 N N . TYR B 1 148 ? -18.203 7.016 9.836 1 96.19 148 TYR B N 1
ATOM 2926 C CA . TYR B 1 148 ? -19.344 7.828 10.227 1 96.19 148 TYR B CA 1
ATOM 2927 C C . TYR B 1 148 ? -19.922 7.344 11.555 1 96.19 148 TYR B C 1
ATOM 2929 O O . TYR B 1 148 ? -20.125 8.133 12.477 1 96.19 148 TYR B O 1
ATOM 2937 N N . VAL B 1 149 ? -20.156 6.117 11.695 1 96.19 149 VAL B N 1
ATOM 2938 C CA . VAL B 1 149 ? -20.828 5.547 12.867 1 96.19 149 VAL B CA 1
ATOM 2939 C C . VAL B 1 149 ? -19.922 5.676 14.086 1 96.19 149 VAL B C 1
ATOM 2941 O O . VAL B 1 149 ? -20.375 6.09 15.156 1 96.19 149 VAL B O 1
ATOM 2944 N N . ILE B 1 150 ? -18.719 5.34 13.945 1 94.12 150 ILE B N 1
ATOM 2945 C CA . ILE B 1 150 ? -17.812 5.363 15.094 1 94.12 150 ILE B CA 1
ATOM 2946 C C . ILE B 1 150 ? -17.672 6.793 15.609 1 94.12 150 ILE B C 1
ATOM 2948 O O . ILE B 1 150 ? -17.453 7.016 16.797 1 94.12 150 ILE B O 1
ATOM 2952 N N . SER B 1 151 ? -17.75 7.789 14.734 1 92.31 151 SER B N 1
ATOM 2953 C CA . SER B 1 151 ? -17.641 9.195 15.109 1 92.31 151 SER B CA 1
ATOM 2954 C C . SER B 1 151 ? -18.906 9.688 15.797 1 92.31 151 SER B C 1
ATOM 2956 O O . SER B 1 151 ? -18.891 10.703 16.5 1 92.31 151 SER B O 1
ATOM 2958 N N . ARG B 1 152 ? -20 8.992 15.594 1 92.75 152 ARG B N 1
ATOM 2959 C CA . ARG B 1 152 ? -21.281 9.461 16.094 1 92.75 152 ARG B CA 1
ATOM 2960 C C . ARG B 1 152 ? -21.656 8.742 17.391 1 92.75 152 ARG B C 1
ATOM 2962 O O . ARG B 1 152 ? -22.375 9.289 18.234 1 92.75 152 ARG B O 1
ATOM 2969 N N . VAL B 1 153 ? -21.266 7.523 17.422 1 90.38 153 VAL B N 1
ATOM 2970 C CA . VAL B 1 153 ? -21.578 6.746 18.625 1 90.38 153 VAL B CA 1
ATOM 2971 C C . VAL B 1 153 ? -20.734 7.242 19.797 1 90.38 153 VAL B C 1
ATOM 2973 O O . VAL B 1 153 ? -19.547 7.516 19.641 1 90.38 153 VAL B O 1
ATOM 2976 N N . GLY B 1 154 ? -21.344 7.512 20.906 1 84.5 154 GLY B N 1
ATOM 2977 C CA . GLY B 1 154 ? -20.641 7.961 22.094 1 84.5 154 GLY B CA 1
ATOM 2978 C C . GLY B 1 154 ? -20.297 6.828 23.047 1 84.5 154 GLY B C 1
ATOM 2979 O O . GLY B 1 154 ? -20.656 5.672 22.797 1 84.5 154 GLY B O 1
ATOM 2980 N N . GLY B 1 155 ? -19.453 7.16 24.062 1 87.06 155 GLY B N 1
ATOM 2981 C CA . GLY B 1 155 ? -19.141 6.199 25.094 1 87.06 155 GLY B CA 1
ATOM 2982 C C . GLY B 1 155 ? -17.766 5.578 24.953 1 87.06 155 GLY B C 1
ATOM 2983 O O . GLY B 1 155 ? -16.844 6.211 24.422 1 87.06 155 GLY B O 1
ATOM 2984 N N . ALA B 1 156 ? -17.703 4.348 25.469 1 88.56 156 ALA B N 1
ATOM 2985 C CA . ALA B 1 156 ? -16.406 3.668 25.5 1 88.56 156 ALA B CA 1
ATOM 2986 C C . ALA B 1 156 ? -15.977 3.246 24.109 1 88.56 156 ALA B C 1
ATOM 2988 O O . ALA B 1 156 ? -16.812 2.955 23.25 1 88.56 156 ALA B O 1
ATOM 2989 N N . VAL B 1 157 ? -14.688 3.24 23.938 1 87.25 157 VAL B N 1
ATOM 2990 C CA . VAL B 1 157 ? -14.094 2.938 22.641 1 87.25 157 VAL B CA 1
ATOM 2991 C C . VAL B 1 157 ? -14.562 1.562 22.156 1 87.25 157 VAL B C 1
ATOM 2993 O O . VAL B 1 157 ? -14.875 1.377 20.984 1 87.25 157 VAL B O 1
ATOM 2996 N N . TRP B 1 158 ? -14.648 0.617 23.062 1 90.25 158 TRP B N 1
ATOM 2997 C CA . TRP B 1 158 ? -15.023 -0.736 22.672 1 90.25 158 TRP B CA 1
ATOM 2998 C C . TRP B 1 158 ? -16.453 -0.773 22.156 1 90.25 158 TRP B C 1
ATOM 3000 O O . TRP B 1 158 ? -16.766 -1.523 21.234 1 90.25 158 TRP B O 1
ATOM 3010 N N . LYS B 1 159 ? -17.344 -0.038 22.688 1 91.31 159 LYS B N 1
ATOM 3011 C CA . LYS B 1 159 ? -18.719 0.033 22.219 1 91.31 159 LYS B CA 1
ATOM 3012 C C . LYS B 1 159 ? -18.812 0.659 20.844 1 91.31 159 LYS B C 1
ATOM 3014 O O . LYS B 1 159 ? -19.578 0.199 19.984 1 91.31 159 LYS B O 1
ATOM 3019 N N . ARG B 1 160 ? -18.047 1.668 20.625 1 91.5 160 ARG B N 1
ATOM 3020 C CA . ARG B 1 160 ? -18.031 2.354 19.328 1 91.5 160 ARG B CA 1
ATOM 3021 C C . ARG B 1 160 ? -17.609 1.411 18.219 1 91.5 160 ARG B C 1
ATOM 3023 O O . ARG B 1 160 ? -18.234 1.369 17.156 1 91.5 160 ARG B O 1
ATOM 3030 N N . VAL B 1 161 ? -16.547 0.658 18.516 1 92.19 161 VAL B N 1
ATOM 3031 C CA . VAL B 1 161 ? -16.016 -0.287 17.547 1 92.19 161 VAL B CA 1
ATOM 3032 C C . VAL B 1 161 ? -17.031 -1.406 17.297 1 92.19 161 VAL B C 1
ATOM 3034 O O . VAL B 1 161 ? -17.281 -1.785 16.156 1 92.19 161 VAL B O 1
ATOM 3037 N N . LEU B 1 162 ? -17.641 -1.888 18.359 1 93.69 162 LEU B N 1
ATOM 3038 C CA . LEU B 1 162 ? -18.562 -3.016 18.266 1 93.69 162 LEU B CA 1
ATOM 3039 C C . LEU B 1 162 ? -19.828 -2.625 17.5 1 93.69 162 LEU B C 1
ATOM 3041 O O . LEU B 1 162 ? -20.453 -3.469 16.859 1 93.69 162 LEU B O 1
ATOM 3045 N N . TYR B 1 163 ? -20.172 -1.412 17.5 1 92.88 163 TYR B N 1
ATOM 3046 C CA . TYR B 1 163 ? -21.359 -0.959 16.797 1 92.88 163 TYR B CA 1
ATOM 3047 C C . TYR B 1 163 ? -21.031 -0.618 15.344 1 92.88 163 TYR B C 1
ATOM 3049 O O . TYR B 1 163 ? -21.859 -0.836 14.453 1 92.88 163 TYR B O 1
ATOM 3057 N N . SER B 1 164 ? -19.953 -0.086 15.102 1 95.75 164 SER B N 1
ATOM 3058 C CA . SER B 1 164 ? -19.625 0.43 13.781 1 95.75 164 SER B CA 1
ATOM 3059 C C . SER B 1 164 ? -19.094 -0.677 12.875 1 95.75 164 SER B C 1
ATOM 3061 O O . SER B 1 164 ? -19.578 -0.852 11.758 1 95.75 164 SER B O 1
ATOM 3063 N N . ASP B 1 165 ? -18.156 -1.513 13.352 1 96.5 165 ASP B N 1
ATOM 3064 C CA . ASP B 1 165 ? -17.391 -2.42 12.508 1 96.5 165 ASP B CA 1
ATOM 3065 C C . ASP B 1 165 ? -18.281 -3.52 11.93 1 96.5 165 ASP B C 1
ATOM 3067 O O . ASP B 1 165 ? -18.266 -3.773 10.727 1 96.5 165 ASP B O 1
ATOM 3071 N N . PRO B 1 166 ? -19.125 -4.191 12.797 1 96.38 166 PRO B N 1
ATOM 3072 C CA . PRO B 1 166 ? -19.984 -5.238 12.227 1 96.38 166 PRO B CA 1
ATOM 3073 C C . PRO B 1 166 ? -20.922 -4.715 11.148 1 96.38 166 PRO B C 1
ATOM 3075 O O . PRO B 1 166 ? -21.125 -5.375 10.125 1 96.38 166 PRO B O 1
ATOM 3078 N N . ALA B 1 167 ? -21.5 -3.594 11.344 1 96.69 167 ALA B N 1
ATOM 3079 C CA . ALA B 1 167 ? -22.375 -2.994 10.344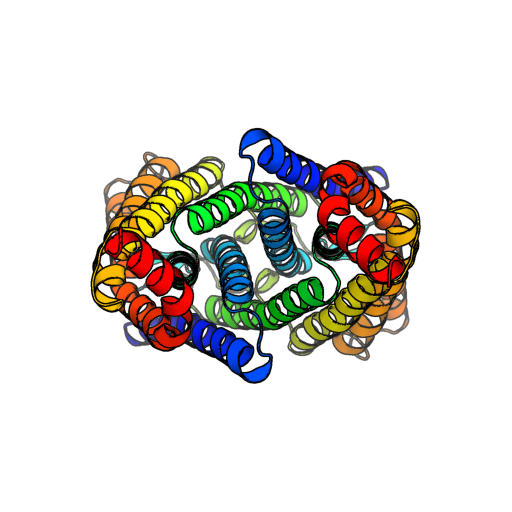 1 96.69 167 ALA B CA 1
ATOM 3080 C C . ALA B 1 167 ? -21.625 -2.691 9.055 1 96.69 167 ALA B C 1
ATOM 3082 O O . ALA B 1 167 ? -22.109 -2.988 7.961 1 96.69 167 ALA B O 1
ATOM 3083 N N . ALA B 1 168 ? -20.5 -2.084 9.188 1 96.94 168 ALA B N 1
ATOM 3084 C CA . ALA B 1 168 ? -19.688 -1.727 8.023 1 96.94 168 ALA B CA 1
ATOM 3085 C C . ALA B 1 168 ? -19.234 -2.973 7.27 1 96.94 168 ALA B C 1
ATOM 3087 O O . ALA B 1 168 ? -19.234 -2.994 6.035 1 96.94 168 ALA B O 1
ATOM 3088 N N . MET B 1 169 ? -18.844 -4 7.969 1 96.5 169 MET B N 1
ATOM 3089 C CA . MET B 1 169 ? -18.375 -5.234 7.344 1 96.5 169 MET B CA 1
ATOM 3090 C C . MET B 1 169 ? -19.516 -5.957 6.633 1 96.5 169 MET B C 1
ATOM 3092 O O . MET B 1 169 ? -19.312 -6.578 5.59 1 96.5 169 MET B O 1
ATOM 3096 N N . ALA B 1 170 ? -20.656 -5.887 7.246 1 97.56 170 ALA B N 1
ATOM 3097 C CA . ALA B 1 170 ? -21.828 -6.438 6.578 1 97.56 170 ALA B CA 1
ATOM 3098 C C . ALA B 1 170 ? -22.125 -5.691 5.277 1 97.56 170 ALA B C 1
ATOM 3100 O O . ALA B 1 170 ? -22.422 -6.312 4.254 1 97.56 170 ALA B O 1
ATOM 3101 N N . VAL B 1 171 ? -22.078 -4.391 5.289 1 98.06 171 VAL B N 1
ATOM 3102 C CA . VAL B 1 171 ? -22.312 -3.578 4.098 1 98.06 171 VAL B CA 1
ATOM 3103 C C . VAL B 1 171 ? -21.25 -3.9 3.041 1 98.06 171 VAL B C 1
ATOM 3105 O O . VAL B 1 171 ? -21.578 -4.035 1.857 1 98.06 171 VAL B O 1
ATOM 3108 N N . ASP B 1 172 ? -20.016 -3.996 3.463 1 98.06 172 ASP B N 1
ATOM 3109 C CA . ASP B 1 172 ? -18.938 -4.348 2.539 1 98.06 172 ASP B CA 1
ATOM 3110 C C . ASP B 1 172 ? -19.25 -5.648 1.8 1 98.06 172 ASP B C 1
ATOM 3112 O O . ASP B 1 172 ? -19.156 -5.707 0.572 1 98.06 172 ASP B O 1
ATOM 3116 N N . THR B 1 173 ? -19.672 -6.66 2.541 1 97.94 173 THR B N 1
ATOM 3117 C CA . THR B 1 173 ? -19.906 -7.988 1.991 1 97.94 173 THR B CA 1
ATOM 3118 C C . THR B 1 173 ? -21.156 -7.996 1.114 1 97.94 173 THR B C 1
ATOM 3120 O O . THR B 1 173 ? -21.156 -8.578 0.027 1 97.94 173 THR B O 1
ATOM 3123 N N . MET B 1 174 ? -22.125 -7.32 1.579 1 98 174 MET B N 1
ATOM 3124 C CA . MET B 1 174 ? -23.422 -7.352 0.893 1 98 174 MET B CA 1
ATOM 3125 C C . MET B 1 174 ? -23.391 -6.469 -0.352 1 98 174 MET B C 1
ATOM 3127 O O . MET B 1 174 ? -24.25 -6.602 -1.229 1 98 174 MET B O 1
ATOM 3131 N N . VAL B 1 175 ? -22.469 -5.566 -0.477 1 98.12 175 VAL B N 1
ATOM 3132 C CA . VAL B 1 175 ? -22.297 -4.781 -1.695 1 98.12 175 VAL B CA 1
ATOM 3133 C C . VAL B 1 175 ? -21.312 -5.488 -2.635 1 98.12 175 VAL B C 1
ATOM 3135 O O . VAL B 1 175 ? -21.578 -5.605 -3.836 1 98.12 175 VAL B O 1
ATOM 3138 N N . PHE B 1 176 ? -20.281 -6.008 -2.127 1 98 176 PHE B N 1
ATOM 3139 C CA . PHE B 1 176 ? -19.234 -6.633 -2.924 1 98 176 PHE B CA 1
ATOM 3140 C C . PHE B 1 176 ? -19.766 -7.875 -3.631 1 98 176 PHE B C 1
ATOM 3142 O O . PHE B 1 176 ? -19.594 -8.023 -4.844 1 98 176 PHE B O 1
ATOM 3149 N N . MET B 1 177 ? -20.391 -8.766 -2.895 1 97.56 177 MET B N 1
ATOM 3150 C CA . MET B 1 177 ? -20.719 -10.094 -3.391 1 97.56 177 MET B CA 1
ATOM 3151 C C . MET B 1 177 ? -21.719 -10.016 -4.543 1 97.56 177 MET B C 1
ATOM 3153 O O . MET B 1 177 ? -21.516 -10.641 -5.586 1 97.56 177 MET B O 1
ATOM 3157 N N . PRO B 1 178 ? -22.766 -9.273 -4.414 1 97.25 178 PRO B N 1
ATOM 3158 C CA . PRO B 1 178 ? -23.672 -9.195 -5.559 1 97.25 178 PRO B CA 1
ATOM 3159 C C . PRO B 1 178 ? -23.016 -8.578 -6.793 1 97.25 178 PRO B C 1
ATOM 3161 O O . PRO B 1 178 ? -23.188 -9.078 -7.906 1 97.25 178 PRO B O 1
ATOM 3164 N N . VAL B 1 179 ? -22.25 -7.52 -6.645 1 96.31 179 VAL B N 1
ATOM 3165 C CA . VAL B 1 179 ? -21.641 -6.82 -7.773 1 96.31 179 VAL B CA 1
ATOM 3166 C C . VAL B 1 179 ? -20.578 -7.699 -8.422 1 96.31 179 VAL B C 1
ATOM 3168 O O . VAL B 1 179 ? -20.469 -7.766 -9.648 1 96.31 179 VAL B O 1
ATOM 3171 N N . ALA B 1 180 ? -19.859 -8.406 -7.652 1 95.69 180 ALA B N 1
ATOM 3172 C CA . ALA B 1 180 ? -18.719 -9.172 -8.148 1 95.69 180 ALA B CA 1
ATOM 3173 C C . ALA B 1 180 ? -19.156 -10.531 -8.68 1 95.69 180 ALA B C 1
ATOM 3175 O O . ALA B 1 180 ? -18.594 -11.031 -9.656 1 95.69 180 ALA B O 1
ATOM 3176 N N . PHE B 1 181 ? -20.219 -11.141 -8.062 1 96 181 PHE B N 1
ATOM 3177 C CA . PHE B 1 181 ? -20.328 -12.57 -8.312 1 96 181 PHE B CA 1
ATOM 3178 C C . PHE B 1 181 ? -21.766 -12.961 -8.617 1 96 181 PHE B C 1
ATOM 3180 O O . PHE B 1 181 ? -22.062 -14.133 -8.891 1 96 181 PHE B O 1
ATOM 3187 N N . TRP B 1 182 ? -22.625 -11.93 -8.5 1 92.69 182 TRP B N 1
ATOM 3188 C CA . TRP B 1 182 ? -23.984 -12.328 -8.828 1 92.69 182 TRP B CA 1
ATOM 3189 C C . TRP B 1 182 ? -24.078 -12.828 -10.266 1 92.69 182 TRP B C 1
ATOM 3191 O O . TRP B 1 182 ? -23.625 -12.156 -11.188 1 92.69 182 TRP B O 1
ATOM 3201 N N . GLY B 1 183 ? -24.688 -14.031 -10.508 1 92.19 183 GLY B N 1
ATOM 3202 C CA . GLY B 1 183 ? -24.781 -14.648 -11.82 1 92.19 183 GLY B CA 1
ATOM 3203 C C . GLY B 1 183 ? -23.516 -15.398 -12.219 1 92.19 183 GLY B C 1
ATOM 3204 O O . GLY B 1 183 ? -23.531 -16.172 -13.18 1 92.19 183 GLY B O 1
ATOM 3205 N N . ALA B 1 184 ? -22.453 -15.211 -11.562 1 92.25 184 ALA B N 1
ATOM 3206 C CA . ALA B 1 184 ? -21.188 -15.875 -11.867 1 92.25 184 ALA B CA 1
ATOM 3207 C C . ALA B 1 184 ? -21.016 -17.125 -11.023 1 92.25 184 ALA B C 1
ATOM 3209 O O . ALA B 1 184 ? -20.297 -18.047 -11.414 1 92.25 184 ALA B O 1
ATOM 3210 N N . LEU B 1 185 ? -21.609 -17.141 -9.82 1 93.56 185 LEU B N 1
ATOM 3211 C CA . LEU B 1 185 ? -21.562 -18.297 -8.93 1 93.56 185 LEU B CA 1
ATOM 3212 C C . LEU B 1 185 ? -22.953 -18.891 -8.75 1 93.56 185 LEU B C 1
ATOM 3214 O O . LEU B 1 185 ? -23.953 -18.172 -8.742 1 93.56 185 LEU B O 1
ATOM 3218 N N . PRO B 1 186 ? -22.984 -20.234 -8.602 1 96.12 186 PRO B N 1
ATOM 3219 C CA . PRO B 1 186 ? -24.266 -20.812 -8.203 1 96.12 186 PRO B CA 1
ATOM 3220 C C . PRO B 1 186 ? -24.781 -20.234 -6.883 1 96.12 186 PRO B C 1
ATOM 3222 O O . PRO B 1 186 ? -24 -19.938 -5.984 1 96.12 186 PRO B O 1
ATOM 3225 N N . PRO B 1 187 ? -26.109 -20.094 -6.781 1 95.38 187 PRO B N 1
ATOM 3226 C CA . PRO B 1 187 ? -26.703 -19.438 -5.609 1 95.38 187 PRO B CA 1
ATOM 3227 C C . PRO B 1 187 ? -26.234 -20.062 -4.293 1 95.38 187 PRO B C 1
ATOM 3229 O O . PRO B 1 187 ? -25.969 -19.344 -3.324 1 95.38 187 PRO B O 1
ATOM 3232 N N . ASN B 1 188 ? -26.141 -21.391 -4.219 1 95.31 188 ASN B N 1
ATOM 3233 C CA . ASN B 1 188 ? -25.703 -22.031 -2.984 1 95.31 188 ASN B CA 1
ATOM 3234 C C . ASN B 1 188 ? -24.281 -21.625 -2.623 1 95.31 188 ASN B C 1
ATOM 3236 O O . ASN B 1 188 ? -23.984 -21.328 -1.462 1 95.31 188 ASN B O 1
ATOM 3240 N N . VAL B 1 189 ? -23.438 -21.562 -3.633 1 94.12 189 VAL B N 1
ATOM 3241 C CA . VAL B 1 189 ? -22.047 -21.172 -3.418 1 94.12 189 VAL B CA 1
ATOM 3242 C C . VAL B 1 189 ? -21.969 -19.688 -3.068 1 94.12 189 VAL B C 1
ATOM 3244 O O . VAL B 1 189 ? -21.188 -19.297 -2.203 1 94.12 189 VAL B O 1
ATOM 3247 N N . PHE B 1 190 ? -22.812 -18.938 -3.721 1 96.5 190 PHE B N 1
ATOM 3248 C CA . PHE B 1 190 ? -22.891 -17.5 -3.475 1 96.5 190 PHE B CA 1
ATOM 3249 C C . PHE B 1 190 ? -23.203 -17.219 -2.012 1 96.5 190 PHE B C 1
ATOM 3251 O O . PHE B 1 190 ? -22.453 -16.5 -1.336 1 96.5 190 PHE B O 1
ATOM 3258 N N . TRP B 1 191 ? -24.203 -17.812 -1.479 1 96.44 191 TRP B N 1
ATOM 3259 C CA . TRP B 1 191 ? -24.641 -17.516 -0.119 1 96.44 191 TRP B CA 1
ATOM 3260 C C . TRP B 1 191 ? -23.688 -18.125 0.903 1 96.44 191 TRP B C 1
ATOM 3262 O O . TRP B 1 191 ? -23.484 -17.562 1.979 1 96.44 191 TRP B O 1
ATOM 3272 N N . GLN B 1 192 ? -23.109 -19.266 0.587 1 95.75 192 GLN B N 1
ATOM 3273 C CA . GLN B 1 192 ? -22.094 -19.828 1.464 1 95.75 192 GLN B CA 1
ATOM 3274 C C . GLN B 1 192 ? -20.891 -18.891 1.582 1 95.75 192 GLN B C 1
ATOM 3276 O O . GLN B 1 192 ? -20.312 -18.766 2.66 1 95.75 192 GLN B O 1
ATOM 3281 N N . THR B 1 193 ? -20.516 -18.328 0.453 1 95.75 193 THR B N 1
ATOM 3282 C CA . THR B 1 193 ? -19.406 -17.391 0.449 1 95.75 193 THR B CA 1
ATOM 3283 C C . THR B 1 193 ? -19.734 -16.141 1.263 1 95.75 193 THR B C 1
ATOM 3285 O O . THR B 1 193 ? -18.906 -15.648 2.027 1 95.75 193 THR B O 1
ATOM 3288 N N . VAL B 1 194 ? -20.938 -15.664 1.093 1 97.44 194 VAL B N 1
ATOM 3289 C CA . VAL B 1 194 ? -21.391 -14.516 1.857 1 97.44 194 VAL B CA 1
ATOM 3290 C C . VAL B 1 194 ? -21.312 -14.82 3.352 1 97.44 194 VAL B C 1
ATOM 3292 O O . VAL B 1 194 ? -20.766 -14.031 4.129 1 97.44 194 VAL B O 1
ATOM 3295 N N . LEU B 1 195 ? -21.828 -15.922 3.713 1 96.94 195 LEU B N 1
ATOM 3296 C CA . LEU B 1 195 ? -21.844 -16.312 5.117 1 96.94 195 LEU B CA 1
ATOM 3297 C C . LEU B 1 195 ? -20.422 -16.5 5.648 1 96.94 195 LEU B C 1
ATOM 3299 O O . LEU B 1 195 ? -20.141 -16.109 6.785 1 96.94 195 LEU B O 1
ATOM 3303 N N . GLY B 1 196 ? -19.609 -17.125 4.867 1 95 196 GLY B N 1
ATOM 3304 C CA . GLY B 1 196 ? -18.219 -17.297 5.266 1 95 196 GLY B CA 1
ATOM 3305 C C . GLY B 1 196 ? -17.484 -15.984 5.484 1 95 196 GLY B C 1
ATOM 3306 O O . GLY B 1 196 ? -16.766 -15.82 6.469 1 95 196 GLY B O 1
ATOM 3307 N N . LEU B 1 197 ? -17.688 -15.078 4.551 1 96.25 197 LEU B N 1
ATOM 3308 C CA . LEU B 1 197 ? -17.062 -13.766 4.652 1 96.25 197 LEU B CA 1
ATOM 3309 C C . LEU B 1 197 ? -17.547 -13.023 5.898 1 96.25 197 LEU B C 1
ATOM 3311 O O . LEU B 1 197 ? -16.734 -12.469 6.648 1 96.25 197 LEU B O 1
ATOM 3315 N N . LEU B 1 198 ? -18.828 -13.062 6.082 1 96.88 198 LEU B N 1
ATOM 3316 C CA . LEU B 1 198 ? -19.391 -12.383 7.242 1 96.88 198 LEU B CA 1
ATOM 3317 C C . LEU B 1 198 ? -18.906 -13.023 8.539 1 96.88 198 LEU B C 1
ATOM 3319 O O . LEU B 1 198 ? -18.562 -12.32 9.492 1 96.88 198 LEU B O 1
ATOM 3323 N N . ALA B 1 199 ? -18.906 -14.281 8.578 1 94.38 199 ALA B N 1
ATOM 3324 C CA . ALA B 1 199 ? -18.422 -14.992 9.766 1 94.38 199 ALA B CA 1
ATOM 3325 C C . ALA B 1 199 ? -16.969 -14.648 10.062 1 94.38 199 ALA B C 1
ATOM 3327 O O . ALA B 1 199 ? -16.609 -14.406 11.219 1 94.38 199 ALA B O 1
ATOM 3328 N N . ALA B 1 200 ? -16.203 -14.641 9.062 1 92.19 200 ALA B N 1
ATOM 3329 C CA . ALA B 1 200 ? -14.789 -14.336 9.227 1 92.19 200 ALA B CA 1
ATOM 3330 C C . ALA B 1 200 ? -14.586 -12.914 9.727 1 92.19 200 ALA B C 1
ATOM 3332 O O . ALA B 1 200 ? -13.859 -12.68 10.695 1 92.19 200 ALA B O 1
ATOM 3333 N N . LYS B 1 201 ? -15.234 -12.016 9.078 1 93.75 201 LYS B N 1
ATOM 3334 C CA . LYS B 1 201 ? -15.062 -10.609 9.438 1 93.75 201 LYS B CA 1
ATOM 3335 C C . LYS B 1 201 ? -15.586 -10.336 10.844 1 93.75 201 LYS B C 1
ATOM 3337 O O . LYS B 1 201 ? -14.914 -9.664 11.633 1 93.75 201 LYS B O 1
ATOM 3342 N N . LEU B 1 202 ? -16.703 -10.875 11.133 1 93.38 202 LEU B N 1
ATOM 3343 C CA . LEU B 1 202 ? -17.297 -10.648 12.445 1 93.38 202 LEU B CA 1
ATOM 3344 C C . LEU B 1 202 ? -16.469 -11.297 13.547 1 93.38 202 LEU B C 1
ATOM 3346 O O . LEU B 1 202 ? -16.344 -10.742 14.641 1 93.38 202 LEU B O 1
ATOM 3350 N N . SER B 1 203 ? -15.953 -12.453 13.281 1 92 203 SER B N 1
ATOM 3351 C CA . SER B 1 203 ? -15.156 -13.164 14.273 1 92 203 SER B CA 1
ATOM 3352 C C . SER B 1 203 ? -13.859 -12.414 14.578 1 92 203 SER B C 1
ATOM 3354 O O . SER B 1 203 ? -13.258 -12.609 15.641 1 92 203 SER B O 1
ATOM 3356 N N . LEU B 1 204 ? -13.406 -11.555 13.703 1 91.38 204 LEU B N 1
ATOM 3357 C CA . LEU B 1 204 ? -12.148 -10.836 13.875 1 91.38 204 LEU B CA 1
ATOM 3358 C C . LEU B 1 204 ? -12.375 -9.477 14.523 1 91.38 204 LEU B C 1
ATOM 3360 O O . LEU B 1 204 ? -11.422 -8.789 14.883 1 91.38 204 LEU B O 1
ATOM 3364 N N . THR B 1 205 ? -13.648 -9.102 14.719 1 92.38 205 THR B N 1
ATOM 3365 C CA . THR B 1 205 ? -14.008 -7.797 15.266 1 92.38 205 THR B CA 1
ATOM 3366 C C . THR B 1 205 ? -13.414 -7.609 16.656 1 92.38 205 THR B C 1
ATOM 3368 O O . THR B 1 205 ? -12.93 -6.523 16.984 1 92.38 205 THR B O 1
ATOM 3371 N N . PRO B 1 206 ? -13.391 -8.648 17.531 1 90.56 206 PRO B N 1
ATOM 3372 C CA . PRO B 1 206 ? -12.758 -8.453 18.844 1 90.56 206 PRO B CA 1
ATOM 3373 C C . PRO B 1 206 ? -11.289 -8.078 18.75 1 90.56 206 PRO B C 1
ATOM 3375 O O . PRO B 1 206 ? -10.773 -7.34 19.594 1 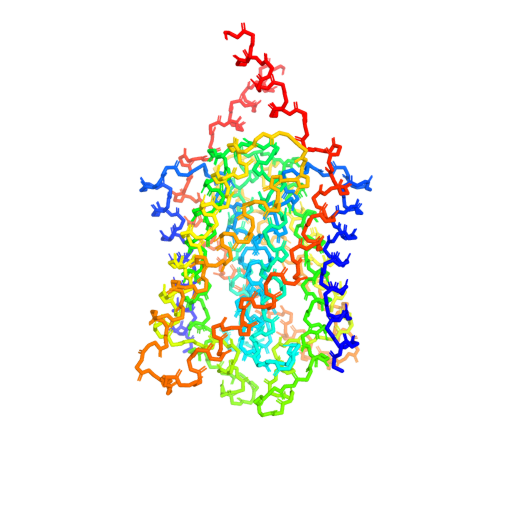90.56 206 PRO B O 1
ATOM 3378 N N . ALA B 1 207 ? -10.609 -8.586 17.766 1 91 207 ALA B N 1
ATOM 3379 C CA . ALA B 1 207 ? -9.211 -8.211 17.562 1 91 207 ALA B CA 1
ATOM 3380 C C . ALA B 1 207 ? -9.086 -6.734 17.219 1 91 207 ALA B C 1
ATOM 3382 O O . ALA B 1 207 ? -8.133 -6.07 17.641 1 91 207 ALA B O 1
ATOM 3383 N N . VAL B 1 208 ? -10.031 -6.25 16.438 1 93.25 208 VAL B N 1
ATOM 3384 C CA . VAL B 1 208 ? -10.055 -4.832 16.094 1 93.25 208 VAL B CA 1
ATOM 3385 C C . VAL B 1 208 ? -10.242 -4 17.375 1 93.25 208 VAL B C 1
ATOM 3387 O O . VAL B 1 208 ? -9.523 -3.023 17.594 1 93.25 208 VAL B O 1
ATOM 3390 N N . VAL B 1 209 ? -11.148 -4.441 18.172 1 92.38 209 VAL B N 1
ATOM 3391 C CA . VAL B 1 209 ? -11.391 -3.771 19.438 1 92.38 209 VAL B CA 1
ATOM 3392 C C . VAL B 1 209 ? -10.094 -3.738 20.25 1 92.38 209 VAL B C 1
ATOM 3394 O O . VAL B 1 209 ? -9.758 -2.711 20.844 1 92.38 209 VAL B O 1
ATOM 3397 N N . GLY B 1 210 ? -9.445 -4.844 20.297 1 90.75 210 GLY B N 1
ATOM 3398 C CA . GLY B 1 210 ? -8.195 -4.938 21.047 1 90.75 210 GLY B CA 1
ATOM 3399 C C . GLY B 1 210 ? -7.152 -3.941 20.578 1 90.75 210 GLY B C 1
ATOM 3400 O O . GLY B 1 210 ? -6.547 -3.242 21.391 1 90.75 210 GLY B O 1
ATOM 3401 N N . ILE B 1 211 ? -6.973 -3.816 19.297 1 90.44 211 ILE B N 1
ATOM 3402 C CA . ILE B 1 211 ? -5.965 -2.922 18.75 1 90.44 211 ILE B CA 1
ATOM 3403 C C . ILE B 1 211 ? -6.328 -1.474 19.062 1 90.44 211 ILE B C 1
ATOM 3405 O O . ILE B 1 211 ? -5.477 -0.695 19.5 1 90.44 211 ILE B O 1
ATOM 3409 N N . VAL B 1 212 ? -7.547 -1.135 18.859 1 89.75 212 VAL B N 1
ATOM 3410 C CA . VAL B 1 212 ? -7.98 0.239 19.078 1 89.75 212 VAL B CA 1
ATOM 3411 C C . VAL B 1 212 ? -7.902 0.563 20.578 1 89.75 212 VAL B C 1
ATOM 3413 O O . VAL B 1 212 ? -7.414 1.629 20.953 1 89.75 212 VAL B O 1
ATOM 3416 N N . TYR B 1 213 ? -8.305 -0.404 21.359 1 86.5 213 TYR B N 1
ATOM 3417 C CA . TYR B 1 213 ? -8.281 -0.208 22.812 1 86.5 213 TYR B CA 1
ATOM 3418 C C . TYR B 1 213 ? -6.852 -0.053 23.312 1 86.5 213 TYR B C 1
ATOM 3420 O O . TYR B 1 213 ? -6.582 0.775 24.188 1 86.5 213 TYR B O 1
ATOM 3428 N N . LEU B 1 214 ? -5.973 -0.838 22.812 1 84.62 214 LEU B N 1
ATOM 3429 C CA . LEU B 1 214 ? -4.574 -0.782 23.234 1 84.62 214 LEU B CA 1
ATOM 3430 C C . LEU B 1 214 ? -3.967 0.58 22.906 1 84.62 214 LEU B C 1
ATOM 3432 O O . LEU B 1 214 ? -2.992 0.992 23.531 1 84.62 214 LEU B O 1
ATOM 3436 N N . ASN B 1 215 ? -4.527 1.285 21.953 1 83.88 215 ASN B N 1
ATOM 3437 C CA . ASN B 1 215 ? -3.982 2.576 21.547 1 83.88 215 ASN B CA 1
ATOM 3438 C C . ASN B 1 215 ? -4.875 3.729 21.984 1 83.88 215 ASN B C 1
ATOM 3440 O O . ASN B 1 215 ? -4.754 4.848 21.484 1 83.88 215 ASN B O 1
ATOM 3444 N N . ARG B 1 216 ? -5.734 3.494 22.906 1 80.19 216 ARG B N 1
ATOM 3445 C CA . ARG B 1 216 ? -6.742 4.453 23.344 1 80.19 216 ARG B CA 1
ATOM 3446 C C . ARG B 1 216 ? -6.094 5.711 23.906 1 80.19 216 ARG B C 1
ATOM 3448 O O . ARG B 1 216 ? -6.664 6.801 23.844 1 80.19 216 ARG B O 1
ATOM 3455 N N . ARG B 1 217 ? -4.914 5.621 24.438 1 78 217 ARG B N 1
ATOM 3456 C CA . ARG B 1 217 ? -4.242 6.773 25.031 1 78 217 ARG B CA 1
ATOM 3457 C C . ARG B 1 217 ? -3.887 7.809 23.969 1 78 217 ARG B C 1
ATOM 3459 O O . ARG B 1 217 ? -3.723 8.992 24.266 1 78 217 ARG B O 1
ATOM 3466 N N . TYR B 1 218 ? -3.75 7.328 22.75 1 77.12 218 TYR B N 1
ATOM 3467 C CA . TYR B 1 218 ? -3.367 8.227 21.656 1 77.12 218 TYR B CA 1
ATOM 3468 C C . TYR B 1 218 ? -4.598 8.781 20.953 1 77.12 218 TYR B C 1
ATOM 3470 O O . TYR B 1 218 ? -4.477 9.633 20.062 1 77.12 218 TYR B O 1
ATOM 3478 N N . LEU B 1 219 ? -5.703 8.273 21.156 1 71.88 219 LEU B N 1
ATOM 3479 C CA . LEU B 1 219 ? -6.934 8.633 20.453 1 71.88 219 LEU B CA 1
ATOM 3480 C C . LEU B 1 219 ? -7.512 9.93 21.016 1 71.88 219 LEU B C 1
ATOM 3482 O O . LEU B 1 219 ? -8.062 10.742 20.266 1 71.88 219 LEU B O 1
ATOM 3486 N N . LEU B 1 220 ? -7.805 10.117 22.312 1 58.5 220 LEU B N 1
ATOM 3487 C CA . LEU B 1 220 ? -8.68 11.07 22.984 1 58.5 220 LEU B CA 1
ATOM 3488 C C . LEU B 1 220 ? -8.07 12.469 22.984 1 58.5 220 LEU B C 1
ATOM 3490 O O . LEU B 1 220 ? -8.703 13.422 23.438 1 58.5 220 LEU B O 1
ATOM 3494 N N . LYS B 1 221 ? -6.992 12.648 22.516 1 52.12 221 LYS B N 1
ATOM 3495 C CA . LYS B 1 221 ? -6.613 14.023 22.828 1 52.12 221 LYS B CA 1
ATOM 3496 C C . LYS B 1 221 ? -7.504 15.016 22.094 1 52.12 221 LYS B C 1
ATOM 3498 O O . LYS B 1 221 ? -8.047 15.938 22.703 1 52.12 221 LYS B O 1
ATOM 3503 N N . ARG B 1 222 ? -7.527 15.062 20.703 1 51.41 222 ARG B N 1
ATOM 3504 C CA . ARG B 1 222 ? -8.195 16.203 20.094 1 51.41 222 ARG B CA 1
ATOM 3505 C C . ARG B 1 222 ? -9.703 15.969 20 1 51.41 222 ARG B C 1
ATOM 3507 O O . ARG B 1 222 ? -10.484 16.922 20.062 1 51.41 222 ARG B O 1
ATOM 3514 N N . ALA B 1 223 ? -10.102 14.844 19.656 1 47.5 223 ALA B N 1
ATOM 3515 C CA . ALA B 1 223 ? -11.539 14.625 19.609 1 47.5 223 ALA B CA 1
ATOM 3516 C C . ALA B 1 223 ? -12.188 14.922 20.969 1 47.5 223 ALA B C 1
ATOM 3518 O O . ALA B 1 223 ? -13.273 15.508 21.031 1 47.5 223 ALA B O 1
ATOM 3519 N N . TYR B 1 224 ? -11.594 14.477 22.047 1 43.06 224 TYR B N 1
ATOM 3520 C CA . TYR B 1 224 ? -12.07 14.82 23.391 1 43.06 224 TYR B CA 1
ATOM 3521 C C . TYR B 1 224 ? -12.023 16.328 23.609 1 43.06 224 TYR B C 1
ATOM 3523 O O . TYR B 1 224 ? -12.945 16.891 24.219 1 43.06 224 TYR B O 1
ATOM 3531 N N . GLU B 1 225 ? -10.961 16.859 23.109 1 45.34 225 GLU B N 1
ATOM 3532 C CA . GLU B 1 225 ? -10.93 18.297 23.344 1 45.34 225 GLU B CA 1
ATOM 3533 C C . GLU B 1 225 ? -11.992 19.016 22.516 1 45.34 225 GLU B C 1
ATOM 3535 O O . GLU B 1 225 ? -12.602 19.984 22.984 1 45.34 225 GLU B O 1
ATOM 3540 N N . ALA B 1 226 ? -12.227 18.594 21.266 1 48.25 226 ALA B N 1
ATOM 3541 C CA . ALA B 1 226 ? -13.258 19.25 20.453 1 48.25 226 ALA B CA 1
ATOM 3542 C C . ALA B 1 226 ? -14.656 18.906 20.953 1 48.25 226 ALA B C 1
ATOM 3544 O O . ALA B 1 226 ? -15.555 19.75 20.938 1 48.25 226 ALA B O 1
ATOM 3545 N N . SER B 1 227 ? -14.922 17.641 21.234 1 45.56 227 SER B N 1
ATOM 3546 C CA . SER B 1 227 ? -16.219 17.328 21.828 1 45.56 227 SER B CA 1
ATOM 3547 C C . SER B 1 227 ? -16.453 18.125 23.109 1 45.56 227 SER B C 1
ATOM 3549 O O . SER B 1 227 ? -17.578 18.5 23.422 1 45.56 227 SER B O 1
ATOM 3551 N N . ARG B 1 228 ? -15.375 18.406 23.906 1 43.72 228 ARG B N 1
ATOM 3552 C CA . ARG B 1 228 ? -15.492 19.234 25.109 1 43.72 228 ARG B CA 1
ATOM 3553 C C . ARG B 1 228 ? -15.828 20.688 24.734 1 43.72 228 ARG B C 1
ATOM 3555 O O . ARG B 1 228 ? -16.5 21.375 25.5 1 43.72 228 ARG B O 1
ATOM 3562 N N . SER B 1 229 ? -15.273 21 23.625 1 44.03 229 SER B N 1
ATOM 3563 C CA . SER B 1 229 ? -15.625 22.375 23.25 1 44.03 229 SER B CA 1
ATOM 3564 C C . SER B 1 229 ? -17.062 22.453 22.734 1 44.03 229 SER B C 1
ATOM 3566 O O . SER B 1 229 ? -17.719 23.484 22.906 1 44.03 229 SER B O 1
ATOM 3568 N N . TYR B 1 230 ? -17.562 21.453 21.969 1 43.34 230 TYR B N 1
ATOM 3569 C CA . TYR B 1 230 ? -18.953 21.469 21.547 1 43.34 230 TYR B CA 1
ATOM 3570 C C . TYR B 1 230 ? -19.891 21.266 22.75 1 43.34 230 TYR B C 1
ATOM 3572 O O . TYR B 1 230 ? -21.016 21.781 22.75 1 43.34 230 TYR B O 1
ATOM 3580 N N . ASN B 1 231 ? -19.516 20.453 23.656 1 39.09 231 ASN B N 1
ATOM 3581 C CA . ASN B 1 231 ? -20.344 20.375 24.844 1 39.09 231 ASN B CA 1
ATOM 3582 C C . ASN B 1 231 ? -20.297 21.656 25.656 1 39.09 231 ASN B C 1
ATOM 3584 O O . ASN B 1 231 ? -21.141 21.875 26.531 1 39.09 231 ASN B O 1
ATOM 3588 N N . GLN B 1 232 ? -19.281 22.469 25.5 1 36.84 232 GLN B N 1
ATOM 3589 C CA . GLN B 1 232 ? -19.266 23.75 26.188 1 36.84 232 GLN B CA 1
ATOM 3590 C C . GLN B 1 232 ? -20.016 24.828 25.391 1 36.84 232 GLN B C 1
ATOM 3592 O O . GLN B 1 232 ? -20.25 25.922 25.875 1 36.84 232 GLN B O 1
ATOM 3597 N N . LEU B 1 233 ? -20.297 24.5 24.078 1 32.25 233 LEU B N 1
ATOM 3598 C CA . LEU B 1 233 ? -21.25 25.469 23.531 1 32.25 233 LEU B CA 1
ATOM 3599 C C . LEU B 1 233 ? -22.688 25 23.734 1 32.25 233 LEU B C 1
ATOM 3601 O O . LEU B 1 233 ? -22.969 23.812 23.641 1 32.25 233 LEU B O 1
#

pLDDT: mean 88.33, std 13.44, range [32.19, 98.19]

Secondary structure (DSSP, 8-state):
-HHHHHHHHHHHHHHHHHHHHHHHHHH---HHHHHHHHHHHHHHHHHHHTTSEEEETTEEEETHHHHHHHHHHHHHHHHHHH-HHHHHHHHHHHHHHHHHHHHHHHHHHHSPPSSS-THHHHHHH---HHHHHHHHHHHHHHHHHHHHHHHH--S-HHHHHHHHHHHHHHHHHHHHHHHHHTTTS-HHHHHHHHHHHHHHHHHTHHHHHHHHHHTHHHHHHHHHHHHHHHH--/-HHHHHHHHHHHHHHHHHHHHHHHHHH---HHHHHHHHHHHHHHHHHHHTTSEEEETTEEEETHHHHHHHHHHHHHHHHHHH-HHHHHHHHHHHHHHHHHHHHHHHHHHHSPPSSS-THHHHHHH---HHHHHHHHHHHHHHHHHHHHHHHH--S-HHHHHHHHHHHHHHHHHHHHHHHHHTTTS-HHHHHHHHHHHHHHHHHTHHHHHHHHHHTHHHHHHHHHHHHHHHH--

InterPro domains:
  IPR003744 Queuosine precursor transporter [MF_02088] (33-225)
  IPR003744 Queuosine precursor transporter [PF02592] (62-214)
  IPR003744 Queuosine precursor transporter [PTHR34300] (34-220)
  IPR003744 Queuosine precursor transporter [TIGR00697] (34-204)

Sequence (466 aa):
MLAELVLWAVAVFGLTALFYRLLLDVLKIDPTTLAMAFYMVLLTISQYAASKLTYYLGFVVPAGTMTYVATVAMLDIITLREGFRFARNVVLAGFLSQFLITAVNQVVLLLPSAVGSNAQYETVFSTTARIAAASPIAYLAAETLDAYVISRVGGAVWKRVLYSDPAAMAVDTMVFMPVAFWGALPPNVFWQTVLGLLAAKLSLTPAVVGIVYLNRRYLLKRAYEASRSYNQLMLAELVLWAVAVFGLTALFYRLLLDVLKIDPTTLAMAFYMVLLTISQYAASKLTYYLGFVVPAGTMTYVATVAMLDIITLREGFRFARNVVLAGFLSQFLITAVNQVVLLLPSAVGSNAQYETVFSTTARIAAASPIAYLAAETLDAYVISRVGGAVWKRVLYSDPAAMAVDTMVFMPVAFWGALPPNVFWQTVLGLLAAKLSLTPAVVGIVYLNRRYLLKRAYEASRSYNQL

Nearest PDB structures (foldseek):
  5c21-assembly1_B  TM=2.214E-01  e=8.624E+00  Escherichia coli